Protein 3AQ2 (pdb70)

Foldseek 3Di:
DALVVDQAAECAVVFAPVSVVVVQVVLLVVCCVVAHQKHFHDAFPVHRVHGFDKIFRSPDHKWKQFFAVVVLCVCNVQQKDFAAAPQQKGKIKQQDLANDQLQVVLVVSQVVGHDDAPQYSVVGSNGGQKIFIDGDIPQWAWQDWDADPRDIMTMIMRGRPGDHVVDDTDDDRDRMDRHRTSYMYGSNHDD/DAAAEAAVAFAPVVVVVVLVVLLVVVLVVDDQWAFDAADPVDRVGGFDKTFGSPDRKWKFFFAVVCLCVCRRQQKDFAAAPQQKTKIKQQDLQNDDLQVVLVVSQVVGHDDAPQYSVVDSNGGQKIWIAGDIPQWAWQDWDDDPHDIMTMIMRGHPGDHVVPTDDDRDRMDRHGTSYMYGSNHDD

B-factor: mean 19.33, std 9.07, range [7.47, 74.92]

Sequence (376 aa):
MTVPTWQVRDLRRILRVSELSQHLRQARTDFRSTLSQLVYFNRSVVNPNEYDDEYLLSDQRLTYVYVDEVTAQLCGLNRLLPSNSPAFGTVATAMPPWLLDPQEMNAILQQSCGQGGFVNYHHGPSTNGFFLAILMSQLFIRIRTDVIRGQGYGWYARQGNYVEEGETREFQLSDLIHYPIVALGSCHLTRWQVRDLRRILRVSELSQHLRQARTDFRSTLSQLVYFNRSVVNPNEYDDEYLLSDQRLTYVYVDEVTAQLCGLNRLLPSNSPAFGTVATAMPPWLLDPQEMNAILQQSCGQGGFVNYHHGPSTNGFFLAILMSQLFIRIRTDVIRGQGYGWYARQGNYVEEGTREFQLSDLIHYPIVALGSCHLTR

InterPro domains:
  IPR006064 Cytokinin glycosidase [PF02027] (1-200)

Organism: Agrobacterium vitis (NCBI:txid373)

Structure (mmCIF, N/CA/C/O backbone):
data_3AQ2
#
_entry.id   3AQ2
#
_cell.length_a   79.366
_cell.length_b   89.926
_cell.length_c   59.583
_cell.angle_alpha   90.00
_cell.angle_beta   90.00
_cell.angle_gamma   90.00
#
_symmetry.space_group_name_H-M   'P 21 21 2'
#
loop_
_entity.id
_entity.type
_entity.pdbx_description
1 polymer '6b protein'
2 water water
#
loop_
_atom_site.group_PDB
_atom_site.id
_atom_site.type_symbol
_atom_site.label_atom_id
_atom_site.label_alt_id
_atom_site.label_comp_id
_atom_site.label_asym_id
_atom_site.label_entity_id
_atom_site.label_seq_id
_atom_site.pdbx_PDB_ins_code
_atom_site.Cartn_x
_atom_site.Cartn_y
_atom_site.Cartn_z
_atom_site.occupancy
_atom_site.B_iso_or_equiv
_atom_site.auth_seq_id
_atom_site.auth_comp_id
_atom_site.auth_asym_id
_atom_site.auth_atom_id
_atom_site.pdbx_PDB_model_num
ATOM 1 N N . MET A 1 4 ? 37.959 -19.151 -1.308 1.00 19.82 1 MET A N 1
ATOM 2 C CA . MET A 1 4 ? 37.455 -19.233 0.091 1.00 20.52 1 MET A CA 1
ATOM 3 C C . MET A 1 4 ? 36.179 -20.063 0.229 1.00 18.70 1 MET A C 1
ATOM 4 O O . MET A 1 4 ? 35.579 -20.458 -0.778 1.00 18.14 1 MET A O 1
ATOM 9 N N . THR A 1 5 ? 35.792 -20.353 1.472 1.00 18.29 2 THR A N 1
ATOM 10 C CA . THR A 1 5 ? 34.594 -21.160 1.730 1.00 17.16 2 THR A CA 1
ATOM 11 C C . THR A 1 5 ? 33.353 -20.271 1.741 1.00 16.18 2 THR A C 1
ATOM 12 O O . THR A 1 5 ? 33.436 -19.066 1.990 1.00 16.02 2 THR A O 1
ATOM 16 N N . VAL A 1 6 ? 32.201 -20.877 1.479 1.00 15.26 3 VAL A N 1
ATOM 17 C CA . VAL A 1 6 ? 30.947 -20.129 1.401 1.00 15.35 3 VAL A CA 1
ATOM 18 C C . VAL A 1 6 ? 30.607 -19.251 2.630 1.00 15.86 3 VAL A C 1
ATOM 19 O O . VAL A 1 6 ? 30.125 -18.133 2.442 1.00 15.49 3 VAL A O 1
ATOM 23 N N . PRO A 1 7 ? 30.860 -19.735 3.868 1.00 17.41 4 PRO A N 1
ATOM 24 C CA . PRO A 1 7 ? 30.616 -18.865 5.036 1.00 18.22 4 PRO A CA 1
ATOM 25 C C . PRO A 1 7 ? 31.341 -17.514 5.015 1.00 18.66 4 PRO A C 1
ATOM 26 O O . PRO A 1 7 ? 30.934 -16.601 5.743 1.00 20.13 4 PRO A O 1
ATOM 30 N N . THR A 1 8 ? 32.380 -17.363 4.192 1.00 17.61 5 THR A N 1
ATOM 31 C CA . THR A 1 8 ? 33.037 -16.053 4.044 1.00 17.61 5 THR A CA 1
ATOM 32 C C . THR A 1 8 ? 32.173 -15.039 3.289 1.00 16.80 5 THR A C 1
ATOM 33 O O . THR A 1 8 ? 32.419 -13.822 3.357 1.00 17.43 5 THR A O 1
ATOM 37 N N . TRP A 1 9 ? 31.192 -15.545 2.548 1.00 15.40 6 TRP A N 1
ATOM 38 C CA . TRP A 1 9 ? 30.337 -14.692 1.733 1.00 15.52 6 TRP A CA 1
ATOM 39 C C . TRP A 1 9 ? 29.202 -14.093 2.548 1.00 15.76 6 TRP A C 1
ATOM 40 O O . TRP A 1 9 ? 28.401 -14.826 3.138 1.00 16.47 6 TRP A O 1
ATOM 51 N N . GLN A 1 10 ? 29.139 -12.764 2.562 1.00 17.01 7 GLN A N 1
ATOM 52 C CA . GLN A 1 10 ? 28.038 -12.044 3.185 1.00 18.03 7 GLN A CA 1
ATOM 53 C C . GLN A 1 10 ? 26.988 -11.791 2.102 1.00 16.28 7 GLN A C 1
ATOM 54 O O . GLN A 1 10 ? 27.266 -11.093 1.123 1.00 16.15 7 GLN A O 1
ATOM 60 N N . VAL A 1 11 ? 25.804 -12.384 2.258 1.00 14.66 8 VAL A N 1
ATOM 61 C CA . VAL A 1 11 ? 24.712 -12.162 1.292 1.00 14.08 8 VAL A CA 1
ATOM 62 C C . VAL A 1 11 ? 24.502 -10.659 1.071 1.00 14.12 8 VAL A C 1
ATOM 63 O O . VAL A 1 11 ? 24.565 -9.867 2.027 1.00 14.61 8 VAL A O 1
ATOM 67 N N . ARG A 1 12 ? 24.285 -10.268 -0.184 1.00 13.41 9 ARG A N 1
ATOM 68 C CA . ARG A 1 12 ? 24.028 -8.859 -0.482 1.00 13.69 9 ARG A CA 1
ATOM 69 C C . ARG A 1 12 ? 22.538 -8.620 -0.280 1.00 13.14 9 ARG A C 1
ATOM 70 O O . ARG A 1 12 ? 21.708 -9.141 -1.035 1.00 12.29 9 ARG A O 1
ATOM 78 N N . ASP A 1 13 ? 22.200 -7.845 0.750 1.00 13.20 10 ASP A N 1
ATOM 79 C CA . ASP A 1 13 ? 20.801 -7.522 1.000 1.00 13.29 10 ASP A CA 1
ATOM 80 C C . ASP A 1 13 ? 20.440 -6.269 0.206 1.00 12.91 10 ASP A C 1
ATOM 81 O O . ASP A 1 13 ? 20.811 -5.149 0.587 1.00 14.09 10 ASP A O 1
ATOM 86 N N . LEU A 1 14 ? 19.746 -6.473 -0.915 1.00 11.86 11 LEU A N 1
ATOM 87 C CA . LEU A 1 14 ? 19.438 -5.387 -1.840 1.00 11.39 11 LEU A CA 1
ATOM 88 C C . LEU A 1 14 ? 17.981 -4.926 -1.716 1.00 12.06 11 LEU A C 1
ATOM 89 O O . LEU A 1 14 ? 17.468 -4.240 -2.606 1.00 11.92 11 LEU A O 1
ATOM 94 N N . ARG A 1 15 ? 17.325 -5.277 -0.604 1.00 12.81 12 ARG A N 1
ATOM 95 C CA . ARG A 1 15 ? 15.899 -4.947 -0.432 1.00 13.74 12 ARG A CA 1
ATOM 96 C C . ARG A 1 15 ? 15.580 -3.448 -0.423 1.00 14.66 12 ARG A C 1
ATOM 97 O O . ARG A 1 15 ? 14.435 -3.071 -0.668 1.00 15.60 12 ARG A O 1
ATOM 105 N N . ARG A 1 16 ? 16.575 -2.612 -0.132 1.00 15.55 13 ARG A N 1
ATOM 106 C CA . ARG A 1 16 ? 16.381 -1.153 -0.131 1.00 16.74 13 ARG A CA 1
ATOM 107 C C . ARG A 1 16 ? 16.924 -0.516 -1.401 1.00 16.14 13 ARG A C 1
ATOM 108 O O . ARG A 1 16 ? 16.996 0.711 -1.508 1.00 17.66 13 ARG A O 1
ATOM 116 N N . ILE A 1 17 ? 17.287 -1.361 -2.370 1.00 14.94 14 ILE A N 1
ATOM 117 C CA . ILE A 1 17 ? 17.668 -0.880 -3.696 1.00 14.69 14 ILE A CA 1
ATOM 118 C C . ILE A 1 17 ? 16.487 -1.155 -4.626 1.00 13.93 14 ILE A C 1
ATOM 119 O O . ILE A 1 17 ? 16.293 -2.289 -5.103 1.00 13.57 14 ILE A O 1
ATOM 124 N N . LEU A 1 18 ? 15.701 -0.109 -4.873 1.00 14.51 15 LEU A N 1
ATOM 125 C CA . LEU A 1 18 ? 14.377 -0.287 -5.466 1.00 14.09 15 LEU A CA 1
ATOM 126 C C . LEU A 1 18 ? 14.239 0.272 -6.875 1.00 14.40 15 LEU A C 1
ATOM 127 O O . LEU A 1 18 ? 13.221 0.057 -7.534 1.00 15.35 15 LEU A O 1
ATOM 132 N N . ARG A 1 19 ? 15.266 0.968 -7.344 1.00 14.49 16 ARG A N 1
ATOM 133 C CA . ARG A 1 19 ? 15.291 1.424 -8.723 1.00 14.57 16 ARG A CA 1
ATOM 134 C C . ARG A 1 19 ? 15.895 0.344 -9.604 1.00 14.08 16 ARG A C 1
ATOM 135 O O . ARG A 1 19 ? 16.966 -0.197 -9.301 1.00 14.39 16 ARG A O 1
ATOM 143 N N . VAL A 1 20 ? 15.203 0.047 -10.701 1.00 13.02 17 VAL A N 1
ATOM 144 C CA . VAL A 1 20 ? 15.591 -1.051 -11.595 1.00 12.88 17 VAL A CA 1
ATOM 145 C C . VAL A 1 20 ? 17.059 -0.975 -12.041 1.00 13.03 17 VAL A C 1
ATOM 146 O O . VAL A 1 20 ? 17.790 -1.958 -11.937 1.00 12.63 17 VAL A O 1
ATOM 150 N N . SER A 1 21 ? 17.478 0.180 -12.558 1.00 14.37 18 SER A N 1
ATOM 151 C CA . SER A 1 21 ? 18.833 0.319 -13.083 1.00 15.29 18 SER A CA 1
ATOM 152 C C . SER A 1 21 ? 19.884 0.095 -11.989 1.00 16.05 18 SER A C 1
ATOM 153 O O . SER A 1 21 ? 20.870 -0.622 -12.216 1.00 16.89 18 SER A O 1
ATOM 156 N N . GLU A 1 22 ? 19.646 0.660 -10.805 1.00 15.57 19 GLU A N 1
ATOM 157 C CA . GLU A 1 22 ? 20.556 0.485 -9.663 1.00 17.03 19 GLU A CA 1
ATOM 158 C C . GLU A 1 22 ? 20.591 -0.980 -9.231 1.00 15.10 19 GLU A C 1
ATOM 159 O O . GLU A 1 22 ? 21.657 -1.550 -8.964 1.00 15.20 19 GLU A O 1
ATOM 165 N N . LEU A 1 23 ? 19.423 -1.604 -9.161 1.00 13.47 20 LEU A N 1
ATOM 166 C CA . LEU A 1 23 ? 19.384 -2.993 -8.730 1.00 12.65 20 LEU A CA 1
ATOM 167 C C . LEU A 1 23 ? 20.186 -3.895 -9.660 1.00 12.94 20 LEU A C 1
ATOM 168 O O . LEU A 1 23 ? 20.935 -4.753 -9.202 1.00 12.99 20 LEU A O 1
ATOM 173 N N . SER A 1 24 ? 20.042 -3.683 -10.967 1.00 13.50 21 SER A N 1
ATOM 174 C CA . SER A 1 24 ? 20.752 -4.493 -11.948 1.00 14.48 21 SER A CA 1
ATOM 175 C C . SER A 1 24 ? 22.261 -4.383 -11.761 1.00 15.22 21 SER A C 1
ATOM 176 O O . SER A 1 24 ? 22.973 -5.391 -11.832 1.00 14.93 21 SER A O 1
ATOM 179 N N . GLN A 1 25 ? 22.736 -3.163 -11.510 1.00 16.21 22 GLN A N 1
ATOM 180 C CA . GLN A 1 25 ? 24.161 -2.901 -11.294 1.00 17.79 22 GLN A CA 1
ATOM 181 C C . GLN A 1 25 ? 24.663 -3.606 -10.028 1.00 16.63 22 GLN A C 1
ATOM 182 O O . GLN A 1 25 ? 25.729 -4.228 -10.044 1.00 16.53 22 GLN A O 1
ATOM 188 N N . HIS A 1 26 ? 23.889 -3.522 -8.944 1.00 15.51 23 HIS A N 1
ATOM 189 C CA . HIS A 1 26 ? 24.255 -4.216 -7.693 1.00 15.79 23 HIS A CA 1
ATOM 190 C C . HIS A 1 26 ? 24.289 -5.733 -7.863 1.00 14.60 23 HIS A C 1
ATOM 191 O O . HIS A 1 26 ? 25.153 -6.408 -7.294 1.00 14.64 23 HIS A O 1
ATOM 198 N N . LEU A 1 27 ? 23.339 -6.275 -8.622 1.00 13.22 24 LEU A N 1
ATOM 199 C CA . LEU A 1 27 ? 23.306 -7.721 -8.881 1.00 13.11 24 LEU A CA 1
ATOM 200 C C . LEU A 1 27 ? 24.530 -8.151 -9.687 1.00 14.13 24 LEU A C 1
ATOM 201 O O . LEU A 1 27 ? 25.134 -9.180 -9.393 1.00 13.95 24 LEU A O 1
ATOM 206 N N . ARG A 1 28 ? 24.891 -7.349 -10.688 1.00 15.07 25 ARG A N 1
ATOM 207 C CA . ARG A 1 28 ? 26.074 -7.626 -11.515 1.00 17.05 25 ARG A CA 1
ATOM 208 C C . ARG A 1 28 ? 27.326 -7.710 -10.647 1.00 16.78 25 ARG A C 1
ATOM 209 O O . ARG A 1 28 ? 28.111 -8.658 -10.774 1.00 17.24 25 ARG A O 1
ATOM 217 N N . GLN A 1 29 ? 27.484 -6.736 -9.756 1.00 17.11 26 GLN A N 1
ATOM 218 C CA . GLN A 1 29 ? 28.651 -6.659 -8.880 1.00 18.15 26 GLN A CA 1
ATOM 219 C C . GLN A 1 29 ? 28.653 -7.795 -7.862 1.00 17.20 26 GLN A C 1
ATOM 220 O O . GLN A 1 29 ? 29.716 -8.327 -7.534 1.00 17.72 26 G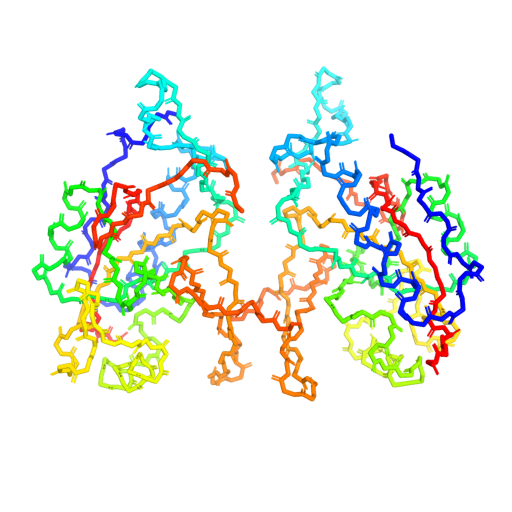LN A O 1
ATOM 226 N N . ALA A 1 30 ? 27.473 -8.147 -7.351 1.00 15.86 27 ALA A N 1
ATOM 227 C CA . ALA A 1 30 ? 27.375 -9.229 -6.365 1.00 15.60 27 ALA A CA 1
ATOM 228 C C . ALA A 1 30 ? 27.846 -10.540 -6.981 1.00 15.66 27 ALA A C 1
ATOM 229 O O . ALA A 1 30 ? 28.586 -11.309 -6.353 1.00 16.36 27 ALA A O 1
ATOM 231 N N . ARG A 1 31 ? 27.425 -10.784 -8.217 1.00 15.55 28 ARG A N 1
ATOM 232 C CA . ARG A 1 31 ? 27.801 -11.997 -8.932 1.00 16.36 28 ARG A CA 1
ATOM 233 C C . ARG A 1 31 ? 29.312 -12.053 -9.132 1.00 16.93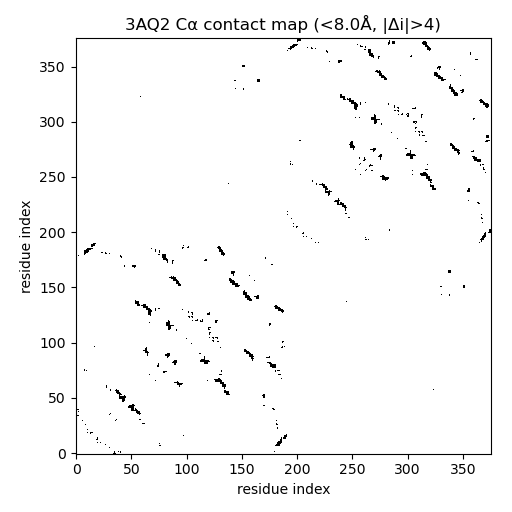 28 ARG A C 1
ATOM 234 O O . ARG A 1 31 ? 29.949 -13.084 -8.874 1.00 16.66 28 ARG A O 1
ATOM 242 N N . THR A 1 32 ? 29.883 -10.942 -9.585 1.00 17.49 29 THR A N 1
ATOM 243 C CA . THR A 1 32 ? 31.329 -10.862 -9.799 1.00 18.98 29 THR A CA 1
ATOM 244 C C . THR A 1 32 ? 32.102 -11.097 -8.494 1.00 18.99 29 THR A C 1
ATOM 245 O O . THR A 1 32 ? 33.101 -11.830 -8.496 1.00 19.08 29 THR A O 1
ATOM 249 N N . ASP A 1 33 ? 31.641 -10.481 -7.401 1.00 18.29 30 ASP A N 1
ATOM 250 C CA . ASP A 1 33 ? 32.316 -10.591 -6.089 1.00 19.48 30 ASP A CA 1
ATOM 251 C C . ASP A 1 33 ? 32.248 -12.010 -5.537 1.00 18.84 30 ASP A C 1
ATOM 252 O O . ASP A 1 33 ? 33.192 -12.489 -4.895 1.00 18.70 30 ASP A O 1
ATOM 257 N N . PHE A 1 34 ? 31.111 -12.662 -5.767 1.00 17.99 31 PHE A N 1
ATOM 258 C CA . PHE A 1 34 ? 30.902 -14.059 -5.385 1.00 17.71 31 PHE A CA 1
ATOM 259 C C . PHE A 1 34 ? 31.893 -14.977 -6.121 1.00 18.82 31 PHE A C 1
ATOM 260 O O . PHE A 1 34 ? 32.614 -15.758 -5.495 1.00 19.47 31 PHE A O 1
ATOM 268 N N . ARG A 1 35 ? 31.939 -14.853 -7.450 1.00 19.75 32 ARG A N 1
ATOM 269 C CA . ARG A 1 35 ? 32.849 -15.631 -8.290 1.00 21.01 32 ARG A CA 1
ATOM 270 C C . ARG A 1 35 ? 34.310 -15.371 -7.925 1.00 22.15 32 ARG A C 1
ATOM 271 O O . ARG A 1 35 ? 35.109 -16.313 -7.846 1.00 22.78 32 ARG A O 1
ATOM 279 N N . SER A 1 36 ? 34.646 -14.103 -7.690 1.00 22.73 33 SER A N 1
ATOM 280 C CA . SER A 1 36 ? 36.026 -13.703 -7.409 1.00 24.33 33 SER A CA 1
ATOM 281 C C . SER A 1 36 ? 36.561 -14.371 -6.143 1.00 23.72 33 SER A C 1
ATOM 282 O O . SER A 1 36 ? 37.713 -14.822 -6.107 1.00 24.89 33 SER A O 1
ATOM 285 N N . THR A 1 37 ? 35.713 -14.453 -5.121 1.00 22.38 34 THR A N 1
ATOM 286 C CA . THR A 1 37 ? 36.139 -14.927 -3.809 1.00 22.85 34 THR A CA 1
ATOM 287 C C . THR A 1 37 ? 35.993 -16.431 -3.629 1.00 21.88 34 THR A C 1
ATOM 288 O O . THR A 1 37 ? 36.689 -17.018 -2.799 1.00 21.78 34 THR A O 1
ATOM 292 N N . LEU A 1 38 ? 35.097 -17.048 -4.401 1.00 20.92 35 LEU A N 1
ATOM 293 C CA . LEU A 1 38 ? 34.749 -18.467 -4.186 1.00 20.54 35 LEU A CA 1
ATOM 294 C C . LEU A 1 38 ? 35.128 -19.436 -5.319 1.00 21.37 35 LEU A C 1
ATOM 295 O O . LEU A 1 38 ? 35.000 -20.653 -5.158 1.00 21.29 35 LEU A O 1
ATOM 300 N N . SER A 1 39 ? 35.583 -18.885 -6.446 1.00 22.38 36 SER A N 1
ATOM 301 C CA . SER A 1 39 ? 36.013 -19.642 -7.640 1.00 23.05 36 SER A CA 1
ATOM 302 C C . SER A 1 39 ? 34.868 -20.057 -8.559 1.00 22.85 36 SER A C 1
ATOM 303 O O . SER A 1 39 ? 33.698 -19.885 -8.232 1.00 21.46 36 SER A O 1
ATOM 306 N N . GLN A 1 40 ? 35.240 -20.638 -9.703 1.00 23.62 37 GLN A N 1
ATOM 307 C CA . GLN A 1 40 ? 34.296 -21.107 -10.716 1.00 23.86 37 GLN A CA 1
ATOM 308 C C . GLN A 1 40 ? 33.533 -22.358 -10.290 1.00 22.78 37 GLN A C 1
ATOM 309 O O . GLN A 1 40 ? 32.487 -22.675 -10.859 1.00 22.68 37 GLN A O 1
ATOM 315 N N . LEU A 1 41 ? 34.078 -23.066 -9.303 1.00 22.93 38 LEU A N 1
ATOM 316 C CA . LEU A 1 41 ? 33.506 -24.316 -8.827 1.00 22.12 38 LEU A CA 1
ATOM 317 C C . LEU A 1 41 ? 33.341 -24.233 -7.314 1.00 20.52 38 LEU A C 1
ATOM 318 O O . LEU A 1 41 ? 34.334 -24.200 -6.583 1.00 21.15 38 LEU A O 1
ATOM 323 N N . VAL A 1 42 ? 32.095 -24.221 -6.850 1.00 17.93 39 VAL A N 1
ATOM 324 C CA . VAL A 1 42 ? 31.816 -23.971 -5.438 1.00 16.40 39 VAL A CA 1
ATOM 325 C C . VAL A 1 42 ? 31.054 -25.124 -4.785 1.00 14.81 39 VAL A C 1
ATOM 326 O O . VAL A 1 42 ? 29.866 -25.289 -5.018 1.00 13.71 39 VAL A O 1
ATOM 330 N N . TYR A 1 43 ? 31.756 -25.902 -3.957 1.00 15.42 40 TYR A N 1
ATOM 331 C CA . TYR A 1 43 ? 31.097 -26.835 -3.041 1.00 14.89 40 TYR A CA 1
ATOM 332 C C . TYR A 1 43 ? 30.699 -26.057 -1.799 1.00 14.30 40 TYR A C 1
ATOM 333 O O . TYR A 1 43 ? 31.288 -25.013 -1.502 1.00 14.65 40 TYR A O 1
ATOM 342 N N . PHE A 1 44 ? 29.698 -26.545 -1.075 1.00 13.40 41 PHE A N 1
ATOM 343 C CA . PHE A 1 44 ? 29.133 -25.737 0.012 1.00 13.49 41 PHE A CA 1
ATOM 344 C C . PHE A 1 44 ? 28.534 -26.512 1.165 1.00 14.12 41 PHE A C 1
ATOM 345 O O . PHE A 1 44 ? 28.632 -26.074 2.311 1.00 15.77 41 PHE A O 1
ATOM 353 N N . ASN A 1 45 ? 27.926 -27.660 0.866 1.00 13.26 42 ASN A N 1
ATOM 354 C CA . ASN A 1 45 ? 27.271 -28.455 1.895 1.00 13.37 42 ASN A CA 1
ATOM 355 C C . ASN A 1 45 ? 28.095 -29.662 2.305 1.00 13.92 42 ASN A C 1
ATOM 356 O O . ASN A 1 45 ? 28.508 -30.450 1.455 1.00 13.52 42 ASN A O 1
ATOM 361 N N . ARG A 1 46 ? 28.307 -29.808 3.614 1.00 14.51 43 ARG A N 1
ATOM 362 C CA . ARG A 1 46 ? 29.054 -30.940 4.162 1.00 15.78 43 ARG A CA 1
ATOM 363 C C . ARG A 1 46 ? 28.290 -32.255 4.015 1.00 15.71 43 ARG A C 1
ATOM 364 O O . ARG A 1 46 ? 27.069 -32.309 4.177 1.00 14.86 43 ARG A O 1
ATOM 372 N N . SER A 1 47 ? 29.022 -33.305 3.668 1.00 15.58 44 SER A N 1
ATOM 373 C CA . SER A 1 47 ? 28.440 -34.627 3.510 1.00 15.54 44 SER A CA 1
ATOM 374 C C . SER A 1 47 ? 27.916 -35.142 4.846 1.00 16.31 44 SER A C 1
ATOM 375 O O . SER A 1 47 ? 28.517 -34.885 5.896 1.00 17.08 44 SER A O 1
ATOM 378 N N . VAL A 1 48 ? 26.804 -35.868 4.802 1.00 16.30 45 VAL A N 1
ATOM 379 C CA . VAL A 1 48 ? 26.289 -36.560 5.986 1.00 17.90 45 VAL A CA 1
ATOM 380 C C . VAL A 1 48 ? 26.990 -37.913 6.161 1.00 19.03 45 VAL A C 1
ATOM 3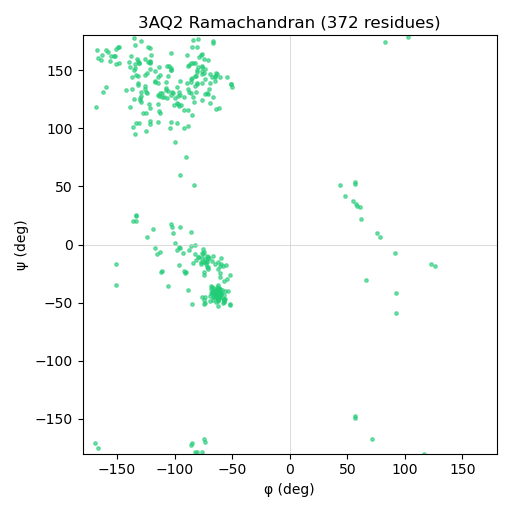81 O O . VAL A 1 48 ? 26.942 -38.510 7.232 1.00 19.38 45 VAL A O 1
ATOM 385 N N . VAL A 1 49 ? 27.656 -38.369 5.102 1.00 20.10 46 VAL A N 1
ATOM 386 C CA . VAL A 1 49 ? 28.414 -39.623 5.124 1.00 22.38 46 VAL A CA 1
ATOM 387 C C . VAL A 1 49 ? 29.828 -39.389 5.681 1.00 23.77 46 VAL A C 1
ATOM 388 O O . VAL A 1 49 ? 30.272 -40.100 6.586 1.00 24.76 46 VAL A O 1
ATOM 392 N N . ASN A 1 50 ? 30.538 -38.405 5.138 1.00 24.61 47 ASN A N 1
ATOM 393 C CA . ASN A 1 50 ? 31.759 -37.912 5.791 1.00 26.36 47 ASN A CA 1
ATOM 394 C C . ASN A 1 50 ? 31.682 -36.400 6.030 1.00 26.29 47 ASN A C 1
ATOM 395 O O . ASN A 1 50 ? 31.924 -35.612 5.111 1.00 25.58 47 ASN A O 1
ATOM 400 N N . PRO A 1 51 ? 31.309 -35.998 7.263 1.00 26.87 48 PRO A N 1
ATOM 401 C CA . PRO A 1 51 ? 30.961 -34.631 7.700 1.00 26.83 48 PRO A CA 1
ATOM 402 C C . PRO A 1 51 ? 32.057 -33.573 7.542 1.00 26.86 48 PRO A C 1
ATOM 403 O O . PRO A 1 51 ? 31.790 -32.368 7.688 1.00 27.15 48 PRO A O 1
ATOM 407 N N . ASN A 1 52 ? 33.268 -34.024 7.251 1.00 26.71 49 ASN A N 1
ATOM 408 C CA . ASN A 1 52 ? 34.392 -33.125 7.057 1.00 27.36 49 ASN A CA 1
ATOM 409 C C . ASN A 1 52 ? 34.624 -32.818 5.585 1.00 26.52 49 ASN A C 1
ATOM 410 O O . ASN A 1 52 ? 35.323 -31.849 5.265 1.00 27.18 49 ASN A O 1
ATOM 415 N N . GLU A 1 53 ? 34.049 -33.647 4.703 1.00 24.83 50 GLU A N 1
ATOM 416 C CA . GLU A 1 53 ? 34.151 -33.456 3.249 1.00 23.35 50 GLU A CA 1
ATOM 417 C C . GLU A 1 53 ? 32.846 -32.880 2.740 1.00 20.36 50 GLU A C 1
ATOM 418 O O . GLU A 1 53 ? 31.834 -32.925 3.434 1.00 19.18 50 GLU A O 1
ATOM 424 N N . TYR A 1 54 ? 32.861 -32.357 1.516 1.00 18.01 51 TYR A N 1
ATOM 425 C CA . TYR A 1 54 ? 31.634 -31.838 0.918 1.00 16.23 51 TYR A CA 1
ATOM 426 C C . TYR A 1 54 ? 30.808 -32.960 0.297 1.00 15.29 51 TYR A C 1
ATOM 427 O O . TYR A 1 54 ? 31.352 -34.003 -0.076 1.00 15.82 51 TYR A O 1
ATOM 436 N N . ASP A 1 55 ? 29.501 -32.736 0.170 1.00 14.10 52 ASP A N 1
ATOM 437 C CA . ASP A 1 55 ? 28.665 -33.649 -0.627 1.00 13.94 52 ASP A CA 1
ATOM 438 C C . ASP A 1 55 ? 28.906 -33.421 -2.127 1.00 13.76 52 ASP A C 1
ATOM 439 O O . ASP A 1 55 ? 29.872 -32.747 -2.506 1.00 14.35 52 ASP A O 1
ATOM 444 N N . ASP A 1 56 ? 28.054 -33.982 -2.979 1.00 13.35 53 ASP A N 1
ATOM 445 C CA . ASP A 1 56 ? 28.339 -33.959 -4.416 1.00 14.37 53 ASP A CA 1
ATOM 446 C C . ASP A 1 56 ? 27.837 -32.712 -5.161 1.00 13.49 53 ASP A C 1
ATOM 447 O O . ASP A 1 56 ? 28.111 -32.565 -6.353 1.00 13.96 53 ASP A O 1
ATOM 452 N N . GLU A 1 57 ? 27.126 -31.823 -4.474 1.00 12.61 54 GLU A N 1
ATOM 453 C CA . GLU A 1 57 ? 26.507 -30.671 -5.154 1.00 12.06 54 GLU A CA 1
ATOM 454 C C . GLU A 1 57 ? 27.486 -29.505 -5.265 1.00 12.05 54 GLU A C 1
ATOM 455 O O . GLU A 1 57 ? 28.109 -29.123 -4.271 1.00 12.77 54 GLU A O 1
ATOM 461 N N . TYR A 1 58 ? 27.621 -28.939 -6.464 1.00 12.09 55 TYR A N 1
ATOM 462 C CA . TYR A 1 58 ? 28.544 -27.821 -6.665 1.00 12.93 55 TYR A CA 1
ATOM 463 C C . TYR A 1 58 ? 27.917 -26.734 -7.524 1.00 13.20 55 TYR A C 1
ATOM 464 O O . TYR A 1 58 ? 27.132 -27.031 -8.425 1.00 12.31 55 TYR A O 1
ATOM 473 N N . LEU A 1 59 ? 28.236 -25.483 -7.211 1.00 13.79 56 LEU A N 1
ATOM 474 C CA . LEU A 1 59 ? 27.775 -24.356 -8.009 1.00 15.25 56 LEU A CA 1
ATOM 475 C C . LEU A 1 59 ? 28.728 -24.134 -9.150 1.00 16.72 56 LEU A C 1
ATOM 476 O O . LEU A 1 59 ? 29.947 -24.233 -8.987 1.00 16.63 56 LEU A O 1
ATOM 481 N N . LEU A 1 60 ? 28.141 -23.782 -10.292 1.00 18.48 57 LEU A N 1
ATOM 482 C CA . LEU A 1 60 ? 28.877 -23.358 -11.463 1.00 20.50 57 LEU A CA 1
ATOM 483 C C . LEU A 1 60 ? 28.724 -21.840 -11.494 1.00 19.82 57 LEU A C 1
ATOM 484 O O . LEU A 1 60 ? 27.648 -21.329 -11.789 1.00 19.91 57 LEU A O 1
ATOM 489 N N . SER A 1 61 ? 29.783 -21.123 -11.143 1.00 19.59 58 SER A N 1
ATOM 490 C CA . SER A 1 61 ? 29.673 -19.675 -10.965 1.00 20.10 58 SER A CA 1
ATOM 491 C C . SER A 1 61 ? 30.004 -18.868 -12.223 1.00 20.15 58 SER A C 1
ATOM 492 O O . SER A 1 61 ? 29.826 -17.647 -12.237 1.00 20.19 58 SER A O 1
ATOM 495 N N . ASP A 1 62 ? 30.485 -19.554 -13.262 1.00 20.04 59 ASP A N 1
ATOM 496 C CA . ASP A 1 62 ? 30.663 -18.956 -14.594 1.00 20.12 59 ASP A CA 1
ATOM 497 C C . ASP A 1 62 ? 29.352 -18.985 -15.381 1.00 19.88 59 ASP A C 1
ATOM 498 O O . ASP A 1 62 ? 29.297 -19.467 -16.528 1.00 21.28 59 ASP A O 1
ATOM 503 N N . GLN A 1 63 ? 28.292 -18.494 -14.761 1.00 18.39 60 GLN A N 1
ATOM 504 C CA . GLN A 1 63 ? 27.033 -18.315 -15.458 1.00 17.75 60 GLN A CA 1
ATOM 505 C C . GLN A 1 63 ? 26.343 -17.120 -14.840 1.00 16.42 60 GLN A C 1
ATOM 506 O O . GLN A 1 63 ? 26.799 -16.605 -13.821 1.00 16.72 60 GLN A O 1
ATOM 512 N N . ARG A 1 64 ? 25.270 -16.669 -15.476 1.00 15.82 61 ARG A N 1
ATOM 513 C CA . ARG A 1 64 ? 24.509 -15.536 -14.974 1.00 15.26 61 ARG A CA 1
ATOM 514 C C . ARG A 1 64 ? 23.685 -15.964 -13.768 1.00 13.47 61 ARG A C 1
ATOM 515 O O . ARG A 1 64 ? 23.408 -17.153 -13.577 1.00 13.06 61 ARG A O 1
ATOM 523 N N . LEU A 1 65 ? 23.288 -14.983 -12.968 1.00 12.32 62 LEU A N 1
ATOM 524 C CA . LEU A 1 65 ? 22.357 -15.222 -11.879 1.00 11.95 62 LEU A CA 1
ATOM 525 C C . LEU A 1 65 ? 21.008 -15.701 -12.399 1.00 11.43 62 LEU A C 1
ATOM 526 O O . LEU A 1 65 ? 20.557 -15.296 -13.487 1.00 12.22 62 LEU A O 1
ATOM 531 N N . THR A 1 66 ? 20.368 -16.558 -11.617 1.00 10.49 63 THR A N 1
ATOM 532 C CA . THR A 1 66 ? 18.939 -16.853 -11.799 1.00 9.87 63 THR A CA 1
ATOM 533 C C . THR A 1 66 ? 18.205 -16.546 -10.497 1.00 9.91 63 THR A C 1
ATOM 534 O O . THR A 1 66 ? 18.840 -16.307 -9.454 1.00 9.65 63 THR A O 1
ATOM 538 N N . TYR A 1 67 ? 16.880 -16.567 -10.556 1.00 9.51 64 TYR A N 1
ATOM 539 C CA . TYR A 1 67 ? 16.054 -16.007 -9.482 1.00 8.82 64 TYR A CA 1
ATOM 540 C C . TYR A 1 67 ? 15.053 -17.010 -8.951 1.00 8.95 64 TYR A C 1
ATOM 541 O O . TYR A 1 67 ? 14.387 -17.707 -9.726 1.00 8.64 64 TYR A O 1
ATOM 550 N N . VAL A 1 68 ? 14.972 -17.094 -7.626 1.00 8.94 65 VAL A N 1
ATOM 551 C CA . VAL A 1 68 ? 13.937 -17.891 -6.965 1.00 8.55 65 VAL A CA 1
ATOM 552 C C . VAL A 1 68 ? 13.041 -16.885 -6.247 1.00 8.89 65 VAL A C 1
ATOM 553 O O . VAL A 1 68 ? 13.471 -16.199 -5.327 1.00 9.20 65 VAL A O 1
ATOM 557 N N . TYR A 1 69 ? 11.798 -16.783 -6.713 1.00 8.67 66 TYR A N 1
ATOM 558 C CA . TYR A 1 69 ? 10.863 -15.798 -6.184 1.00 8.77 66 TYR A CA 1
ATOM 559 C C . TYR A 1 69 ? 10.223 -16.264 -4.876 1.00 9.06 66 TYR A C 1
ATOM 560 O O . TYR A 1 69 ? 9.877 -17.443 -4.721 1.00 8.95 66 TYR A O 1
ATOM 569 N N . VAL A 1 70 ? 10.102 -15.336 -3.925 1.00 9.12 67 VAL A N 1
ATOM 570 C CA . VAL A 1 70 ? 9.665 -15.666 -2.557 1.00 9.31 67 VAL A CA 1
ATOM 571 C C . VAL A 1 70 ? 8.899 -14.483 -1.941 1.00 10.11 67 VAL A C 1
ATOM 572 O O . VAL A 1 70 ? 8.873 -13.386 -2.509 1.00 10.10 67 VAL A O 1
ATOM 576 N N . ASP A 1 71 ? 8.275 -14.716 -0.791 1.00 11.11 68 ASP A N 1
ATOM 577 C CA . ASP A 1 71 ? 7.677 -13.639 0.002 1.00 12.68 68 ASP A CA 1
ATOM 578 C C . ASP A 1 71 ? 8.753 -12.997 0.902 1.00 13.85 68 ASP A C 1
ATOM 579 O O . ASP A 1 71 ? 9.863 -13.529 1.002 1.00 13.37 68 ASP A O 1
ATOM 584 N N . GLU A 1 72 ? 8.457 -11.865 1.551 1.00 15.29 69 GLU A N 1
ATOM 585 C CA . GLU A 1 72 ? 9.530 -11.181 2.295 1.00 17.26 69 GLU A CA 1
ATOM 586 C C . GLU A 1 72 ? 10.005 -11.962 3.515 1.00 17.12 69 GLU A C 1
ATOM 587 O O . GLU A 1 72 ? 11.195 -11.966 3.811 1.00 17.98 69 GLU A O 1
ATOM 593 N N . VAL A 1 73 ? 9.093 -12.651 4.191 1.00 16.78 70 VAL A N 1
ATOM 594 C CA . VAL A 1 73 ? 9.490 -13.445 5.365 1.00 17.06 70 VAL A CA 1
ATOM 595 C C . VAL A 1 73 ? 10.472 -14.548 4.952 1.00 16.25 70 VAL A C 1
ATOM 596 O O . VAL A 1 73 ? 11.530 -14.722 5.570 1.00 16.29 70 VAL A O 1
ATOM 600 N N . THR A 1 74 ? 10.140 -15.247 3.870 1.00 14.89 71 THR A N 1
ATOM 601 C CA . THR A 1 74 ? 11.002 -16.297 3.332 1.00 14.03 71 THR A CA 1
ATOM 602 C C . THR A 1 74 ? 12.329 -15.723 2.848 1.00 13.63 71 THR A C 1
ATOM 603 O O . THR A 1 74 ? 13.384 -16.317 3.067 1.00 12.92 71 THR A O 1
ATOM 607 N N . ALA A 1 75 ? 12.275 -14.554 2.209 1.00 13.62 72 ALA A N 1
ATOM 608 C CA . ALA A 1 75 ? 13.495 -13.883 1.743 1.00 14.01 72 ALA A CA 1
ATOM 609 C C . ALA A 1 75 ? 14.469 -13.658 2.912 1.00 14.96 72 ALA A C 1
ATOM 610 O O . ALA A 1 75 ? 15.657 -13.963 2.803 1.00 14.98 72 ALA A O 1
ATOM 612 N N . GLN A 1 76 ? 13.947 -13.158 4.029 1.00 16.27 73 GLN A N 1
ATOM 613 C CA . GLN A 1 76 ? 14.768 -12.851 5.198 1.00 18.00 73 GLN A CA 1
ATOM 614 C C . GLN A 1 76 ? 15.330 -14.141 5.793 1.00 17.86 73 GLN A C 1
ATOM 615 O O . GLN A 1 76 ? 16.528 -14.230 6.068 1.00 18.26 73 GLN A O 1
ATOM 621 N N . LEU A 1 77 ? 14.467 -15.138 5.979 1.00 18.03 74 LEU A N 1
ATOM 622 C CA . LEU A 1 77 ? 14.885 -16.432 6.527 1.00 18.65 74 LEU A CA 1
ATOM 623 C C . LEU A 1 77 ? 15.982 -17.055 5.675 1.00 18.43 74 LEU A C 1
ATOM 624 O O . LEU A 1 77 ? 16.998 -17.507 6.192 1.00 18.61 74 LEU A O 1
ATOM 629 N N . CYS A 1 78 ? 15.773 -17.071 4.362 1.00 17.78 75 CYS A N 1
ATOM 630 C CA . CYS A 1 78 ? 16.702 -17.752 3.467 1.00 18.05 75 CYS A CA 1
ATOM 631 C C . CYS A 1 78 ? 17.980 -16.957 3.253 1.00 18.68 75 CYS A C 1
ATOM 632 O O . CYS A 1 78 ? 19.068 -17.514 3.292 1.00 17.82 75 CYS A O 1
ATOM 635 N N . GLY A 1 79 ? 17.848 -15.651 3.015 1.00 20.23 76 GLY A N 1
ATOM 636 C CA . GLY A 1 79 ? 19.020 -14.778 2.884 1.00 22.43 76 GLY A CA 1
ATOM 637 C C . GLY A 1 79 ? 19.973 -14.770 4.066 1.00 24.45 76 GLY A C 1
ATOM 638 O O . GLY A 1 79 ? 21.191 -14.922 3.899 1.00 25.75 76 GLY A O 1
ATOM 639 N N . LEU A 1 80 ? 19.432 -14.608 5.270 1.00 24.73 77 LEU A N 1
ATOM 640 C CA . LEU A 1 80 ? 20.246 -14.512 6.481 1.00 26.04 77 LEU A CA 1
ATOM 641 C C . LEU A 1 80 ? 20.864 -15.836 6.904 1.00 24.85 77 LEU A C 1
ATOM 642 O O . LEU A 1 80 ? 21.815 -15.864 7.688 1.00 26.01 77 LEU A O 1
ATOM 647 N N . ASN A 1 81 ? 20.336 -16.937 6.375 1.00 22.43 78 ASN A N 1
ATOM 648 C CA . ASN A 1 81 ? 20.694 -18.251 6.883 1.00 21.10 78 ASN A CA 1
ATOM 649 C C . ASN A 1 81 ? 21.253 -19.210 5.845 1.00 19.17 78 ASN A C 1
ATOM 650 O O . ASN A 1 81 ? 21.491 -20.378 6.160 1.00 19.08 78 ASN A O 1
A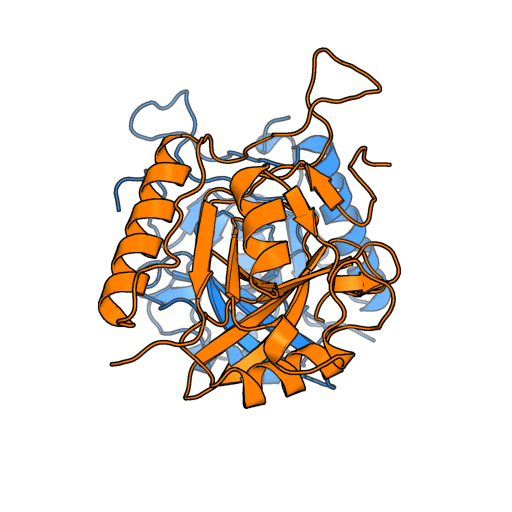TOM 655 N N . ARG A 1 82 ? 21.470 -18.708 4.629 1.00 17.61 79 ARG A N 1
ATOM 656 C CA . ARG A 1 82 ? 21.999 -19.509 3.523 1.00 16.38 79 ARG A CA 1
ATOM 657 C C . ARG A 1 82 ? 21.122 -20.730 3.254 1.00 14.79 79 ARG A C 1
ATOM 658 O O . ARG A 1 82 ? 21.599 -21.871 3.255 1.00 13.85 79 ARG A O 1
ATOM 666 N N . LEU A 1 83 ? 19.832 -20.477 3.048 1.00 13.40 80 LEU A N 1
ATOM 667 C CA . LEU A 1 83 ? 18.870 -21.531 2.741 1.00 12.77 80 LEU A CA 1
ATOM 668 C C . LEU A 1 83 ? 18.189 -21.276 1.411 1.00 12.22 80 LEU A C 1
ATOM 669 O O . LEU A 1 83 ? 18.025 -20.129 0.992 1.00 12.26 80 LEU A O 1
ATOM 674 N N . LEU A 1 84 ? 17.792 -22.360 0.759 1.00 12.13 81 LEU A N 1
ATOM 675 C CA . LEU A 1 84 ? 16.964 -22.264 -0.428 1.00 11.78 81 LEU A CA 1
ATOM 676 C C . LEU A 1 84 ? 15.695 -23.099 -0.197 1.00 11.55 81 LEU A C 1
ATOM 677 O O . LEU A 1 84 ? 15.791 -24.246 0.240 1.00 10.76 81 LEU A O 1
ATOM 682 N N . PRO A 1 85 ? 14.504 -22.515 -0.467 1.00 11.20 82 PRO A N 1
ATOM 683 C CA . PRO A 1 85 ? 13.249 -23.250 -0.271 1.00 11.49 82 PRO A CA 1
ATOM 684 C C . PRO A 1 85 ? 12.849 -24.065 -1.495 1.00 11.14 82 PRO A C 1
ATOM 685 O O . PRO A 1 85 ? 13.225 -23.729 -2.623 1.00 11.17 82 PRO A O 1
ATOM 689 N N . SER A 1 86 ? 12.085 -25.130 -1.273 1.00 11.20 83 SER A N 1
ATOM 690 C CA . SER A 1 86 ? 11.340 -25.722 -2.375 1.00 10.52 83 SER A CA 1
ATOM 691 C C . SER A 1 86 ? 10.174 -24.786 -2.707 1.00 10.73 83 SER A C 1
ATOM 692 O O . SER A 1 86 ? 9.675 -24.048 -1.837 1.00 10.60 83 SER A O 1
ATOM 695 N N . ASN A 1 87 ? 9.762 -24.799 -3.971 1.00 9.92 84 ASN A N 1
ATOM 696 C CA . ASN A 1 87 ? 8.565 -24.070 -4.398 1.00 10.28 84 ASN A CA 1
ATOM 697 C C . ASN A 1 87 ? 7.668 -24.941 -5.278 1.00 11.41 84 ASN A C 1
ATOM 698 O O . ASN A 1 87 ? 6.830 -24.442 -6.032 1.00 11.63 84 ASN A O 1
ATOM 703 N N . SER A 1 88 ? 7.866 -26.253 -5.173 1.00 11.64 85 SER A N 1
ATOM 704 C CA . SER A 1 88 ? 7.114 -27.231 -5.933 1.00 13.46 85 SER A CA 1
ATOM 705 C C . SER A 1 88 ? 7.179 -28.543 -5.143 1.00 13.68 85 SER A C 1
ATOM 706 O O . SER A 1 88 ? 8.080 -28.711 -4.315 1.00 13.71 85 SER A O 1
ATOM 709 N N . PRO A 1 89 ? 6.229 -29.473 -5.369 1.00 14.23 86 PRO A N 1
ATOM 710 C CA . PRO A 1 89 ? 6.297 -30.744 -4.630 1.00 14.68 86 PRO A CA 1
ATOM 711 C C . PRO A 1 89 ? 7.513 -31.610 -5.010 1.00 14.61 86 PRO A C 1
ATOM 712 O O . PRO A 1 89 ? 8.269 -31.254 -5.921 1.00 13.94 86 PRO A O 1
ATOM 716 N N . ALA A 1 90 ? 7.702 -32.728 -4.307 1.00 14.90 87 ALA A N 1
ATOM 717 C CA . ALA A 1 90 ? 8.875 -33.591 -4.526 1.00 15.08 87 ALA A CA 1
ATOM 718 C C . ALA A 1 90 ? 10.196 -32.808 -4.382 1.00 15.01 87 ALA A C 1
ATOM 719 O O . ALA A 1 90 ? 11.171 -33.038 -5.126 1.00 15.09 87 ALA A O 1
ATOM 721 N N . PHE A 1 91 ? 10.199 -31.873 -3.426 1.00 14.84 88 PHE A N 1
ATOM 722 C CA . PHE A 1 91 ? 11.383 -31.090 -3.040 1.00 14.38 88 PHE A CA 1
ATOM 723 C C . PHE A 1 91 ? 12.016 -30.307 -4.187 1.00 13.84 88 PHE A C 1
ATOM 724 O O . PHE A 1 91 ? 13.230 -30.118 -4.229 1.00 14.37 88 PHE A O 1
ATOM 732 N N . GLY A 1 92 ? 11.176 -29.825 -5.098 1.00 12.80 89 GLY A N 1
ATOM 733 C CA . GLY A 1 92 ? 11.659 -29.100 -6.266 1.00 11.61 89 GLY A CA 1
ATOM 734 C C . GLY A 1 92 ? 11.866 -27.635 -5.979 1.00 11.20 89 GLY A C 1
ATOM 735 O O . GLY A 1 92 ? 11.055 -27.010 -5.293 1.00 10.80 89 GLY A O 1
ATOM 736 N N . THR A 1 93 ? 12.947 -27.080 -6.520 1.00 9.96 90 THR A N 1
ATOM 737 C CA . THR A 1 93 ? 13.130 -25.632 -6.531 1.00 9.44 90 THR A CA 1
ATOM 738 C C . THR A 1 93 ? 13.269 -25.155 -7.972 1.00 9.61 90 THR A C 1
ATOM 739 O O . THR A 1 93 ? 14.212 -25.543 -8.679 1.00 10.03 90 THR A O 1
ATOM 743 N N . VAL A 1 94 ? 12.322 -24.318 -8.386 1.00 9.11 91 VAL A N 1
ATOM 744 C CA . VAL A 1 94 ? 12.296 -23.769 -9.730 1.00 9.21 91 VAL A CA 1
ATOM 745 C C . VAL A 1 94 ? 12.867 -22.350 -9.709 1.00 9.04 91 VAL A C 1
ATOM 746 O O . VAL A 1 94 ? 12.427 -21.488 -8.921 1.00 9.14 91 VAL A O 1
ATOM 750 N N . ALA A 1 95 ? 13.861 -22.125 -10.567 1.00 8.99 92 ALA A N 1
ATOM 751 C CA . ALA A 1 95 ? 14.481 -20.814 -10.729 1.00 9.02 92 ALA A CA 1
ATOM 752 C C . ALA A 1 95 ? 14.332 -20.359 -12.173 1.00 9.35 92 ALA A C 1
ATOM 753 O O . ALA A 1 95 ? 14.161 -21.176 -13.066 1.00 9.66 92 ALA A O 1
ATOM 755 N N . THR A 1 96 ? 14.384 -19.052 -12.399 1.00 8.79 93 THR A N 1
ATOM 756 C CA . THR A 1 96 ? 14.300 -18.538 -13.764 1.00 9.41 93 THR A CA 1
ATOM 757 C C . THR A 1 96 ? 15.337 -17.464 -14.040 1.00 9.67 93 THR A C 1
ATOM 758 O O . THR A 1 96 ? 15.748 -16.747 -13.127 1.00 10.34 93 THR A O 1
ATOM 762 N N . ALA A 1 97 ? 15.731 -17.358 -15.306 1.00 9.80 94 ALA A N 1
ATOM 763 C CA . ALA A 1 97 ? 16.569 -16.270 -15.773 1.00 10.50 94 ALA A CA 1
ATOM 764 C C . ALA A 1 97 ? 15.787 -14.944 -15.873 1.00 10.99 94 ALA A C 1
ATOM 765 O O . ALA A 1 97 ? 16.409 -13.881 -15.988 1.00 11.36 94 ALA A O 1
ATOM 767 N N . MET A 1 98 ? 14.451 -14.997 -15.840 1.00 10.89 95 MET A N 1
ATOM 768 C CA . MET A 1 98 ? 13.641 -13.758 -15.915 1.00 11.41 95 MET A CA 1
ATOM 769 C C . MET A 1 98 ? 13.952 -12.931 -14.682 1.00 10.58 95 MET A C 1
ATOM 770 O O . MET A 1 98 ? 13.693 -13.394 -13.571 1.00 10.23 95 MET A O 1
ATOM 775 N N . PRO A 1 99 ? 14.528 -11.726 -14.866 1.00 10.70 96 PRO A N 1
ATOM 776 C CA . PRO A 1 99 ? 14.916 -10.925 -13.710 1.00 10.59 96 PRO A CA 1
ATOM 777 C C . PRO A 1 99 ? 13.705 -10.255 -13.048 1.00 10.34 96 PRO A C 1
ATOM 778 O O . PRO A 1 99 ? 12.622 -10.189 -13.646 1.00 10.65 96 PRO A O 1
ATOM 782 N N . PRO A 1 100 ? 13.879 -9.770 -11.810 1.00 10.84 97 PRO A N 1
ATOM 783 C CA . PRO A 1 100 ? 12.739 -9.230 -11.054 1.00 10.62 97 PRO A CA 1
ATOM 784 C C . PRO A 1 100 ? 12.007 -8.036 -11.685 1.00 10.78 97 PRO A C 1
ATOM 785 O O . PRO A 1 100 ? 10.879 -7.743 -11.288 1.00 11.80 97 PRO A O 1
ATOM 789 N N . TRP A 1 101 ? 12.633 -7.360 -12.653 1.00 10.21 98 TRP A N 1
ATOM 790 C CA . TRP A 1 101 ? 12.016 -6.209 -13.326 1.00 10.65 98 TRP A CA 1
ATOM 791 C C . TRP A 1 101 ? 11.400 -6.548 -14.681 1.00 10.80 98 TRP A C 1
ATOM 792 O O . TRP A 1 101 ? 10.902 -5.650 -15.364 1.00 11.24 98 TRP A O 1
ATOM 803 N N . LEU A 1 102 ? 11.446 -7.815 -15.095 1.00 10.66 99 LEU A N 1
ATOM 804 C CA . LEU A 1 102 ? 10.978 -8.155 -16.450 1.00 11.74 99 LEU A CA 1
ATOM 805 C C . LEU A 1 102 ? 9.472 -7.999 -16.592 1.00 12.02 99 LEU A C 1
ATOM 806 O O . LEU A 1 102 ? 8.973 -7.449 -17.591 1.00 12.78 99 LEU A O 1
ATOM 811 N N . LEU A 1 103 ? 8.764 -8.492 -15.580 1.00 12.20 100 LEU A N 1
ATOM 812 C CA . LEU A 1 103 ? 7.301 -8.481 -15.534 1.00 13.46 100 LEU A CA 1
ATOM 813 C C . LEU A 1 103 ? 6.839 -7.962 -14.185 1.00 13.91 100 LEU A C 1
ATOM 814 O O . LEU A 1 103 ? 7.583 -8.017 -13.209 1.00 14.13 100 LEU A O 1
ATOM 819 N N . ASP A 1 104 ? 5.607 -7.463 -14.127 1.00 14.73 101 ASP A N 1
ATOM 820 C CA . ASP A 1 104 ? 5.003 -7.062 -12.853 1.00 15.51 101 ASP A CA 1
ATOM 821 C C . ASP A 1 104 ? 4.872 -8.329 -11.993 1.00 14.25 101 ASP A C 1
ATOM 822 O O . ASP A 1 104 ? 4.685 -9.427 -12.542 1.00 14.13 101 ASP A O 1
ATOM 827 N N . PRO A 1 105 ? 4.990 -8.199 -10.657 1.00 13.38 102 PRO A N 1
ATOM 828 C CA . PRO A 1 105 ? 4.824 -9.371 -9.784 1.00 12.80 102 PRO A CA 1
ATOM 829 C C . PRO A 1 105 ? 3.500 -10.122 -9.985 1.00 12.26 102 PRO A C 1
ATOM 830 O O . PRO A 1 105 ? 3.457 -11.341 -9.803 1.00 12.30 102 PRO A O 1
ATOM 834 N N . GLN A 1 106 ? 2.434 -9.423 -10.382 1.00 12.53 103 GLN A N 1
ATOM 835 C CA . GLN A 1 106 ? 1.170 -10.128 -10.648 1.00 12.57 103 GLN A CA 1
ATOM 836 C C . GLN A 1 106 ? 1.280 -11.054 -11.868 1.00 12.13 103 GLN A C 1
ATOM 837 O O . GLN A 1 106 ? 0.783 -12.189 -11.838 1.00 11.94 103 GLN A O 1
ATOM 843 N N . GLU A 1 107 ? 1.940 -10.562 -12.922 1.00 11.40 104 GLU A N 1
ATOM 844 C CA . GLU A 1 107 ? 2.163 -11.339 -14.142 1.00 11.62 104 GLU A CA 1
ATOM 845 C C . GLU A 1 107 ? 3.095 -12.499 -13.856 1.00 11.11 104 GLU A C 1
ATOM 846 O O . GLU A 1 107 ? 2.831 -13.638 -14.257 1.00 11.52 104 GLU A O 1
ATOM 852 N N . MET A 1 108 ? 4.181 -12.218 -13.135 1.00 10.83 105 MET A N 1
ATOM 853 C CA . MET A 1 108 ? 5.123 -13.280 -12.770 1.00 11.18 105 MET A CA 1
ATOM 854 C C . MET A 1 108 ? 4.423 -14.376 -11.966 1.00 10.69 105 MET A C 1
ATOM 855 O O . MET A 1 108 ? 4.681 -15.559 -12.174 1.00 10.54 105 MET A O 1
ATOM 860 N N . ASN A 1 109 ? 3.517 -13.987 -11.074 1.00 10.47 106 ASN A N 1
ATOM 861 C CA . ASN A 1 109 ? 2.815 -14.986 -10.285 1.00 10.32 106 ASN A CA 1
ATOM 862 C C . ASN A 1 109 ? 1.997 -15.929 -11.167 1.00 10.96 106 ASN A C 1
ATOM 863 O O . ASN A 1 109 ? 1.953 -17.129 -10.908 1.00 11.48 106 ASN A O 1
ATOM 868 N N . ALA A 1 110 ? 1.382 -15.394 -12.221 1.00 11.06 107 ALA A N 1
ATOM 869 C CA . ALA A 1 110 ? 0.633 -16.241 -13.161 1.00 11.55 107 ALA A CA 1
ATOM 870 C C . ALA A 1 110 ? 1.531 -17.289 -13.833 1.00 11.95 107 ALA A C 1
ATOM 871 O O . ALA A 1 110 ? 1.146 -18.462 -13.971 1.00 12.21 107 ALA A O 1
ATOM 873 N N . ILE A 1 111 ? 2.723 -16.866 -14.242 1.00 11.58 108 ILE A N 1
ATOM 874 C CA . ILE A 1 111 ? 3.661 -17.790 -14.875 1.00 11.84 108 ILE A CA 1
ATOM 875 C C . ILE A 1 111 ? 4.182 -18.826 -13.869 1.00 12.08 108 ILE A C 1
ATOM 876 O O . ILE A 1 111 ? 4.290 -20.026 -14.191 1.00 12.62 108 ILE A O 1
ATOM 881 N N . LEU A 1 112 ? 4.478 -18.362 -12.655 1.00 12.03 109 LEU A N 1
ATOM 882 C CA . LEU A 1 112 ? 4.946 -19.253 -11.590 1.00 11.91 109 LEU A CA 1
ATOM 883 C C . LEU A 1 112 ? 3.925 -20.329 -11.216 1.00 12.57 109 LEU A C 1
ATOM 884 O O . LEU A 1 112 ? 4.291 -21.492 -10.974 1.00 12.88 109 LEU A O 1
ATOM 889 N N . GLN A 1 113 ? 2.647 -19.950 -11.183 1.00 12.97 110 GLN A N 1
ATOM 890 C CA . GLN A 1 113 ? 1.584 -20.911 -10.899 1.00 14.31 110 GLN A CA 1
ATOM 891 C C . GLN A 1 113 ? 1.520 -22.008 -11.942 1.00 14.97 110 GLN A C 1
ATOM 892 O O . GLN A 1 113 ? 1.253 -23.161 -11.606 1.00 15.94 110 GLN A O 1
ATOM 898 N N . GLN A 1 114 ? 1.751 -21.647 -13.200 1.00 15.20 111 GLN A N 1
ATOM 899 C CA . GLN A 1 114 ? 1.724 -22.631 -14.275 1.00 16.84 111 GLN A CA 1
ATOM 900 C C . GLN A 1 114 ? 2.978 -23.517 -14.257 1.00 16.30 111 GLN A C 1
ATOM 901 O O . GLN A 1 114 ? 2.941 -24.652 -14.740 1.00 17.57 111 GLN A O 1
ATOM 907 N N . SER A 1 115 ? 4.060 -22.999 -13.670 1.00 15.62 112 SER A N 1
ATOM 908 C CA . SER A 1 115 ? 5.372 -23.650 -13.676 1.00 14.97 112 SER A CA 1
ATOM 909 C C . SER A 1 115 ? 5.629 -24.570 -12.484 1.00 14.80 112 SER A C 1
ATOM 910 O O . SER A 1 115 ? 6.456 -25.484 -12.567 1.00 15.02 112 SER A O 1
ATOM 913 N N . CYS A 1 116 ? 4.929 -24.313 -11.383 1.00 13.64 113 CYS A N 1
ATOM 914 C CA . CYS A 1 116 ? 5.222 -24.951 -10.101 1.00 13.29 113 CYS A CA 1
ATOM 915 C C . CYS A 1 116 ? 3.960 -25.485 -9.472 1.00 13.80 113 CYS A C 1
ATOM 916 O O . CYS A 1 116 ? 2.962 -24.790 -9.454 1.00 14.75 113 CYS A O 1
ATOM 919 N N . GLY A 1 117 ? 4.020 -26.688 -8.907 1.00 13.75 114 GLY A N 1
ATOM 920 C CA . GLY A 1 117 ? 2.873 -27.262 -8.202 1.00 14.30 114 GLY A CA 1
ATOM 921 C C . GLY A 1 117 ? 2.773 -26.814 -6.753 1.00 14.09 114 GLY A C 1
ATOM 922 O O . GLY A 1 117 ? 3.499 -25.904 -6.304 1.00 13.94 114 GLY A O 1
ATOM 923 N N . GLN A 1 118 ? 1.859 -27.449 -6.024 1.00 14.48 115 GLN A N 1
ATOM 924 C CA . GLN A 1 118 ? 1.650 -27.118 -4.619 1.00 15.05 115 GLN A CA 1
ATOM 925 C C . GLN A 1 118 ? 2.261 -28.201 -3.746 1.00 15.96 115 GLN A C 1
ATOM 926 O O . GLN A 1 118 ? 2.370 -29.366 -4.161 1.00 16.98 115 GLN A O 1
ATOM 932 N N . GLY A 1 119 ? 2.641 -27.821 -2.527 1.00 16.79 116 GLY A N 1
ATOM 933 C CA . GLY A 1 119 ? 3.197 -28.767 -1.562 1.00 17.38 116 GLY A CA 1
ATOM 934 C C . GLY A 1 119 ? 4.574 -28.391 -1.050 1.00 17.21 116 GLY A C 1
ATOM 935 O O . GLY A 1 119 ? 5.029 -28.928 -0.039 1.00 18.55 116 GLY A O 1
ATOM 936 N N . GLY A 1 120 ? 5.251 -27.482 -1.747 1.00 15.68 117 GLY A N 1
ATOM 937 C CA . GLY A 1 120 ? 6.581 -27.054 -1.324 1.00 14.67 117 GLY A CA 1
ATOM 938 C C . GLY A 1 120 ? 6.507 -25.984 -0.248 1.00 14.25 117 GLY A C 1
ATOM 939 O O . GLY A 1 120 ? 5.417 -25.601 0.186 1.00 14.95 117 GLY A O 1
ATOM 940 N N . PHE A 1 121 ? 7.675 -25.505 0.177 1.00 13.57 118 PHE A N 1
ATOM 941 C CA . PHE A 1 121 ? 7.782 -24.469 1.214 1.00 13.39 118 PHE A CA 1
ATOM 942 C C . PHE A 1 121 ? 7.117 -23.173 0.775 1.00 13.09 118 PHE A C 1
ATOM 943 O O . PHE A 1 121 ? 6.353 -22.563 1.532 1.00 13.81 118 PHE A O 1
ATOM 951 N N . VAL A 1 122 ? 7.445 -22.763 -0.445 1.00 11.98 119 VAL A N 1
ATOM 952 C CA . VAL A 1 122 ? 6.822 -21.633 -1.105 1.00 12.04 119 VAL A CA 1
ATOM 953 C C . VAL A 1 122 ? 5.750 -22.208 -2.030 1.00 12.03 119 VAL A C 1
ATOM 954 O O . VAL A 1 122 ? 5.990 -23.180 -2.750 1.00 12.72 119 VAL A O 1
ATOM 958 N N . ASN A 1 123 ? 4.571 -21.597 -2.015 1.00 11.56 120 ASN A N 1
ATOM 959 C CA . ASN A 1 123 ? 3.478 -22.062 -2.851 1.00 11.52 120 ASN A CA 1
ATOM 960 C C . ASN A 1 123 ? 2.853 -20.859 -3.541 1.00 11.11 120 ASN A C 1
ATOM 961 O O . ASN A 1 123 ? 2.111 -20.083 -2.916 1.00 11.73 120 ASN A O 1
ATOM 966 N N . TYR A 1 124 ? 3.151 -20.710 -4.832 1.00 10.44 121 TYR A N 1
ATOM 967 C CA . TYR A 1 124 ? 2.743 -19.508 -5.579 1.00 10.09 121 TYR A CA 1
ATOM 968 C C . TYR A 1 124 ? 1.245 -19.423 -5.819 1.00 10.99 121 TYR A C 1
ATOM 969 O O . TYR A 1 124 ? 0.740 -18.375 -6.225 1.00 11.41 121 TYR A O 1
ATOM 978 N N . HIS A 1 125 ? 0.533 -20.512 -5.548 1.00 11.76 122 HIS A N 1
ATOM 979 C CA . HIS A 1 125 ? -0.898 -20.573 -5.822 1.00 13.20 122 HIS A CA 1
ATOM 980 C C . HIS A 1 125 ? -1.735 -19.713 -4.873 1.00 14.04 122 HIS A C 1
ATOM 981 O O . HIS A 1 125 ? -2.903 -19.443 -5.147 1.00 14.39 122 HIS A O 1
ATOM 988 N N . HIS A 1 126 ? -1.115 -19.250 -3.788 1.00 14.14 123 HIS A N 1
ATOM 989 C CA . HIS A 1 126 ? -1.765 -18.282 -2.901 1.00 15.35 123 HIS A CA 1
ATOM 990 C C . HIS A 1 126 ? -1.801 -16.856 -3.432 1.00 15.11 123 HIS A C 1
ATOM 991 O O . HIS A 1 126 ? -2.502 -16.007 -2.863 1.00 16.30 123 HIS A O 1
ATOM 998 N N . GLY A 1 127 ? -1.055 -16.582 -4.497 1.00 14.17 124 GLY A N 1
ATOM 999 C CA . GLY A 1 127 ? -1.141 -15.286 -5.159 1.00 13.43 124 GLY A CA 1
ATOM 1000 C C . GLY A 1 127 ? 0.167 -14.514 -5.090 1.00 12.67 124 GLY A C 1
ATOM 1001 O O . GLY A 1 127 ? 1.140 -14.988 -4.501 1.00 11.92 124 GLY A O 1
ATOM 1002 N N . PRO A 1 128 ? 0.189 -13.303 -5.672 1.00 12.86 125 PRO A N 1
ATOM 1003 C CA . PRO A 1 128 ? 1.423 -12.541 -5.894 1.00 12.42 125 PRO A CA 1
ATOM 1004 C C . PRO A 1 128 ? 2.233 -12.158 -4.662 1.00 12.60 125 PRO A C 1
ATOM 1005 O O . PRO A 1 128 ? 3.403 -11.833 -4.812 1.00 12.39 125 PRO A O 1
ATOM 1009 N N . SER A 1 129 ? 1.640 -12.185 -3.464 1.00 14.12 126 SER A N 1
ATOM 1010 C CA . SER A 1 129 ? 2.439 -11.908 -2.261 1.00 15.42 126 SER A CA 1
ATOM 1011 C C . SER A 1 129 ? 3.573 -12.942 -2.122 1.00 14.83 126 SER A C 1
ATOM 1012 O O . SER A 1 129 ? 4.628 -12.664 -1.531 1.00 16.36 126 SER A O 1
ATOM 1015 N N . THR A 1 130 ? 3.371 -14.121 -2.710 1.00 13.29 127 THR A N 1
ATOM 1016 C CA . THR A 1 130 ? 4.355 -15.200 -2.608 1.00 12.20 127 THR A CA 1
ATOM 1017 C C . THR A 1 130 ? 5.600 -15.005 -3.489 1.00 11.18 127 THR A C 1
ATOM 1018 O O . THR A 1 130 ? 6.563 -15.770 -3.390 1.00 12.05 127 THR A O 1
ATOM 1022 N N . ASN A 1 131 ? 5.572 -13.993 -4.359 1.00 10.19 128 ASN A N 1
ATOM 1023 C CA . ASN A 1 131 ? 6.715 -13.694 -5.229 1.00 10.13 128 ASN A CA 1
ATOM 1024 C C . ASN A 1 131 ? 7.097 -12.207 -5.272 1.00 9.79 128 ASN A C 1
ATOM 1025 O O . ASN A 1 131 ? 7.708 -11.759 -6.242 1.00 10.32 128 ASN A O 1
ATOM 1030 N N . GLY A 1 132 ? 6.749 -11.468 -4.214 1.00 10.51 129 GLY A N 1
ATOM 1031 C CA . GLY A 1 132 ? 7.061 -10.038 -4.131 1.00 10.91 129 GLY A CA 1
ATOM 1032 C C . GLY A 1 132 ? 8.533 -9.742 -3.911 1.00 11.03 129 GLY A C 1
ATOM 1033 O O . GLY A 1 132 ? 8.950 -8.595 -4.059 1.00 11.40 129 GLY A O 1
ATOM 1034 N N . PHE A 1 133 ? 9.298 -10.767 -3.514 1.00 9.99 130 PHE A N 1
ATOM 1035 C CA . PHE A 1 133 ? 10.736 -10.658 -3.245 1.00 9.93 130 PHE A CA 1
ATOM 1036 C C . PHE A 1 133 ? 11.493 -11.751 -3.991 1.00 9.48 130 PHE A C 1
ATOM 1037 O O . PHE A 1 133 ? 10.877 -12.591 -4.644 1.00 8.99 130 PHE A O 1
ATOM 1045 N N . PHE A 1 134 ? 12.819 -11.731 -3.932 1.00 8.71 131 PHE A N 1
ATOM 1046 C CA . PHE A 1 134 ? 13.579 -12.754 -4.656 1.00 8.06 131 PHE A CA 1
ATOM 1047 C C . PHE A 1 134 ? 14.872 -13.104 -3.955 1.00 8.83 131 PHE A C 1
ATOM 1048 O O . PHE A 1 134 ? 15.433 -12.304 -3.199 1.00 8.45 131 PHE A O 1
ATOM 1056 N N . LEU A 1 135 ? 15.335 -14.311 -4.254 1.00 8.14 132 LEU A N 1
ATOM 1057 C CA . LEU A 1 135 ? 16.680 -14.770 -3.941 1.00 9.16 132 LEU A CA 1
ATOM 1058 C C . LEU A 1 135 ? 17.410 -14.896 -5.277 1.00 9.14 132 LEU A C 1
ATOM 1059 O O . LEU A 1 135 ? 16.913 -15.536 -6.202 1.00 9.88 132 LEU A O 1
ATOM 1064 N N . ALA A 1 136 ? 18.570 -14.263 -5.391 1.00 8.76 133 ALA A N 1
ATOM 1065 C CA . ALA A 1 136 ? 19.409 -14.402 -6.578 1.00 8.93 133 ALA A CA 1
ATOM 1066 C C . ALA A 1 136 ? 20.472 -15.458 -6.302 1.00 9.36 133 ALA A C 1
ATOM 1067 O O . ALA A 1 136 ? 21.188 -15.391 -5.292 1.00 9.35 133 ALA A O 1
ATOM 1069 N N . ILE A 1 137 ? 20.568 -16.440 -7.200 1.00 9.06 134 ILE A N 1
ATOM 1070 C CA . ILE A 1 137 ? 21.470 -17.565 -6.999 1.00 9.09 134 ILE A CA 1
ATOM 1071 C C . ILE A 1 137 ? 22.294 -17.876 -8.232 1.00 9.11 134 ILE A C 1
ATOM 1072 O O . ILE A 1 137 ? 21.941 -17.474 -9.350 1.00 9.45 134 ILE A O 1
ATOM 1077 N N . LEU A 1 138 ? 23.404 -18.569 -8.005 1.00 9.52 135 LEU A N 1
ATOM 1078 C CA . LEU A 1 138 ? 24.084 -19.303 -9.059 1.00 10.25 135 LEU A CA 1
ATOM 1079 C C . LEU A 1 138 ? 23.687 -20.763 -8.877 1.00 10.19 135 LEU A C 1
ATOM 1080 O O . LEU A 1 138 ? 23.712 -21.299 -7.758 1.00 10.98 135 LEU A O 1
ATOM 1085 N N . MET A 1 139 ? 23.257 -21.390 -9.969 1.00 9.79 136 MET A N 1
ATOM 1086 C CA . MET A 1 139 ? 22.702 -22.741 -9.896 1.00 9.62 136 MET A CA 1
ATOM 1087 C C . MET A 1 139 ? 23.786 -23.819 -9.865 1.00 9.93 136 MET A C 1
ATOM 1088 O O . MET A 1 139 ? 24.846 -23.686 -10.496 1.00 10.78 136 MET A O 1
ATOM 1093 N N . SER A 1 140 ? 23.498 -24.876 -9.109 1.00 10.16 137 SER A N 1
ATOM 1094 C CA . SER A 1 140 ? 24.344 -26.058 -9.058 1.00 10.58 137 SER A CA 1
ATOM 1095 C C . SER A 1 140 ? 24.107 -26.956 -10.277 1.00 11.06 137 SER A C 1
ATOM 1096 O O . SER A 1 140 ? 23.225 -26.689 -11.098 1.00 11.65 137 SER A O 1
ATOM 1099 N N . GLN A 1 141 ? 24.868 -28.040 -10.375 1.00 11.35 138 GLN A N 1
ATOM 1100 C CA . GLN A 1 141 ? 24.720 -28.945 -11.511 1.00 11.60 138 GLN A CA 1
ATOM 1101 C C . GLN A 1 141 ? 23.401 -29.726 -11.432 1.00 11.75 138 GLN A C 1
ATOM 1102 O O . GLN A 1 141 ? 23.001 -30.369 -12.404 1.00 13.16 138 GLN A O 1
ATOM 1108 N N . LEU A 1 142 ? 22.726 -29.653 -10.285 1.00 11.35 139 LEU A N 1
ATOM 1109 C CA . LEU A 1 142 ? 21.452 -30.362 -10.110 1.00 12.43 139 LEU A CA 1
ATOM 1110 C C . LEU A 1 142 ? 20.256 -29.614 -10.693 1.00 12.18 139 LEU A C 1
ATOM 1111 O O . LEU A 1 142 ? 19.142 -30.154 -10.735 1.00 13.56 139 LEU A O 1
ATOM 1116 N N . PHE A 1 143 ? 20.464 -28.373 -11.123 1.00 11.70 140 PHE A N 1
ATOM 1117 C CA . PHE A 1 143 ? 19.405 -27.650 -11.825 1.00 11.31 140 PHE A CA 1
ATOM 1118 C C . PHE A 1 143 ? 19.436 -28.048 -13.300 1.00 12.55 140 PHE A C 1
ATOM 1119 O O . PHE A 1 143 ? 20.489 -27.966 -13.955 1.00 14.10 140 PHE A O 1
ATOM 1127 N N . ILE A 1 144 ? 18.291 -28.470 -13.824 1.00 11.61 141 ILE A N 1
ATOM 1128 C CA . ILE A 1 144 ? 18.167 -28.791 -15.236 1.00 12.46 141 ILE A CA 1
ATOM 1129 C C . ILE A 1 144 ? 17.251 -27.762 -15.880 1.00 11.24 141 ILE A C 1
ATOM 1130 O O . ILE A 1 144 ? 16.322 -27.275 -15.225 1.00 11.68 141 ILE A O 1
ATOM 1135 N N . ARG A 1 145 ? 17.519 -27.404 -17.135 1.00 11.60 142 ARG A N 1
ATOM 1136 C CA . ARG A 1 145 ? 16.628 -26.488 -17.854 1.00 11.58 142 ARG A CA 1
ATOM 1137 C C . ARG A 1 145 ? 15.348 -27.216 -18.236 1.00 11.95 142 ARG A C 1
ATOM 1138 O O . ARG A 1 145 ? 15.411 -28.297 -18.816 1.00 12.90 142 ARG A O 1
ATOM 1146 N N . ILE A 1 146 ? 14.202 -26.611 -17.921 1.00 11.77 143 ILE A N 1
ATOM 1147 C CA . ILE A 1 146 ? 12.889 -27.224 -18.156 1.00 12.42 143 ILE A CA 1
ATOM 1148 C C . ILE A 1 146 ? 12.057 -26.552 -19.252 1.00 12.80 143 ILE A C 1
ATOM 1149 O O . ILE A 1 146 ? 11.172 -27.181 -19.839 1.00 14.07 143 ILE A O 1
ATOM 1154 N N . ARG A 1 147 ? 12.348 -25.288 -19.538 1.00 12.71 144 ARG A N 1
ATOM 1155 C CA . ARG A 1 147 ? 11.541 -24.517 -20.476 1.00 13.24 144 ARG A CA 1
ATOM 1156 C C . ARG A 1 147 ? 12.278 -23.249 -20.863 1.00 13.32 144 ARG A C 1
ATOM 1157 O O . ARG A 1 147 ? 13.185 -22.822 -20.159 1.00 12.60 144 ARG A O 1
ATOM 1165 N N . THR A 1 148 ? 11.868 -22.658 -21.982 1.00 13.88 145 THR A N 1
ATOM 1166 C CA . THR A 1 148 ? 12.317 -21.324 -22.383 1.00 14.01 145 THR A CA 1
ATOM 1167 C C . THR A 1 148 ? 11.091 -20.473 -22.733 1.00 14.22 145 THR A C 1
ATOM 1168 O O . THR A 1 148 ? 10.264 -20.896 -23.542 1.00 14.49 145 THR A O 1
ATOM 1172 N N . ASP A 1 149 ? 10.974 -19.306 -22.099 1.00 13.40 146 ASP A N 1
ATOM 1173 C CA . ASP A 1 149 ? 9.936 -18.328 -22.431 1.00 14.25 146 ASP A CA 1
ATOM 1174 C C . ASP A 1 149 ? 10.554 -17.164 -23.194 1.00 14.89 146 ASP A C 1
ATOM 1175 O O . ASP A 1 149 ? 11.686 -16.759 -22.909 1.00 15.42 146 ASP A O 1
ATOM 1180 N N . VAL A 1 150 ? 9.799 -16.605 -24.141 1.00 14.94 147 VAL A N 1
ATOM 1181 C CA . VAL A 1 150 ? 10.281 -15.491 -24.945 1.00 16.07 147 VAL A CA 1
ATOM 1182 C C . VAL A 1 150 ? 9.438 -14.259 -24.620 1.00 16.25 147 VAL A C 1
ATOM 1183 O O . VAL A 1 150 ? 8.222 -14.286 -24.782 1.00 17.32 147 VAL A O 1
ATOM 1187 N N . ILE A 1 151 ? 10.092 -13.198 -24.153 1.00 16.35 148 ILE A N 1
ATOM 1188 C CA . ILE A 1 151 ? 9.429 -11.930 -23.841 1.00 16.96 148 ILE A CA 1
ATOM 1189 C C . ILE A 1 151 ? 10.197 -10.810 -24.532 1.00 17.85 148 ILE A C 1
ATOM 1190 O O . ILE A 1 151 ? 11.420 -10.745 -24.427 1.00 17.48 148 ILE A O 1
ATOM 1195 N N . ARG A 1 152 ? 9.475 -9.931 -25.238 1.00 18.79 149 ARG A N 1
ATOM 1196 C CA . ARG A 1 152 ? 10.077 -8.827 -25.992 1.00 20.67 149 ARG A CA 1
ATOM 1197 C C . ARG A 1 152 ? 11.246 -9.338 -26.840 1.00 20.09 149 ARG A C 1
ATOM 1198 O O . ARG A 1 152 ? 12.306 -8.705 -26.920 1.00 21.08 149 ARG A O 1
ATOM 1206 N N . GLY A 1 153 ? 11.036 -10.503 -27.454 1.00 19.38 150 GLY A N 1
ATOM 1207 C CA . GLY A 1 153 ? 11.973 -11.079 -28.417 1.00 19.88 150 GLY A CA 1
ATOM 1208 C C . GLY A 1 153 ? 13.197 -11.762 -27.835 1.00 19.31 150 GLY A C 1
ATOM 1209 O O . GLY A 1 153 ? 14.081 -12.183 -28.589 1.00 20.35 150 GLY A O 1
ATOM 1210 N N . GLN A 1 154 ? 13.235 -11.885 -26.509 1.00 17.55 151 GLN A N 1
ATOM 1211 C CA . GLN A 1 154 ? 14.384 -12.454 -25.802 1.00 16.55 151 GLN A CA 1
ATOM 1212 C C . GLN A 1 154 ? 14.003 -13.723 -25.061 1.00 15.24 151 GLN A C 1
ATOM 1213 O O . GLN A 1 154 ? 12.931 -13.799 -24.457 1.00 14.07 151 GLN A O 1
ATOM 1219 N N . GLY A 1 155 ? 14.897 -14.709 -25.083 1.00 14.22 152 GLY A N 1
ATOM 1220 C CA . GLY A 1 155 ? 14.638 -15.986 -24.420 1.00 13.76 152 GLY A CA 1
ATOM 1221 C C . GLY A 1 155 ? 15.101 -15.987 -22.983 1.00 12.98 152 GLY A C 1
ATOM 1222 O O . GLY A 1 155 ? 16.183 -15.459 -22.670 1.00 13.34 152 GLY A O 1
ATOM 1223 N N . TYR A 1 156 ? 14.284 -16.581 -22.115 1.00 11.63 153 TYR A N 1
ATOM 1224 C CA . TYR A 1 156 ? 14.600 -16.727 -20.686 1.00 11.57 153 TYR A CA 1
ATOM 1225 C C . TYR A 1 156 ? 14.414 -18.167 -20.242 1.00 11.09 153 TYR A C 1
ATOM 1226 O O . TYR A 1 156 ? 13.322 -18.729 -20.380 1.00 11.02 153 TYR A O 1
ATOM 1235 N N . GLY A 1 157 ? 15.473 -18.765 -19.704 1.00 10.60 154 GLY A N 1
ATOM 1236 C CA . GLY A 1 157 ? 15.394 -20.147 -19.249 1.00 10.66 154 GLY A CA 1
ATOM 1237 C C . GLY A 1 157 ? 14.647 -20.282 -17.929 1.00 10.40 154 GLY A C 1
ATOM 1238 O O . GLY A 1 157 ? 14.635 -19.354 -17.107 1.00 10.84 154 GLY A O 1
ATOM 1239 N N . TRP A 1 158 ? 13.996 -21.431 -17.766 1.00 9.93 155 TRP A N 1
ATOM 1240 C CA . TRP A 1 158 ? 13.436 -21.906 -16.503 1.00 9.62 155 TRP A CA 1
ATOM 1241 C C . TRP A 1 158 ? 14.153 -23.196 -16.129 1.00 9.90 155 TRP A C 1
ATOM 1242 O O . TRP A 1 158 ? 14.449 -24.027 -17.005 1.00 9.42 155 TRP A O 1
ATOM 1253 N N . TYR A 1 159 ? 14.437 -23.340 -14.837 1.00 9.16 156 TYR A N 1
ATOM 1254 C CA . TYR A 1 159 ? 15.291 -24.426 -14.340 1.00 9.45 156 TYR A CA 1
ATOM 1255 C C . TYR A 1 159 ? 14.663 -25.044 -13.121 1.00 9.12 156 TYR A C 1
ATOM 1256 O O . TYR A 1 159 ? 13.979 -24.364 -12.363 1.00 9.02 156 TYR A O 1
ATOM 1265 N N . ALA A 1 160 ? 14.912 -26.332 -12.914 1.00 8.95 157 ALA A N 1
ATOM 1266 C CA . ALA A 1 160 ? 14.419 -26.981 -11.709 1.00 9.17 157 ALA A CA 1
ATOM 1267 C C . ALA A 1 160 ? 15.477 -27.876 -11.101 1.00 10.17 157 ALA A C 1
ATOM 1268 O O . ALA A 1 160 ? 16.141 -28.629 -11.829 1.00 10.55 157 ALA A O 1
ATOM 1270 N N . ARG A 1 161 ? 15.633 -27.758 -9.780 1.00 9.43 158 ARG A N 1
ATOM 1271 C CA . ARG A 1 161 ? 16.400 -28.703 -8.969 1.00 10.15 158 ARG A CA 1
ATOM 1272 C C . ARG A 1 161 ? 15.410 -29.695 -8.378 1.00 10.96 158 ARG A C 1
ATOM 1273 O O . ARG A 1 161 ? 14.488 -29.306 -7.639 1.00 11.34 158 ARG A O 1
ATOM 1281 N N . GLN A 1 162 ? 15.589 -30.975 -8.706 1.00 12.00 159 GLN A N 1
ATOM 1282 C CA . GLN A 1 162 ? 14.675 -32.029 -8.246 1.00 13.47 159 GLN A CA 1
ATOM 1283 C C . GLN A 1 162 ? 13.209 -31.751 -8.654 1.00 13.81 159 GLN A C 1
ATOM 1284 O O . GLN A 1 162 ? 12.973 -31.159 -9.702 1.00 13.52 159 GLN A O 1
ATOM 1290 N N . GLY A 1 163 ? 12.231 -32.199 -7.864 1.00 14.68 160 GLY A N 1
ATOM 1291 C CA . GLY A 1 163 ? 10.823 -31.946 -8.190 1.00 15.66 160 GLY A CA 1
ATOM 1292 C C . GLY A 1 163 ? 10.219 -32.787 -9.316 1.00 17.01 160 GLY A C 1
ATOM 1293 O O . GLY A 1 163 ? 9.113 -32.487 -9.773 1.00 17.75 160 GLY A O 1
ATOM 1294 N N . ASN A 1 164 ? 10.924 -33.818 -9.781 1.00 18.30 161 ASN A N 1
ATOM 1295 C CA . ASN A 1 164 ? 10.361 -34.723 -10.815 1.00 21.05 161 ASN A CA 1
ATOM 1296 C C . ASN A 1 164 ? 10.033 -34.050 -12.171 1.00 20.75 161 ASN A C 1
ATOM 1297 O O . ASN A 1 164 ? 9.214 -34.552 -12.956 1.00 22.67 161 ASN A O 1
ATOM 1302 N N . TYR A 1 165 ? 10.666 -32.915 -12.434 1.00 19.28 162 TYR A N 1
ATOM 1303 C CA . TYR A 1 165 ? 10.618 -32.262 -13.734 1.00 17.90 162 TYR A CA 1
ATOM 1304 C C . TYR A 1 165 ? 11.409 -33.050 -14.763 1.00 18.79 162 TYR A C 1
ATOM 1305 O O . TYR A 1 165 ? 12.289 -33.843 -14.408 1.00 18.95 162 TYR A O 1
ATOM 1314 N N . VAL A 1 166 ? 11.084 -32.818 -16.032 1.00 19.47 163 VAL A N 1
ATOM 1315 C CA . VAL A 1 166 ? 11.803 -33.408 -17.156 1.00 20.91 163 VAL A CA 1
ATOM 1316 C C . VAL A 1 166 ? 12.635 -32.321 -17.845 1.00 20.21 163 VAL A C 1
ATOM 1317 O O . VAL A 1 166 ? 12.177 -31.184 -17.985 1.00 20.03 163 VAL A O 1
ATOM 1321 N N . GLU A 1 167 ? 13.853 -32.667 -18.260 1.00 20.53 164 GLU A N 1
ATOM 1322 C CA . GLU A 1 167 ? 14.732 -31.707 -18.931 1.00 21.04 164 GLU A CA 1
ATOM 1323 C C . GLU A 1 167 ? 14.196 -31.303 -20.307 1.00 21.41 164 GLU A C 1
ATOM 1324 O O . GLU A 1 167 ? 13.611 -32.124 -21.018 1.00 21.58 164 GLU A O 1
ATOM 1330 N N . GLU A 1 168 ? 14.400 -30.033 -20.662 1.00 21.13 165 GLU A N 1
ATOM 1331 C CA . GLU A 1 168 ? 14.063 -29.503 -21.983 1.00 22.99 165 GLU A CA 1
ATOM 1332 C C . GLU A 1 168 ? 14.639 -30.418 -23.049 1.00 24.57 165 GLU A C 1
ATOM 1333 O O . GLU A 1 168 ? 15.785 -30.869 -22.938 1.00 24.71 165 GLU A O 1
ATOM 1339 N N . GLY A 1 169 ? 13.828 -30.713 -24.061 1.00 26.11 166 GLY A N 1
ATOM 1340 C CA . GLY A 1 169 ? 14.238 -31.600 -25.145 1.00 28.21 166 GLY A CA 1
ATOM 1341 C C . GLY A 1 169 ? 14.469 -33.026 -24.694 1.00 29.20 166 GLY A C 1
ATOM 1342 O O . GLY A 1 169 ? 14.772 -33.895 -25.514 1.00 31.70 166 GLY A O 1
ATOM 1343 N N . GLU A 1 183 ? 20.068 -42.601 -9.483 1.00 29.75 180 GLU A N 1
ATOM 1344 C CA . GLU A 1 183 ? 20.762 -41.464 -8.878 1.00 28.41 180 GLU A CA 1
ATOM 1345 C C . GLU A 1 183 ? 21.614 -41.934 -7.710 1.00 28.33 180 GLU A C 1
ATOM 1346 O O . GLU A 1 183 ? 21.087 -42.461 -6.728 1.00 29.13 180 GLU A O 1
ATOM 1352 N N . THR A 1 184 ? 22.927 -41.726 -7.810 1.00 27.26 181 THR A N 1
ATOM 1353 C CA . THR A 1 184 ? 23.858 -42.198 -6.784 1.00 26.67 181 THR A CA 1
ATOM 1354 C C . THR A 1 184 ? 24.625 -41.074 -6.068 1.00 24.55 181 THR A C 1
ATOM 1355 O O . THR A 1 184 ? 25.408 -41.337 -5.153 1.00 24.93 181 THR A O 1
ATOM 1359 N N . ARG A 1 185 ? 24.415 -39.833 -6.484 1.00 21.97 182 ARG A N 1
ATOM 1360 C CA . ARG A 1 185 ? 25.101 -38.704 -5.846 1.00 19.82 182 ARG A CA 1
ATOM 1361 C C . ARG A 1 185 ? 24.483 -38.368 -4.503 1.00 18.57 182 ARG A C 1
ATOM 1362 O O . ARG A 1 185 ? 23.291 -38.625 -4.274 1.00 18.94 182 ARG A O 1
ATOM 1370 N N . GLU A 1 186 ? 25.293 -37.781 -3.622 1.00 17.03 183 GLU A N 1
ATOM 1371 C CA . GLU A 1 186 ? 24.809 -37.326 -2.329 1.00 15.87 183 GLU A CA 1
ATOM 1372 C C . GLU A 1 186 ? 24.496 -35.848 -2.384 1.00 14.90 183 GLU A C 1
ATOM 1373 O O . GLU A 1 186 ? 25.368 -35.035 -2.668 1.00 13.92 183 GLU A O 1
ATOM 1379 N N . PHE A 1 187 ? 23.245 -35.521 -2.100 1.00 14.32 184 PHE A N 1
ATOM 1380 C CA . PHE A 1 187 ? 22.819 -34.134 -2.024 1.00 13.91 184 PHE A CA 1
ATOM 1381 C C . PHE A 1 187 ? 21.558 -34.014 -1.175 1.00 14.52 184 PHE A C 1
ATOM 1382 O O . PHE A 1 187 ? 20.895 -35.013 -0.875 1.00 14.82 184 PHE A O 1
ATOM 1390 N N . GLN A 1 188 ? 21.233 -32.787 -0.786 1.00 14.18 185 GLN A N 1
ATOM 1391 C CA . GLN A 1 188 ? 20.106 -32.547 0.115 1.00 15.02 185 GLN A CA 1
ATOM 1392 C C . GLN A 1 188 ? 18.767 -32.659 -0.583 1.00 15.48 185 GLN A C 1
ATOM 1393 O O . GLN A 1 188 ? 18.602 -32.178 -1.699 1.00 14.53 185 GLN A O 1
ATOM 1399 N N . LEU A 1 189 ? 17.814 -33.275 0.109 1.00 16.25 186 LEU A N 1
ATOM 1400 C CA . LEU A 1 189 ? 16.430 -33.322 -0.329 1.00 17.25 186 LEU A CA 1
ATOM 1401 C C . LEU A 1 189 ? 15.554 -32.914 0.843 1.00 17.46 186 LEU A C 1
ATOM 1402 O O . LEU A 1 189 ? 15.342 -33.692 1.780 1.00 18.05 186 LEU A O 1
ATOM 1407 N N . SER A 1 190 ? 15.050 -31.688 0.777 1.00 16.96 187 SER A N 1
ATOM 1408 C CA . SER A 1 190 ? 14.275 -31.091 1.861 1.00 17.76 187 SER A CA 1
ATOM 1409 C C . SER A 1 190 ? 13.513 -29.891 1.315 1.00 16.77 187 SER A C 1
ATOM 1410 O O . SER A 1 190 ? 13.835 -29.362 0.243 1.00 16.62 187 SER A O 1
ATOM 1413 N N . ASP A 1 191 ? 12.508 -29.437 2.055 1.00 16.83 188 ASP A N 1
ATOM 1414 C CA . ASP A 1 191 ? 11.804 -28.219 1.636 1.00 16.26 188 ASP A CA 1
ATOM 1415 C C . ASP A 1 191 ? 12.562 -26.942 2.005 1.00 15.58 188 ASP A C 1
ATOM 1416 O O . ASP A 1 191 ? 12.217 -25.849 1.547 1.00 14.63 188 ASP A O 1
ATOM 1421 N N . LEU A 1 192 ? 13.602 -27.095 2.825 1.00 15.67 189 LEU A N 1
ATOM 1422 C CA . LEU A 1 192 ? 14.594 -26.036 3.037 1.00 15.30 189 LEU A CA 1
ATOM 1423 C C . LEU A 1 192 ? 15.971 -26.681 3.073 1.00 15.10 189 LEU A C 1
ATOM 1424 O O . LEU A 1 192 ? 16.255 -27.516 3.948 1.00 16.09 189 LEU A O 1
ATOM 1429 N N . ILE A 1 193 ? 16.820 -26.300 2.129 1.00 14.10 190 ILE A N 1
ATOM 1430 C CA . ILE A 1 193 ? 18.175 -26.839 2.047 1.00 13.70 190 ILE A CA 1
ATOM 1431 C C . ILE A 1 193 ? 19.224 -25.767 2.323 1.00 13.16 190 ILE A C 1
ATOM 1432 O O . ILE A 1 193 ? 18.986 -24.580 2.104 1.00 13.16 190 ILE A O 1
ATOM 1437 N N . HIS A 1 194 ? 20.377 -26.181 2.828 1.00 12.96 191 HIS A N 1
ATOM 1438 C CA . HIS A 1 194 ? 21.526 -25.294 2.913 1.00 13.53 191 HIS A CA 1
ATOM 1439 C C . HIS A 1 194 ? 22.043 -25.004 1.497 1.00 13.04 191 HIS A C 1
ATOM 1440 O O . HIS A 1 194 ? 22.389 -25.930 0.755 1.00 13.23 191 HIS A O 1
ATOM 1447 N N . TYR A 1 195 ? 22.088 -23.725 1.122 1.00 12.62 192 TYR A N 1
ATOM 1448 C CA . TYR A 1 195 ? 22.440 -23.351 -0.251 1.00 12.40 192 TYR A CA 1
ATOM 1449 C C . TYR A 1 195 ? 22.917 -21.897 -0.302 1.00 12.66 192 TYR A C 1
ATOM 1450 O O . TYR A 1 195 ? 22.299 -21.035 0.323 1.00 12.59 192 TYR A O 1
ATOM 1459 N N . PRO A 1 196 ? 24.016 -21.619 -1.035 1.00 12.31 193 PRO A N 1
ATOM 1460 C CA . PRO A 1 196 ? 24.530 -20.246 -1.028 1.00 12.35 193 PRO A CA 1
ATOM 1461 C C . PRO A 1 196 ? 23.608 -19.291 -1.768 1.00 11.60 193 PRO A C 1
ATOM 1462 O O . PRO A 1 196 ? 23.143 -19.599 -2.865 1.00 11.59 193 PRO A O 1
ATOM 1466 N N . ILE A 1 197 ? 23.353 -18.146 -1.149 1.00 11.38 194 ILE A N 1
ATOM 1467 C CA . ILE A 1 197 ? 22.540 -17.101 -1.754 1.00 10.36 194 ILE A CA 1
ATOM 1468 C C . ILE A 1 197 ? 23.459 -15.941 -2.106 1.00 10.95 194 ILE A C 1
ATOM 1469 O O . ILE A 1 197 ? 24.213 -15.473 -1.255 1.00 11.58 194 ILE A O 1
ATOM 1474 N N . VAL A 1 198 ? 23.421 -15.494 -3.362 1.00 10.42 195 VAL A N 1
ATOM 1475 C CA . VAL A 1 198 ? 24.252 -14.368 -3.778 1.00 10.34 195 VAL A CA 1
ATOM 1476 C C . VAL A 1 198 ? 23.683 -13.059 -3.221 1.00 10.25 195 VAL A C 1
ATOM 1477 O O . VAL A 1 198 ? 24.401 -12.269 -2.593 1.00 11.05 195 VAL A O 1
ATOM 1481 N N . ALA A 1 199 ? 22.392 -12.853 -3.446 1.00 9.89 196 ALA A N 1
ATOM 1482 C CA . ALA A 1 199 ? 21.724 -11.625 -3.029 1.00 10.26 196 ALA A CA 1
ATOM 1483 C C . ALA A 1 199 ? 20.243 -11.880 -2.781 1.00 10.16 196 ALA A C 1
ATOM 1484 O O . ALA A 1 199 ? 19.690 -12.885 -3.239 1.00 9.89 196 ALA A O 1
ATOM 1486 N N . LEU A 1 200 ? 19.603 -10.963 -2.060 1.00 10.63 197 LEU A N 1
ATOM 1487 C CA . LEU A 1 200 ? 18.139 -10.963 -1.954 1.00 10.34 197 LEU A CA 1
ATOM 1488 C C . LEU A 1 200 ? 17.634 -9.551 -2.240 1.00 10.22 197 LEU A C 1
ATOM 1489 O O . LEU A 1 200 ? 18.377 -8.574 -2.103 1.00 11.11 197 LEU A O 1
ATOM 1494 N N . GLY A 1 201 ? 16.379 -9.444 -2.665 1.00 9.22 198 GLY A N 1
ATOM 1495 C CA . GLY A 1 201 ? 15.848 -8.123 -2.970 1.00 9.27 198 GLY A CA 1
ATOM 1496 C C . GLY A 1 201 ? 14.349 -8.151 -3.116 1.00 9.17 198 GLY A C 1
ATOM 1497 O O . GLY A 1 201 ? 13.704 -9.178 -2.868 1.00 9.10 198 GLY A O 1
ATOM 1498 N N . SER A 1 202 ? 13.814 -6.993 -3.491 1.00 9.98 199 SER A N 1
ATOM 1499 C CA . SER A 1 202 ? 12.382 -6.804 -3.710 1.00 10.69 199 SER A CA 1
ATOM 1500 C C . SER A 1 202 ? 12.045 -6.783 -5.204 1.00 10.81 199 SER A C 1
ATOM 1501 O O . SER A 1 202 ? 12.877 -6.386 -6.029 1.00 11.49 199 SER A O 1
ATOM 1504 N N . CYS A 1 203 ? 10.814 -7.198 -5.536 1.00 10.55 200 CYS A N 1
ATOM 1505 C CA . CYS A 1 203 ? 10.277 -7.110 -6.891 1.00 10.82 200 CYS A CA 1
ATOM 1506 C C . CYS A 1 203 ? 9.419 -5.860 -7.089 1.00 11.87 200 CYS A C 1
ATOM 1507 O O . CYS A 1 203 ? 8.916 -5.616 -8.182 1.00 12.33 200 CYS A O 1
ATOM 1510 N N . HIS A 1 204 ? 9.258 -5.081 -6.022 1.00 12.28 201 HIS A N 1
ATOM 1511 C CA . HIS A 1 204 ? 8.422 -3.875 -6.048 1.00 13.12 201 HIS A CA 1
ATOM 1512 C C . HIS A 1 204 ? 9.298 -2.704 -6.444 1.00 12.97 201 HIS A C 1
ATOM 1513 O O . HIS A 1 204 ? 9.673 -1.860 -5.614 1.00 14.12 201 HIS A O 1
ATOM 1520 N N . LEU A 1 205 ? 9.603 -2.662 -7.740 1.00 12.36 202 LEU A N 1
ATOM 1521 C CA . LEU A 1 205 ? 10.667 -1.804 -8.251 1.00 12.17 202 LEU A CA 1
ATOM 1522 C C . LEU A 1 205 ? 10.128 -0.608 -9.010 1.00 13.19 202 LEU A C 1
ATOM 1523 O O . LEU A 1 205 ? 9.036 -0.658 -9.574 1.00 14.05 202 LEU A O 1
ATOM 1528 N N . THR A 1 206 ? 10.921 0.453 -9.017 1.00 13.51 203 THR A N 1
ATOM 1529 C CA . THR A 1 206 ? 10.606 1.666 -9.749 1.00 14.79 203 THR A CA 1
ATOM 1530 C C . THR A 1 206 ? 11.523 1.743 -10.965 1.00 14.55 203 THR A C 1
ATOM 1531 O O . THR A 1 206 ? 12.728 1.519 -10.870 1.00 14.10 203 THR A O 1
ATOM 1535 N N . ARG A 1 207 ? 10.955 2.066 -12.116 1.00 14.20 204 ARG A N 1
ATOM 1536 C CA . ARG A 1 207 ? 11.763 2.174 -13.318 1.00 15.30 204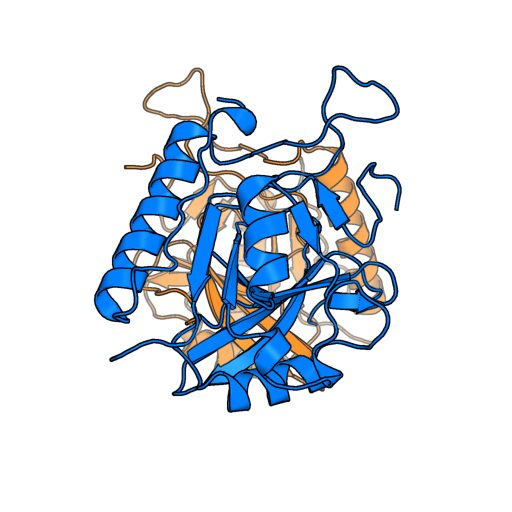 ARG A CA 1
ATOM 1537 C C . ARG A 1 207 ? 12.648 3.417 -13.319 1.00 16.87 204 ARG A C 1
ATOM 1538 O O . ARG A 1 207 ? 13.788 3.372 -13.784 1.00 18.04 204 ARG A O 1
ATOM 1547 N N . TRP B 1 9 ? 41.715 -40.363 -24.022 1.00 25.81 6 TRP B N 1
ATOM 1548 C CA . TRP B 1 9 ? 40.417 -40.627 -24.722 1.00 24.55 6 TRP B CA 1
ATOM 1549 C C . TRP B 1 9 ? 40.575 -40.734 -26.236 1.00 24.02 6 TRP B C 1
ATOM 1550 O O . TRP B 1 9 ? 41.182 -39.868 -26.865 1.00 24.47 6 TRP B O 1
ATOM 1561 N N . GLN B 1 10 ? 40.003 -41.786 -26.814 1.00 23.35 7 GLN B N 1
ATOM 1562 C CA . GLN B 1 10 ? 39.937 -41.936 -28.264 1.00 22.62 7 GLN B CA 1
ATOM 1563 C C . GLN B 1 10 ? 38.505 -41.711 -28.705 1.00 20.67 7 GLN B C 1
ATOM 1564 O O . GLN B 1 10 ? 37.574 -42.280 -28.122 1.00 20.79 7 GLN B O 1
ATOM 1570 N N . VAL B 1 11 ? 38.332 -40.901 -29.744 1.00 18.87 8 VAL B N 1
ATOM 1571 C CA . VAL B 1 11 ? 37.002 -40.675 -30.321 1.00 16.82 8 VAL B CA 1
ATOM 1572 C C . VAL B 1 11 ? 36.300 -41.982 -30.721 1.00 16.49 8 VAL B C 1
ATOM 1573 O O . VAL B 1 11 ? 36.943 -42.946 -31.163 1.00 17.14 8 VAL B O 1
ATOM 1577 N N . ARG B 1 12 ? 34.978 -42.005 -30.545 1.00 14.96 9 ARG B N 1
ATOM 1578 C CA . ARG B 1 12 ? 34.153 -43.093 -31.054 1.00 15.21 9 ARG B CA 1
ATOM 1579 C C . ARG B 1 12 ? 33.721 -42.766 -32.476 1.00 13.88 9 ARG B C 1
ATOM 1580 O O . ARG B 1 12 ? 32.997 -41.789 -32.707 1.00 13.46 9 ARG B O 1
ATOM 1588 N N . ASP B 1 13 ? 34.179 -43.583 -33.428 1.00 14.31 10 ASP B N 1
ATOM 1589 C CA . ASP B 1 13 ? 33.839 -43.371 -34.828 1.00 13.59 10 ASP B CA 1
ATOM 1590 C C . ASP B 1 13 ? 32.585 -44.169 -35.163 1.00 13.83 10 ASP B C 1
ATOM 1591 O O . ASP B 1 13 ? 32.642 -45.385 -35.392 1.00 14.58 10 ASP B O 1
ATOM 1596 N N . LEU B 1 14 ? 31.455 -43.466 -35.181 1.00 13.12 11 LEU B N 1
ATOM 1597 C CA . LEU B 1 14 ? 30.155 -44.095 -35.346 1.00 13.48 11 LEU B CA 1
ATOM 1598 C C . LEU B 1 14 ? 29.608 -43.944 -36.765 1.00 13.17 11 LEU B C 1
ATOM 1599 O O . LEU B 1 14 ? 28.436 -44.210 -37.004 1.00 13.93 11 LEU B O 1
ATOM 1604 N N . ARG B 1 15 ? 30.463 -43.562 -37.712 1.00 13.12 12 ARG B N 1
ATOM 1605 C CA . ARG B 1 15 ? 30.001 -43.304 -39.086 1.00 12.60 12 ARG B CA 1
ATOM 1606 C C . ARG B 1 15 ? 29.286 -44.471 -39.770 1.00 13.92 12 ARG B C 1
ATOM 1607 O O . ARG B 1 15 ? 28.410 -44.251 -40.605 1.00 14.67 12 ARG B O 1
ATOM 1615 N N . ARG B 1 16 ? 29.658 -45.706 -39.430 1.00 14.14 13 ARG B N 1
ATOM 1616 C CA . ARG B 1 16 ? 29.081 -46.875 -40.114 1.00 15.82 13 ARG B CA 1
ATOM 1617 C C . ARG B 1 16 ? 27.670 -47.213 -39.658 1.00 15.94 13 ARG B C 1
ATOM 1618 O O . ARG B 1 16 ? 26.955 -47.962 -40.341 1.00 17.49 13 ARG B O 1
ATOM 1626 N N . ILE B 1 17 ? 27.279 -46.663 -38.509 1.00 15.67 14 ILE B N 1
ATOM 1627 C CA . ILE B 1 17 ? 25.946 -46.904 -37.945 1.00 16.41 14 ILE B CA 1
ATOM 1628 C C . ILE B 1 17 ? 24.889 -46.202 -38.788 1.00 16.25 14 ILE B C 1
ATOM 1629 O O . ILE B 1 17 ? 25.026 -45.009 -39.092 1.00 15.59 14 ILE B O 1
ATOM 1634 N N . LEU B 1 18 ? 23.855 -46.957 -39.162 1.00 17.15 15 LEU B N 1
ATOM 1635 C CA . LEU B 1 18 ? 22.828 -46.475 -40.075 1.00 17.35 15 LEU B CA 1
ATOM 1636 C C . LEU B 1 18 ? 21.519 -46.154 -39.358 1.00 17.71 15 LEU B C 1
ATOM 1637 O O . LEU B 1 18 ? 20.835 -45.194 -39.714 1.00 16.65 15 LEU B O 1
ATOM 1642 N N . ARG B 1 19 ? 21.194 -46.943 -38.338 1.00 18.42 16 ARG B N 1
ATOM 1643 C CA . ARG B 1 19 ? 19.888 -46.860 -37.675 1.00 19.44 16 ARG B CA 1
ATOM 1644 C C . ARG B 1 19 ? 19.863 -45.840 -36.536 1.00 18.46 16 ARG B C 1
ATOM 1645 O O . ARG B 1 19 ? 20.766 -45.808 -35.699 1.00 18.10 16 ARG B O 1
ATOM 1653 N N . VAL B 1 20 ? 18.815 -45.018 -36.502 1.00 18.23 17 VAL B N 1
ATOM 1654 C CA . VAL B 1 20 ? 18.670 -43.997 -35.462 1.00 18.31 17 VAL B CA 1
ATOM 1655 C C . VAL B 1 20 ? 18.815 -44.581 -34.056 1.00 19.01 17 VAL B C 1
ATOM 1656 O O . VAL B 1 20 ? 19.607 -44.074 -33.254 1.00 18.90 17 VAL B O 1
ATOM 1660 N N . SER B 1 21 ? 18.062 -45.642 -33.764 1.00 20.73 18 SER B N 1
ATOM 1661 C CA . SER B 1 21 ? 18.062 -46.221 -32.416 1.00 21.53 18 SER B CA 1
ATOM 1662 C C . SER B 1 21 ? 19.447 -46.729 -32.027 1.00 21.24 18 SER B C 1
ATOM 1663 O O . SER B 1 21 ? 19.882 -46.527 -30.894 1.00 21.14 18 SER B O 1
ATOM 1666 N N . GLU B 1 22 ? 20.150 -47.344 -32.979 1.00 21.05 19 GLU B N 1
ATOM 1667 C CA . GLU B 1 22 ? 21.503 -47.844 -32.739 1.00 21.34 19 GLU B CA 1
ATOM 1668 C C . GLU B 1 22 ? 22.478 -46.698 -32.471 1.00 19.45 19 GLU B C 1
ATOM 1669 O O . GLU B 1 22 ? 23.299 -46.773 -31.560 1.00 18.25 19 GLU B O 1
ATOM 1675 N N . LEU B 1 23 ? 22.380 -45.631 -33.262 1.00 18.09 20 LEU B N 1
ATOM 1676 C CA . LEU B 1 23 ? 23.270 -44.486 -33.060 1.00 17.46 20 LEU B CA 1
ATOM 1677 C C . LEU B 1 23 ? 23.043 -43.854 -31.692 1.00 17.66 20 LEU B C 1
ATOM 1678 O O . LEU B 1 23 ? 24.001 -43.549 -30.981 1.00 17.56 20 LEU B O 1
ATOM 1683 N N . SER B 1 24 ? 21.773 -43.679 -31.323 1.00 18.12 21 SER B N 1
ATOM 1684 C CA . SER B 1 24 ? 21.416 -43.074 -30.044 1.00 19.39 21 SER B CA 1
ATOM 1685 C C . SER B 1 24 ? 22.025 -43.857 -28.880 1.00 19.91 21 SER B C 1
ATOM 1686 O O . SER B 1 24 ? 22.565 -43.264 -27.941 1.00 19.84 21 SER B O 1
ATOM 1689 N N . GLN B 1 25 ? 21.944 -45.185 -28.963 1.00 20.99 22 GLN B N 1
ATOM 1690 C CA . GLN B 1 25 ? 22.502 -46.069 -27.938 1.00 22.26 22 GLN B CA 1
ATOM 1691 C C . GLN B 1 25 ? 24.011 -45.910 -27.820 1.00 21.16 22 GLN B C 1
ATOM 1692 O O . GLN B 1 25 ? 24.540 -45.783 -26.712 1.00 21.01 22 GLN B O 1
ATOM 1698 N N . HIS B 1 26 ? 24.699 -45.906 -28.963 1.00 20.32 23 HIS B N 1
ATOM 1699 C CA . HIS B 1 26 ? 26.153 -45.731 -28.978 1.00 19.55 23 HIS B CA 1
ATOM 1700 C C . HIS B 1 26 ? 26.589 -44.372 -28.436 1.00 18.53 23 HIS B C 1
ATOM 1701 O O . HIS B 1 26 ? 27.617 -44.277 -27.772 1.00 18.00 23 HIS B O 1
ATOM 1708 N N . LEU B 1 27 ? 25.808 -43.331 -28.729 1.00 17.58 24 LEU B N 1
ATOM 1709 C CA . LEU B 1 27 ? 26.109 -41.982 -28.240 1.00 17.14 24 LEU B CA 1
ATOM 1710 C C . LEU B 1 27 ? 25.941 -41.894 -26.724 1.00 18.08 24 LEU B C 1
ATOM 1711 O O . LEU B 1 27 ? 26.752 -41.266 -26.039 1.00 17.53 24 LEU B O 1
ATOM 1716 N N . ARG B 1 28 ? 24.892 -42.532 -26.213 1.00 19.81 25 ARG B N 1
ATOM 1717 C CA . ARG B 1 28 ? 24.660 -42.574 -24.776 1.00 22.26 25 ARG B CA 1
ATOM 1718 C C . ARG B 1 28 ? 25.814 -43.288 -24.074 1.00 22.40 25 ARG B C 1
ATOM 1719 O O . ARG B 1 28 ? 26.305 -42.821 -23.040 1.00 23.13 25 ARG B O 1
ATOM 1727 N N . GLN B 1 29 ? 26.263 -44.399 -24.654 1.00 22.53 26 GLN B N 1
ATOM 1728 C CA . GLN B 1 29 ? 27.394 -45.139 -24.101 1.00 23.11 26 GLN B CA 1
ATOM 1729 C C . GLN B 1 29 ? 28.689 -44.331 -24.209 1.00 22.13 26 GLN B C 1
ATOM 1730 O O . GLN B 1 29 ? 29.497 -44.321 -23.277 1.00 22.34 26 GLN B O 1
ATOM 1736 N N . ALA B 1 30 ? 28.883 -43.645 -25.335 1.00 20.84 27 ALA B N 1
ATOM 1737 C CA . ALA B 1 30 ? 30.100 -42.857 -25.521 1.00 20.32 27 ALA B CA 1
ATOM 1738 C C . ALA B 1 30 ? 30.191 -41.744 -24.476 1.00 20.34 27 ALA B C 1
ATOM 1739 O O . ALA B 1 30 ? 31.261 -41.507 -23.911 1.00 20.99 27 ALA B O 1
ATOM 1741 N N . ARG B 1 31 ? 29.066 -41.084 -24.206 1.00 20.47 28 ARG B N 1
ATOM 1742 C CA . ARG B 1 31 ? 29.009 -40.039 -23.185 1.00 21.02 28 ARG B CA 1
ATOM 1743 C C . ARG B 1 31 ? 29.312 -40.605 -21.795 1.00 22.23 28 ARG B C 1
ATOM 1744 O O . ARG B 1 31 ? 30.095 -40.026 -21.043 1.00 22.33 28 ARG B O 1
ATOM 1752 N N . THR B 1 32 ? 28.691 -41.738 -21.472 1.00 23.43 29 THR B N 1
ATOM 1753 C CA . THR B 1 32 ? 28.954 -42.439 -20.212 1.00 25.18 29 THR B CA 1
ATOM 1754 C C . THR B 1 32 ? 30.441 -42.791 -20.059 1.00 25.90 29 THR B C 1
ATOM 1755 O O . THR B 1 32 ? 31.049 -42.503 -19.017 1.00 26.33 29 THR B O 1
ATOM 1759 N N . ASP B 1 33 ? 31.023 -43.397 -21.096 1.00 26.14 30 ASP B N 1
ATOM 1760 C CA . ASP B 1 33 ? 32.441 -43.768 -21.086 1.00 27.28 30 ASP B CA 1
ATOM 1761 C C . ASP B 1 33 ? 33.347 -42.548 -20.938 1.00 27.33 30 ASP B C 1
ATOM 1762 O O . ASP B 1 33 ? 34.328 -42.577 -20.190 1.00 27.97 30 ASP B O 1
ATOM 1767 N N . PHE B 1 34 ? 32.996 -41.476 -21.642 1.00 27.10 31 PHE B N 1
ATOM 1768 C CA . PHE B 1 34 ? 33.748 -40.225 -21.591 1.00 27.76 31 PHE B CA 1
ATOM 1769 C C . PHE B 1 34 ? 33.729 -39.652 -20.177 1.00 29.51 31 PHE B C 1
ATOM 1770 O O . PHE B 1 34 ? 34.779 -39.324 -19.627 1.00 29.92 31 PHE B O 1
ATOM 1778 N N . ARG B 1 35 ? 32.533 -39.591 -19.591 1.00 31.20 32 ARG B N 1
ATOM 1779 C CA . ARG B 1 35 ? 32.288 -38.999 -18.272 1.00 33.37 32 ARG B CA 1
ATOM 1780 C C . ARG B 1 35 ? 33.041 -39.739 -17.160 1.00 35.22 32 ARG B C 1
ATOM 1781 O O . ARG B 1 35 ? 33.549 -39.114 -16.221 1.00 35.74 32 ARG B O 1
ATOM 1789 N N . SER B 1 36 ? 33.124 -41.064 -17.283 1.00 36.70 33 SER B N 1
ATOM 1790 C CA . SER B 1 36 ? 33.833 -41.901 -16.310 1.00 38.95 33 SER B CA 1
ATOM 1791 C C . SER B 1 36 ? 35.340 -41.614 -16.294 1.00 39.71 33 SER B C 1
ATOM 1792 O O . SER B 1 36 ? 36.038 -41.977 -15.345 1.00 41.31 33 SER B O 1
ATOM 1795 N N . THR B 1 37 ? 35.822 -40.957 -17.347 1.00 39.51 34 THR B N 1
ATOM 1796 C CA . THR B 1 37 ? 37.228 -40.562 -17.463 1.00 40.15 34 THR B CA 1
ATOM 1797 C C . THR B 1 37 ? 37.437 -39.116 -16.980 1.00 39.80 34 THR B C 1
ATOM 1798 O O . THR B 1 37 ? 38.484 -38.515 -17.234 1.00 39.98 34 THR B O 1
ATOM 1802 N N . LEU B 1 38 ? 36.450 -38.564 -16.272 1.00 39.63 35 LEU B N 1
ATOM 1803 C CA . LEU B 1 38 ? 36.440 -37.127 -15.982 1.00 38.68 35 LEU B CA 1
ATOM 1804 C C . LEU B 1 38 ? 36.130 -36.749 -14.537 1.00 38.90 35 LEU B C 1
ATOM 1805 O O . LEU B 1 38 ? 35.338 -37.405 -13.861 1.00 39.66 35 LEU B O 1
ATOM 1810 N N . SER B 1 39 ? 36.760 -35.667 -14.087 1.00 38.21 36 SER B N 1
ATOM 1811 C CA . SER B 1 39 ? 36.339 -34.942 -12.895 1.00 38.17 36 SER B CA 1
ATOM 1812 C C . SER B 1 39 ? 35.103 -34.119 -13.288 1.00 36.57 36 SER B C 1
ATOM 1813 O O . SER B 1 39 ? 34.653 -34.194 -14.434 1.00 35.29 36 SER B O 1
ATOM 1816 N N . GLN B 1 40 ? 34.553 -33.337 -12.360 1.00 36.21 37 GLN B N 1
ATOM 1817 C CA . GLN B 1 40 ? 33.385 -32.500 -12.681 1.00 34.74 37 GLN B CA 1
ATOM 1818 C C . GLN B 1 40 ? 33.704 -31.448 -13.759 1.00 32.63 37 GLN B C 1
ATOM 1819 O O . GLN B 1 40 ? 32.920 -31.238 -14.697 1.00 31.35 37 GLN B O 1
ATOM 1825 N N . LEU B 1 41 ? 34.867 -30.814 -13.622 1.00 31.57 38 LEU B N 1
ATOM 1826 C CA . LEU B 1 41 ? 35.380 -29.880 -14.617 1.00 29.91 38 LEU B CA 1
ATOM 1827 C C . LEU B 1 41 ? 36.639 -30.475 -15.224 1.00 28.81 38 LEU B C 1
ATOM 1828 O O . LEU B 1 41 ? 37.550 -30.897 -14.503 1.00 29.91 38 LEU B O 1
ATOM 1833 N N . VAL B 1 42 ? 36.678 -30.512 -16.549 1.00 26.63 39 VAL B N 1
ATOM 1834 C CA . VAL B 1 42 ? 37.746 -31.186 -17.271 1.00 25.64 39 VAL B CA 1
ATOM 1835 C C . VAL B 1 42 ? 38.565 -30.167 -18.050 1.00 23.74 39 VAL B C 1
ATOM 1836 O O . VAL B 1 42 ? 38.114 -29.644 -19.069 1.00 22.11 39 VAL B O 1
ATOM 1840 N N . TYR B 1 43 ? 39.763 -29.872 -17.549 1.00 23.42 40 TYR B N 1
ATOM 1841 C CA . TYR B 1 43 ? 40.726 -29.089 -18.320 1.00 22.47 40 TYR B CA 1
ATOM 1842 C C . TYR B 1 43 ? 41.395 -30.015 -19.324 1.00 21.67 40 TYR B C 1
ATOM 1843 O O . TYR B 1 43 ? 41.462 -31.230 -19.105 1.00 22.46 40 TYR B O 1
ATOM 1852 N N . PHE B 1 44 ? 41.855 -29.463 -20.441 1.00 19.86 41 PHE B N 1
ATOM 1853 C CA . PHE B 1 44 ? 42.276 -30.316 -21.546 1.00 19.05 41 PHE B CA 1
ATOM 1854 C C . PHE B 1 44 ? 43.366 -29.752 -22.447 1.00 18.88 41 PHE B C 1
ATOM 1855 O O . PHE B 1 44 ? 43.966 -30.506 -23.210 1.00 19.21 41 PHE B O 1
ATOM 1863 N N . ASN B 1 45 ? 43.594 -28.440 -22.380 1.00 18.08 42 ASN B N 1
ATOM 1864 C CA . ASN B 1 45 ? 44.603 -27.786 -23.212 1.00 18.02 42 ASN B CA 1
ATOM 1865 C C . ASN B 1 45 ? 45.621 -27.075 -22.341 1.00 18.92 42 ASN B C 1
ATOM 1866 O O . ASN B 1 45 ? 45.267 -26.202 -21.557 1.00 19.15 42 ASN B O 1
ATOM 1871 N N . ARG B 1 46 ? 46.880 -27.475 -22.484 1.00 19.61 43 ARG B N 1
ATOM 1872 C CA . ARG B 1 46 ? 47.975 -26.951 -21.685 1.00 21.38 43 ARG B CA 1
ATOM 1873 C C . ARG B 1 46 ? 48.152 -25.440 -21.861 1.00 20.72 43 ARG B C 1
ATOM 1874 O O . ARG B 1 46 ? 47.957 -24.903 -22.955 1.00 19.99 43 ARG B O 1
ATOM 1882 N N . SER B 1 47 ? 48.512 -24.766 -20.773 1.00 21.10 44 SER B N 1
ATOM 1883 C CA . SER B 1 47 ? 48.781 -23.341 -20.799 1.00 21.58 44 SER B CA 1
ATOM 1884 C C . SER B 1 47 ? 50.122 -23.113 -21.481 1.00 22.65 44 SER B C 1
ATOM 1885 O O . SER B 1 47 ? 51.054 -23.901 -21.307 1.00 23.40 44 SER B O 1
ATOM 1888 N N . VAL B 1 48 ? 50.208 -22.041 -22.261 1.00 23.03 45 VAL B N 1
ATOM 1889 C CA . VAL B 1 48 ? 51.478 -21.638 -22.867 1.00 24.84 45 VAL B CA 1
ATOM 1890 C C . VAL B 1 48 ? 52.207 -20.721 -21.893 1.00 26.62 45 VAL B C 1
ATOM 1891 O O . VAL B 1 48 ? 53.431 -20.816 -21.739 1.00 27.44 45 VAL B O 1
ATOM 1895 N N . VAL B 1 49 ? 51.449 -19.850 -21.224 1.00 27.44 46 VAL B N 1
ATOM 1896 C CA . VAL B 1 49 ? 52.011 -18.875 -20.278 1.00 29.90 46 VAL B CA 1
ATOM 1897 C C . VAL B 1 49 ? 52.593 -19.551 -19.029 1.00 31.39 46 VAL B C 1
ATOM 1898 O O . VAL B 1 49 ? 53.617 -19.112 -18.501 1.00 33.06 46 VAL B O 1
ATOM 1902 N N . ASN B 1 50 ? 51.938 -20.615 -18.565 1.00 31.61 47 ASN B N 1
ATOM 1903 C CA . ASN B 1 50 ? 52.482 -21.463 -17.504 1.00 33.37 47 ASN B CA 1
ATOM 1904 C C . ASN B 1 50 ? 52.330 -22.945 -17.845 1.00 33.04 47 ASN B C 1
ATOM 1905 O O . ASN B 1 50 ? 51.286 -23.540 -17.565 1.00 32.04 47 ASN B O 1
ATOM 1910 N N . PRO B 1 51 ? 53.381 -23.552 -18.429 1.00 33.73 48 PRO B N 1
ATOM 1911 C CA . PRO B 1 51 ? 53.273 -24.911 -18.978 1.00 33.56 48 PRO B CA 1
ATOM 1912 C C . PRO B 1 51 ? 53.038 -25.993 -17.915 1.00 34.20 48 PRO B C 1
ATOM 1913 O O . PRO B 1 51 ? 52.748 -27.138 -18.264 1.00 34.08 48 PRO B O 1
ATOM 1917 N N . ASN B 1 52 ? 53.155 -25.621 -16.642 1.00 35.33 49 ASN B N 1
ATOM 1918 C CA . ASN B 1 52 ? 52.836 -26.508 -15.520 1.00 35.98 49 ASN B CA 1
ATOM 1919 C C . ASN B 1 52 ? 51.327 -26.660 -15.303 1.00 34.61 49 ASN B C 1
ATOM 1920 O O . ASN B 1 52 ? 50.879 -27.465 -14.480 1.00 35.03 49 ASN B O 1
ATOM 1925 N N . GLU B 1 53 ? 50.545 -25.877 -16.039 1.00 32.50 50 GLU B N 1
ATOM 1926 C CA . GLU B 1 53 ? 49.106 -25.826 -15.825 1.00 31.08 50 GLU B CA 1
ATOM 1927 C C . GLU B 1 53 ? 48.354 -25.903 -17.142 1.00 28.26 50 GLU B C 1
ATOM 1928 O O . GLU B 1 53 ? 48.952 -25.855 -18.215 1.00 27.73 50 GLU B O 1
ATOM 1934 N N . TYR B 1 54 ? 47.036 -26.045 -17.041 1.00 26.10 51 TYR B N 1
ATOM 1935 C CA . TYR B 1 54 ? 46.164 -25.967 -18.203 1.00 23.72 51 TYR B CA 1
ATOM 1936 C C . TYR B 1 54 ? 45.742 -24.522 -18.421 1.00 22.15 51 TYR B C 1
ATOM 1937 O O . TYR B 1 54 ? 45.860 -23.684 -17.512 1.00 21.70 51 TYR B O 1
ATOM 1946 N N . ASP B 1 55 ? 45.246 -24.224 -19.623 1.00 20.22 52 ASP B N 1
ATOM 1947 C CA . ASP B 1 55 ? 44.669 -22.905 -19.878 1.00 19.38 52 ASP B CA 1
ATOM 1948 C C . ASP B 1 55 ? 43.304 -22.788 -19.180 1.00 18.90 52 ASP B C 1
ATOM 1949 O O . ASP B 1 55 ? 42.955 -23.640 -18.357 1.00 19.10 52 ASP B O 1
ATOM 1954 N N . ASP B 1 56 ? 42.558 -21.731 -19.476 1.00 18.16 53 ASP B N 1
ATOM 1955 C CA . ASP B 1 56 ? 41.360 -21.425 -18.695 1.00 18.28 53 ASP B CA 1
ATOM 1956 C C . ASP B 1 56 ? 40.084 -22.131 -19.143 1.00 17.33 53 ASP B C 1
ATOM 1957 O O . ASP B 1 56 ? 39.035 -21.961 -18.515 1.00 17.77 53 ASP B O 1
ATOM 1962 N N . GLU B 1 57 ? 40.173 -22.932 -20.203 1.00 15.94 54 GLU B N 1
ATOM 1963 C CA . GLU B 1 57 ? 38.984 -23.580 -20.770 1.00 14.92 54 GLU B CA 1
ATOM 1964 C C . GLU B 1 57 ? 38.750 -24.958 -20.154 1.00 15.10 54 GLU B C 1
ATOM 1965 O O . GLU B 1 57 ? 39.663 -25.798 -20.139 1.00 15.78 54 GLU B O 1
ATOM 1971 N N . TYR B 1 58 ? 37.535 -25.183 -19.647 1.00 15.43 55 TYR B N 1
ATOM 1972 C CA . TYR B 1 58 ? 37.191 -26.469 -19.040 1.00 15.59 55 TYR B CA 1
ATOM 1973 C C . TYR B 1 58 ? 35.868 -27.010 -19.567 1.00 15.60 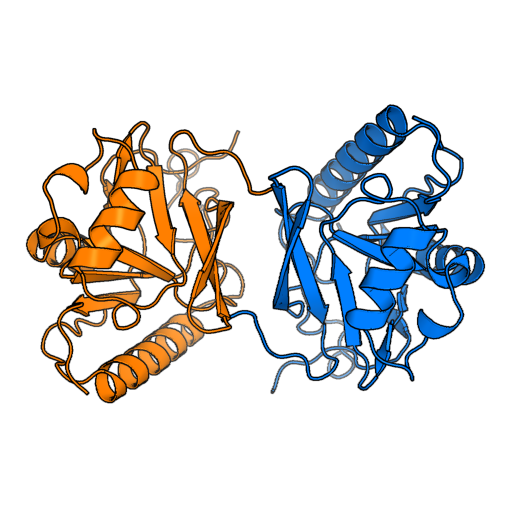55 TYR B C 1
ATOM 1974 O O . TYR B 1 58 ? 34.952 -26.244 -19.864 1.00 14.50 55 TYR B O 1
ATOM 1983 N N . LEU B 1 59 ? 35.792 -28.333 -19.696 1.00 16.51 56 LEU B N 1
ATOM 1984 C CA . LEU B 1 59 ? 34.557 -29.013 -20.087 1.00 17.41 56 LEU B CA 1
ATOM 1985 C C . LEU B 1 59 ? 33.675 -29.169 -18.868 1.00 19.06 56 LEU B C 1
ATOM 1986 O O . LEU B 1 59 ? 34.162 -29.378 -17.756 1.00 19.86 56 LEU B O 1
ATOM 1991 N N . LEU B 1 60 ? 32.373 -29.073 -19.089 1.00 20.04 57 LEU B N 1
ATOM 1992 C CA . LEU B 1 60 ? 31.405 -29.326 -18.041 1.00 22.27 57 LEU B CA 1
ATOM 1993 C C . LEU B 1 60 ? 30.924 -30.769 -18.226 1.00 22.20 57 LEU B C 1
ATOM 1994 O O . LEU B 1 60 ? 30.153 -31.056 -19.136 1.00 21.91 57 LEU B O 1
ATOM 1999 N N . SER B 1 61 ? 31.407 -31.667 -17.369 1.00 23.00 58 SER B N 1
ATOM 2000 C CA . SER B 1 61 ? 31.191 -33.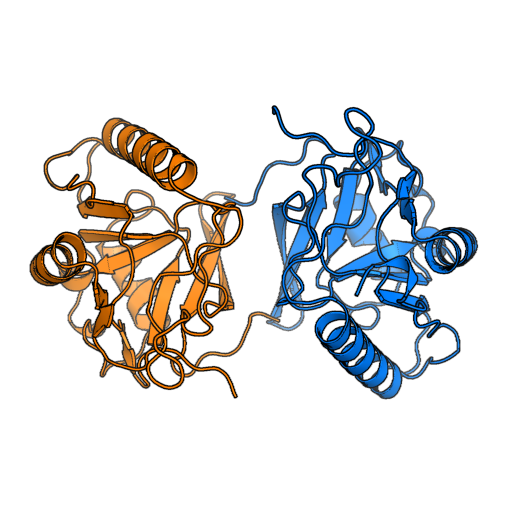105 -17.551 1.00 23.99 58 SER B CA 1
ATOM 2001 C C . SER B 1 61 ? 29.743 -33.537 -17.284 1.00 24.01 58 SER B C 1
ATOM 2002 O O . SER B 1 61 ? 29.306 -34.586 -17.772 1.00 24.23 58 SER B O 1
ATOM 2005 N N . ASP B 1 62 ? 29.013 -32.712 -16.531 1.00 23.89 59 ASP B N 1
ATOM 2006 C CA . ASP B 1 62 ? 27.608 -32.959 -16.201 1.00 24.62 59 ASP B CA 1
ATOM 2007 C C . ASP B 1 62 ? 26.689 -32.221 -17.171 1.00 24.63 59 ASP B C 1
ATOM 2008 O O . ASP B 1 62 ? 25.887 -31.359 -16.775 1.00 25.76 59 ASP B O 1
ATOM 2013 N N . GLN B 1 63 ? 26.836 -32.555 -18.447 1.00 23.57 60 GLN B N 1
ATOM 2014 C CA . GLN B 1 63 ? 26.037 -31.982 -19.519 1.00 23.33 60 GLN B CA 1
ATOM 2015 C C . GLN B 1 63 ? 25.711 -33.115 -20.484 1.00 21.40 60 GLN B C 1
ATOM 2016 O O . GLN B 1 63 ? 26.415 -34.124 -20.516 1.00 21.27 60 GLN B O 1
ATOM 2022 N N . ARG B 1 64 ? 24.638 -32.960 -21.251 1.00 19.62 61 ARG B N 1
ATOM 2023 C CA . ARG B 1 64 ? 24.365 -33.874 -22.354 1.00 18.25 61 ARG B CA 1
ATOM 2024 C C . ARG B 1 64 ? 25.280 -33.515 -23.510 1.00 16.57 61 ARG B C 1
ATOM 2025 O O . ARG B 1 64 ? 25.842 -32.428 -23.546 1.00 15.15 61 ARG B O 1
ATOM 2033 N N . LEU B 1 65 ? 25.419 -34.435 -24.457 1.00 15.63 62 LEU B N 1
ATOM 2034 C CA . LEU B 1 65 ? 26.178 -34.146 -25.677 1.00 14.70 62 LEU B CA 1
ATOM 2035 C C . LEU B 1 65 ? 25.484 -33.051 -26.485 1.00 14.09 62 LEU B C 1
ATOM 2036 O O . LEU B 1 65 ? 24.252 -32.983 -26.513 1.00 13.82 62 LEU B O 1
ATOM 2041 N N . THR B 1 66 ? 26.279 -32.202 -27.133 1.00 13.09 63 THR B N 1
ATOM 2042 C CA . THR B 1 66 ? 25.775 -31.322 -28.192 1.00 13.32 63 THR B CA 1
ATOM 2043 C C . THR B 1 66 ? 26.548 -31.617 -29.470 1.00 12.24 63 THR B C 1
ATOM 2044 O O . THR B 1 66 ? 27.571 -32.310 -29.445 1.00 11.62 63 THR B O 1
ATOM 2048 N N . TYR B 1 67 ? 26.064 -31.069 -30.574 1.00 11.42 64 TYR B N 1
ATOM 2049 C CA . TYR B 1 67 ? 26.503 -31.502 -31.895 1.00 10.97 64 TYR B CA 1
ATOM 2050 C C . TYR B 1 67 ? 27.007 -30.330 -32.723 1.00 10.59 64 TYR B C 1
ATOM 2051 O O . TYR B 1 67 ? 26.386 -29.268 -32.744 1.00 11.00 64 TYR B O 1
ATOM 2060 N N . VAL B 1 68 ? 28.130 -30.554 -33.400 1.00 9.79 65 VAL B N 1
ATOM 2061 C CA . VAL B 1 68 ? 28.691 -29.627 -34.376 1.00 9.70 65 VAL B CA 1
ATOM 2062 C C . VAL B 1 68 ? 28.599 -30.331 -35.728 1.00 9.60 65 VAL B C 1
ATOM 2063 O O . VAL B 1 68 ? 29.203 -31.391 -35.927 1.00 10.05 65 VAL B O 1
ATOM 2067 N N . TYR B 1 69 ? 27.795 -29.765 -36.618 1.00 9.94 66 TYR B N 1
ATOM 2068 C CA . TYR B 1 69 ? 27.498 -30.367 -37.918 1.00 9.94 66 TYR B CA 1
ATOM 2069 C C . TYR B 1 69 ? 28.597 -30.058 -38.916 1.00 10.84 66 TYR B C 1
ATOM 2070 O O . TYR B 1 69 ? 29.100 -28.936 -38.964 1.00 11.18 66 TYR B O 1
ATOM 2079 N N . VAL B 1 70 ? 28.985 -31.073 -39.684 1.00 10.62 67 VAL B N 1
ATOM 2080 C CA . VAL B 1 70 ? 30.158 -30.963 -40.567 1.00 10.81 67 VAL B CA 1
ATOM 2081 C C . VAL B 1 70 ? 29.995 -31.870 -41.793 1.00 10.79 67 VAL B C 1
ATOM 2082 O O . VAL B 1 70 ? 29.085 -32.703 -41.839 1.00 11.11 67 VAL B O 1
ATOM 2086 N N . ASP B 1 71 ? 30.860 -31.691 -42.789 1.00 10.95 68 ASP B N 1
ATOM 2087 C CA . ASP B 1 71 ? 30.965 -32.640 -43.907 1.00 11.73 68 ASP B CA 1
ATOM 2088 C C . ASP B 1 71 ? 31.816 -33.831 -43.441 1.00 11.35 68 ASP B C 1
ATOM 2089 O O . ASP B 1 71 ? 32.434 -33.766 -42.360 1.00 11.43 68 ASP B O 1
ATOM 2094 N N . GLU B 1 72 ? 31.867 -34.913 -44.225 1.00 12.45 69 GLU B N 1
ATOM 2095 C CA . GLU B 1 72 ? 32.621 -36.099 -43.771 1.00 13.00 69 GLU B CA 1
ATOM 2096 C C . GLU B 1 72 ? 34.117 -35.846 -43.620 1.00 12.50 69 GLU B C 1
ATOM 2097 O O . GLU B 1 72 ? 34.739 -36.352 -42.677 1.00 13.36 69 GLU B O 1
ATOM 2103 N N . VAL B 1 73 ? 34.696 -35.093 -44.549 1.00 12.79 70 VAL B N 1
ATOM 2104 C CA . VAL B 1 73 ? 36.137 -34.832 -44.482 1.00 12.80 70 VAL B CA 1
ATOM 2105 C C . VAL B 1 73 ? 36.478 -34.086 -43.191 1.00 11.94 70 VAL B C 1
ATOM 2106 O O . VAL B 1 73 ? 37.423 -34.452 -42.483 1.00 12.71 70 VAL B O 1
ATOM 2110 N N . THR B 1 74 ? 35.692 -33.059 -42.876 1.00 11.31 71 THR B N 1
ATOM 2111 C CA . THR B 1 74 ? 35.907 -32.307 -41.645 1.00 11.47 71 THR B CA 1
ATOM 2112 C C . THR B 1 74 ? 35.650 -33.188 -40.426 1.00 10.86 71 THR B C 1
ATOM 2113 O O . THR B 1 74 ? 36.389 -33.127 -39.450 1.00 11.12 71 THR B O 1
ATOM 2117 N N . ALA B 1 75 ? 34.624 -34.035 -40.495 1.00 11.18 72 ALA B N 1
ATOM 2118 C CA . ALA B 1 75 ? 34.349 -34.998 -39.414 1.00 11.37 72 ALA B CA 1
ATOM 2119 C C . ALA B 1 75 ? 35.554 -35.888 -39.149 1.00 12.08 72 ALA B C 1
ATOM 2120 O O . ALA B 1 75 ? 35.940 -36.097 -37.998 1.00 12.25 72 ALA B O 1
ATOM 2122 N N . GLN B 1 76 ? 36.141 -36.415 -40.216 1.00 12.71 73 GLN B N 1
ATOM 2123 C CA . GLN B 1 76 ? 37.271 -37.315 -40.096 1.00 13.60 73 GLN B CA 1
ATOM 2124 C C . GLN B 1 76 ? 38.519 -36.579 -39.600 1.00 13.49 73 GLN B C 1
ATOM 2125 O O . GLN B 1 76 ? 39.156 -37.026 -38.653 1.00 14.18 73 GLN B O 1
ATOM 2131 N N . LEU B 1 77 ? 38.835 -35.439 -40.215 1.00 13.36 74 LEU B N 1
ATOM 2132 C CA . LEU B 1 77 ? 39.999 -34.643 -39.805 1.00 13.62 74 LEU B CA 1
ATOM 2133 C C . LEU B 1 77 ? 39.905 -34.232 -38.330 1.00 13.47 74 LEU B C 1
ATOM 2134 O O . LEU B 1 77 ? 40.850 -34.422 -37.557 1.00 13.60 74 LEU B O 1
ATOM 2139 N N . CYS B 1 78 ? 38.765 -33.665 -37.950 1.00 13.20 75 CYS B N 1
ATOM 2140 C CA . CYS B 1 78 ? 38.579 -33.165 -36.591 1.00 13.31 75 CYS B CA 1
ATOM 2141 C C . CYS B 1 78 ? 38.387 -34.286 -35.575 1.00 12.86 75 CYS B C 1
ATOM 2142 O O . CYS B 1 78 ? 39.030 -34.295 -34.530 1.00 12.90 75 CYS B O 1
ATOM 2145 N N . GLY B 1 79 ? 37.517 -35.243 -35.893 1.00 12.99 76 GLY B N 1
ATOM 2146 C CA . GLY B 1 79 ? 37.217 -36.332 -34.979 1.00 14.21 76 GLY B CA 1
ATOM 2147 C C . GLY B 1 79 ? 38.440 -37.165 -34.651 1.00 14.85 76 GLY B C 1
ATOM 2148 O O . GLY B 1 79 ? 38.699 -37.477 -33.488 1.00 16.66 76 GLY B O 1
ATOM 2149 N N . LEU B 1 80 ? 39.223 -37.510 -35.673 1.00 14.66 77 LEU B N 1
ATOM 2150 C CA . LEU B 1 80 ? 40.366 -38.403 -35.474 1.00 15.24 77 LEU B CA 1
ATOM 2151 C C . LEU B 1 80 ? 41.619 -37.705 -34.939 1.00 15.42 77 LEU B C 1
ATOM 2152 O O . LEU B 1 80 ? 42.563 -38.368 -34.491 1.00 17.06 77 LEU B O 1
ATOM 2157 N N . ASN B 1 81 ? 41.623 -36.371 -34.972 1.00 14.33 78 ASN B N 1
ATOM 2158 C CA . ASN B 1 81 ? 42.803 -35.600 -34.549 1.00 14.05 78 ASN B CA 1
ATOM 2159 C C . ASN B 1 81 ? 42.536 -34.684 -33.357 1.00 13.72 78 ASN B C 1
ATOM 2160 O O . ASN B 1 81 ? 43.354 -33.818 -33.033 1.00 13.55 78 ASN B O 1
ATOM 2165 N N . ARG B 1 82 ? 41.397 -34.895 -32.693 1.00 12.67 79 ARG B N 1
ATOM 2166 C CA . ARG B 1 82 ? 41.061 -34.153 -31.472 1.00 12.99 79 ARG B CA 1
ATOM 2167 C C . ARG B 1 82 ? 41.074 -32.643 -31.741 1.00 12.28 79 ARG B C 1
ATOM 2168 O O . ARG B 1 82 ? 41.749 -31.868 -31.050 1.00 12.61 79 ARG B O 1
ATOM 2176 N N . LEU B 1 83 ? 40.338 -32.252 -32.782 1.00 11.43 80 LEU B N 1
ATOM 2177 C CA . LEU B 1 83 ? 40.190 -30.846 -33.174 1.00 11.41 80 LEU B CA 1
ATOM 2178 C C . LEU B 1 83 ? 38.729 -30.451 -33.228 1.00 11.58 80 LEU B C 1
ATOM 2179 O O . LEU B 1 83 ? 37.866 -31.275 -33.561 1.00 11.32 80 LEU B O 1
ATOM 2184 N N . LEU B 1 84 ? 38.475 -29.185 -32.905 1.00 11.49 81 LEU B N 1
ATOM 2185 C CA . LEU B 1 84 ? 37.162 -28.566 -33.118 1.00 11.82 81 LEU B CA 1
ATOM 2186 C C . LEU B 1 84 ? 37.276 -27.469 -34.171 1.00 11.51 81 LEU B C 1
ATOM 2187 O O . LEU B 1 84 ? 38.126 -26.584 -34.047 1.00 11.59 81 LEU B O 1
ATOM 2192 N N . PRO B 1 85 ? 36.411 -27.516 -35.201 1.00 11.41 82 PRO B N 1
ATOM 2193 C CA . PRO B 1 85 ? 36.456 -26.494 -36.243 1.00 11.54 82 PRO B CA 1
ATOM 2194 C C . PRO B 1 85 ? 35.586 -25.288 -35.909 1.00 11.78 82 PRO B C 1
ATOM 2195 O O . PRO B 1 85 ? 34.593 -25.408 -35.188 1.00 11.86 82 PRO B O 1
ATOM 2199 N N . SER B 1 86 ? 35.947 -24.134 -36.455 1.00 11.74 83 SER B N 1
ATOM 2200 C CA . SER B 1 86 ? 35.017 -23.012 -36.505 1.00 11.79 83 SER B CA 1
ATOM 2201 C C . SER B 1 86 ? 33.997 -23.265 -37.613 1.00 11.64 83 SER B C 1
ATOM 2202 O O . SER B 1 86 ? 34.297 -23.940 -38.598 1.00 12.15 83 SER B O 1
ATOM 2205 N N . ASN B 1 87 ? 32.808 -22.695 -37.460 1.00 11.04 84 ASN B N 1
ATOM 2206 C CA . ASN B 1 87 ? 31.797 -22.753 -38.513 1.00 11.42 84 ASN B CA 1
ATOM 2207 C C . ASN B 1 87 ? 31.117 -21.395 -38.703 1.00 12.36 84 ASN B C 1
ATOM 2208 O O . ASN B 1 87 ? 30.026 -21.297 -39.265 1.00 12.22 84 ASN B O 1
ATOM 2213 N N . SER B 1 88 ? 31.798 -20.354 -38.232 1.00 12.94 85 SER B N 1
ATOM 2214 C CA . SER B 1 88 ? 31.344 -18.976 -38.377 1.00 14.90 85 SER B CA 1
ATOM 2215 C C . SER B 1 88 ? 32.579 -18.074 -38.308 1.00 15.40 85 SER B C 1
ATOM 2216 O O . SER B 1 88 ? 33.635 -18.515 -37.858 1.00 15.17 85 SER B O 1
ATOM 2219 N N . PRO B 1 89 ? 32.468 -16.820 -38.780 1.00 16.02 86 PRO B N 1
ATOM 2220 C CA . PRO B 1 89 ? 33.641 -15.931 -38.700 1.00 16.44 86 PRO B CA 1
ATOM 2221 C C . PRO B 1 89 ? 34.003 -15.580 -37.254 1.00 16.35 86 PRO B C 1
ATOM 2222 O O . PRO B 1 89 ? 33.278 -15.963 -36.317 1.00 15.26 86 PRO B O 1
ATOM 2226 N N . ALA B 1 90 ? 35.134 -14.897 -37.081 1.00 17.01 87 ALA B N 1
ATOM 2227 C CA . ALA B 1 90 ? 35.649 -14.544 -35.758 1.00 17.18 87 ALA B CA 1
ATOM 2228 C C . ALA B 1 90 ? 35.874 -15.798 -34.896 1.00 16.39 87 ALA B C 1
ATOM 2229 O O . ALA B 1 90 ? 35.694 -15.767 -33.673 1.00 16.28 87 ALA B O 1
ATOM 2231 N N . PHE B 1 91 ? 36.258 -16.897 -35.560 1.00 16.00 88 PHE B N 1
ATOM 2232 C CA . PHE B 1 91 ? 36.677 -18.142 -34.892 1.00 15.18 88 PHE B CA 1
ATOM 2233 C C . PHE B 1 91 ? 35.573 -18.762 -34.028 1.00 14.85 88 PHE B C 1
ATOM 2234 O O . PHE B 1 91 ? 35.841 -19.398 -33.003 1.00 14.40 88 PHE B O 1
ATOM 2242 N N . GLY B 1 92 ? 34.330 -18.572 -34.458 1.00 14.08 89 GLY B N 1
ATOM 2243 C CA . GLY B 1 92 ? 33.176 -19.075 -33.718 1.00 13.54 89 GLY B CA 1
ATOM 2244 C C . GLY B 1 92 ? 32.832 -20.517 -34.044 1.00 12.56 89 GLY B C 1
ATOM 2245 O O . GLY B 1 92 ? 32.943 -20.940 -35.198 1.00 12.10 89 GLY B O 1
ATOM 2246 N N . THR B 1 93 ? 32.400 -21.264 -33.027 1.00 11.54 90 THR B N 1
ATOM 2247 C CA . THR B 1 93 ? 31.893 -22.628 -33.219 1.00 11.01 90 THR B CA 1
ATOM 2248 C C . THR B 1 93 ? 30.504 -22.702 -32.627 1.00 10.81 90 THR B C 1
ATOM 2249 O O . THR B 1 93 ? 30.340 -22.576 -31.404 1.00 11.18 90 THR B O 1
ATOM 2253 N N . VAL B 1 94 ? 29.523 -22.896 -33.510 1.00 10.87 91 VAL B N 1
ATOM 2254 C CA . VAL B 1 94 ? 28.120 -23.046 -33.125 1.00 11.26 91 VAL B CA 1
ATOM 2255 C C . VAL B 1 94 ? 27.784 -24.529 -33.022 1.00 10.99 91 VAL B C 1
ATOM 2256 O O . VAL B 1 94 ? 28.059 -25.305 -33.952 1.00 10.52 91 VAL B O 1
ATOM 2260 N N . ALA B 1 95 ? 27.195 -24.897 -31.883 1.00 11.06 92 ALA B N 1
ATOM 2261 C CA . ALA B 1 95 ? 26.750 -26.263 -31.586 1.00 11.08 92 ALA B CA 1
ATOM 2262 C C . ALA B 1 95 ? 25.279 -26.244 -31.185 1.00 11.69 92 ALA B C 1
ATOM 2263 O O . ALA B 1 95 ? 24.748 -25.205 -30.795 1.00 12.06 92 ALA B O 1
ATOM 2265 N N . THR B 1 96 ? 24.622 -27.395 -31.284 1.00 11.54 93 THR B N 1
ATOM 2266 C CA . THR B 1 96 ? 23.218 -27.485 -30.892 1.00 12.06 93 THR B CA 1
ATOM 2267 C C . THR B 1 96 ? 22.887 -28.760 -30.136 1.00 12.20 93 THR B C 1
ATOM 2268 O O . THR B 1 96 ? 23.532 -29.789 -30.323 1.00 12.39 93 THR B O 1
ATOM 2272 N N . ALA B 1 97 ? 21.856 -28.682 -29.297 1.00 12.57 94 ALA B N 1
ATOM 2273 C CA . ALA B 1 97 ? 21.312 -29.862 -28.650 1.00 13.44 94 ALA B CA 1
ATOM 2274 C C . ALA B 1 97 ? 20.479 -30.707 -29.621 1.00 13.98 94 ALA B C 1
ATOM 2275 O O . ALA B 1 97 ? 20.175 -31.868 -29.326 1.00 14.80 94 ALA B O 1
ATOM 2277 N N . MET B 1 98 ? 20.107 -30.134 -30.766 1.00 14.12 95 MET B N 1
ATOM 2278 C CA . MET B 1 98 ? 19.345 -30.877 -31.777 1.00 15.54 95 MET B CA 1
ATOM 2279 C C . MET B 1 98 ? 20.169 -32.063 -32.252 1.00 14.28 95 MET B C 1
ATOM 2280 O O . MET B 1 98 ? 21.258 -31.869 -32.814 1.00 13.72 95 MET B O 1
ATOM 2285 N N . PRO B 1 99 ? 19.670 -33.291 -32.034 1.00 14.34 96 PRO B N 1
ATOM 2286 C CA . PRO B 1 99 ? 20.480 -34.447 -32.398 1.00 13.99 96 PRO B CA 1
ATOM 2287 C C . PRO B 1 99 ? 20.442 -34.736 -33.905 1.00 13.89 96 PRO B C 1
ATOM 2288 O O . PRO B 1 99 ? 19.558 -34.241 -34.619 1.00 13.49 96 PRO B O 1
ATOM 2292 N N . PRO B 1 100 ? 21.420 -35.510 -34.392 1.00 13.91 97 PRO B N 1
ATOM 2293 C CA . PRO B 1 100 ? 21.586 -35.683 -35.842 1.00 13.76 97 PRO B CA 1
ATOM 2294 C C . PRO B 1 100 ? 20.421 -36.338 -36.590 1.00 14.62 97 PRO B C 1
ATOM 2295 O O . PRO B 1 100 ? 20.374 -36.267 -37.820 1.00 14.86 97 PRO B O 1
ATOM 2299 N N . TRP B 1 101 ? 19.501 -36.973 -35.859 1.00 14.86 98 TRP B N 1
ATOM 2300 C CA . TRP B 1 101 ? 18.334 -37.622 -36.464 1.00 16.12 98 TRP B CA 1
ATOM 2301 C C . TRP B 1 101 ? 17.073 -36.768 -36.409 1.00 16.73 98 TRP B C 1
ATOM 2302 O O . TRP B 1 101 ? 16.038 -37.176 -36.946 1.00 17.33 98 TRP B O 1
ATOM 2313 N N . LEU B 1 102 ? 17.139 -35.614 -35.750 1.00 16.42 99 LEU B N 1
ATOM 2314 C CA . LEU B 1 102 ? 15.925 -34.808 -35.546 1.00 17.32 99 LEU B CA 1
ATOM 2315 C C . LEU B 1 102 ? 15.343 -34.298 -36.862 1.00 17.80 99 LEU B C 1
ATOM 2316 O O . LEU B 1 102 ? 14.146 -34.442 -37.117 1.00 19.11 99 LEU B O 1
ATOM 2321 N N . LEU B 1 103 ? 16.199 -33.707 -37.686 1.00 17.32 100 LEU B N 1
ATOM 2322 C CA . LEU B 1 103 ? 15.771 -33.126 -38.949 1.00 18.26 100 LEU B CA 1
ATOM 2323 C C . LEU B 1 103 ? 16.523 -33.723 -40.120 1.00 18.06 100 LEU B C 1
ATOM 2324 O O . LEU B 1 103 ? 17.632 -34.244 -39.967 1.00 17.43 100 LEU B O 1
ATOM 2329 N N . ASP B 1 104 ? 15.908 -33.636 -41.293 1.00 19.36 101 ASP B N 1
ATOM 2330 C CA . ASP B 1 104 ? 16.600 -33.974 -42.520 1.00 19.72 101 ASP B CA 1
ATOM 2331 C C . ASP B 1 104 ? 17.719 -32.951 -42.688 1.00 18.57 101 ASP B C 1
ATOM 2332 O O . ASP B 1 104 ? 17.534 -31.772 -42.385 1.00 18.01 101 ASP B O 1
ATOM 2337 N N . PRO B 1 105 ? 18.895 -33.393 -43.155 1.00 18.08 102 PRO B N 1
ATOM 2338 C CA . PRO B 1 105 ? 19.986 -32.445 -43.416 1.00 17.20 102 PRO B CA 1
ATOM 2339 C C . PRO B 1 105 ? 19.614 -31.242 -44.307 1.00 17.54 102 PRO B C 1
ATOM 2340 O O . PRO B 1 105 ? 20.238 -30.192 -44.195 1.00 16.56 102 PRO B O 1
ATOM 2344 N N . GLN B 1 106 ? 18.609 -31.382 -45.176 1.00 18.55 103 GLN B N 1
ATOM 2345 C CA . GLN B 1 106 ? 18.141 -30.231 -45.959 1.00 20.17 103 GLN B CA 1
ATOM 2346 C C . GLN B 1 106 ? 17.569 -29.133 -45.055 1.00 20.20 103 GLN B C 1
ATOM 2347 O O . GLN B 1 106 ? 17.846 -27.944 -45.252 1.00 20.59 103 GLN B O 1
ATOM 2353 N N . GLU B 1 107 ? 16.797 -29.537 -44.050 1.00 19.65 104 GLU B N 1
ATOM 2354 C CA . GLU B 1 107 ? 16.187 -28.595 -43.117 1.00 20.34 104 GLU B CA 1
ATOM 2355 C C . GLU B 1 107 ? 17.249 -28.042 -42.170 1.00 18.33 104 GLU B C 1
ATOM 2356 O O . GLU B 1 107 ? 17.324 -26.832 -41.927 1.00 18.03 104 GLU B O 1
ATOM 2362 N N . MET B 1 108 ? 18.088 -28.931 -41.650 1.00 16.49 105 MET B N 1
ATOM 2363 C CA . MET B 1 108 ? 19.164 -28.499 -40.771 1.00 15.17 105 MET B CA 1
ATOM 2364 C C . MET B 1 108 ? 20.054 -27.467 -41.450 1.00 14.70 105 MET B C 1
ATOM 2365 O O . MET B 1 108 ? 20.478 -26.509 -40.806 1.00 13.86 105 MET B O 1
ATOM 2370 N N . ASN B 1 109 ? 20.350 -27.650 -42.738 1.00 14.82 106 ASN B N 1
ATOM 2371 C CA . ASN B 1 109 ? 21.210 -26.676 -43.418 1.00 14.87 106 ASN B CA 1
ATOM 2372 C C . ASN B 1 109 ? 20.605 -25.267 -43.427 1.00 15.39 106 ASN B C 1
ATOM 2373 O O . ASN B 1 109 ? 21.323 -24.281 -43.256 1.00 14.99 106 ASN B O 1
ATOM 2378 N N . ALA B 1 110 ? 19.287 -25.184 -43.608 1.00 15.91 107 ALA B N 1
ATOM 2379 C CA . ALA B 1 110 ? 18.588 -23.899 -43.579 1.00 16.46 107 ALA B CA 1
ATOM 2380 C C . ALA B 1 110 ? 18.750 -23.189 -42.233 1.00 16.19 107 ALA B C 1
ATOM 2381 O O . ALA B 1 110 ? 18.991 -21.972 -42.198 1.00 16.91 107 ALA B O 1
ATOM 2383 N N . ILE B 1 111 ? 18.616 -23.938 -41.133 1.00 15.34 108 ILE B N 1
ATOM 2384 C CA . ILE B 1 111 ? 18.783 -23.385 -39.790 1.00 15.46 108 ILE B CA 1
ATOM 2385 C C . ILE B 1 111 ? 20.234 -22.949 -39.582 1.00 14.65 108 ILE B C 1
ATOM 2386 O O . ILE B 1 111 ? 20.511 -21.864 -39.050 1.00 14.81 108 ILE B O 1
ATOM 2391 N N . LEU B 1 112 ? 21.160 -23.808 -39.999 1.00 13.87 109 LEU B N 1
ATOM 2392 C CA . LEU B 1 112 ? 22.583 -23.510 -39.856 1.00 13.27 109 LEU B CA 1
ATOM 2393 C C . LEU B 1 112 ? 23.000 -22.243 -40.615 1.00 14.45 109 LEU B C 1
ATOM 2394 O O . LEU B 1 112 ? 23.782 -21.435 -40.098 1.00 15.03 109 LEU B O 1
ATOM 2399 N N . GLN B 1 113 ? 22.473 -22.057 -41.826 1.00 15.69 110 GLN B N 1
ATOM 2400 C CA . GLN B 1 113 ? 22.775 -20.857 -42.613 1.00 17.04 110 GLN B CA 1
ATOM 2401 C C . GLN B 1 113 ? 22.290 -19.586 -41.920 1.00 18.19 110 GLN B C 1
ATOM 2402 O O . GLN B 1 113 ? 22.925 -18.541 -42.021 1.00 19.36 110 GLN B O 1
ATOM 2408 N N . GLN B 1 114 ? 21.160 -19.685 -41.227 1.00 19.09 111 GLN B N 1
ATOM 2409 C CA . GLN B 1 114 ? 20.615 -18.552 -40.477 1.00 20.46 111 GLN B CA 1
ATOM 2410 C C . GLN B 1 114 ? 21.397 -18.274 -39.196 1.00 19.94 111 GLN B C 1
ATOM 2411 O O . GLN B 1 114 ? 21.410 -17.137 -38.702 1.00 21.36 111 GLN B O 1
ATOM 2417 N N . SER B 1 115 ? 22.044 -19.310 -38.665 1.00 18.52 112 SER B N 1
ATOM 2418 C CA . SER B 1 115 ? 22.717 -19.232 -37.367 1.00 17.94 112 SER B CA 1
ATOM 2419 C C . SER B 1 115 ? 24.192 -18.842 -37.478 1.00 17.33 112 SER B C 1
ATOM 2420 O O . SER B 1 115 ? 24.774 -18.351 -36.509 1.00 17.51 112 SER B O 1
ATOM 2423 N N . CYS B 1 116 ? 24.786 -19.084 -38.649 1.00 16.41 113 CYS B N 1
ATOM 2424 C CA . CYS B 1 116 ? 26.235 -18.974 -38.849 1.00 15.81 113 CYS B CA 1
ATOM 2425 C C . CYS B 1 116 ? 26.605 -18.180 -40.083 1.00 16.42 113 CYS B C 1
ATOM 2426 O O . CYS B 1 116 ? 25.995 -18.350 -41.137 1.00 17.51 113 CYS B O 1
ATOM 2429 N N . GLY B 1 117 ? 27.628 -17.337 -39.960 1.00 16.72 114 GLY B N 1
ATOM 2430 C CA . GLY B 1 117 ? 28.133 -16.580 -41.102 1.00 17.61 114 GLY B CA 1
ATOM 2431 C C . GLY B 1 117 ? 29.149 -17.357 -41.922 1.00 17.28 114 GLY B C 1
ATOM 2432 O O . GLY B 1 117 ? 29.376 -18.543 -41.685 1.00 16.63 114 GLY B O 1
ATOM 2433 N N . GLN B 1 118 ? 29.764 -16.677 -42.888 1.00 17.85 115 GLN B N 1
ATOM 2434 C CA . GLN B 1 118 ? 30.781 -17.292 -43.738 1.00 18.58 115 GLN B CA 1
ATOM 2435 C C . GLN B 1 118 ? 32.172 -16.852 -43.297 1.00 18.60 115 GLN B C 1
ATOM 2436 O O . GLN B 1 118 ? 32.332 -15.749 -42.763 1.00 19.86 115 GLN B O 1
ATOM 2442 N N . GLY B 1 119 ? 33.169 -17.709 -43.511 1.00 17.68 116 GLY B N 1
ATOM 2443 C CA . GLY B 1 119 ? 34.554 -17.372 -43.172 1.00 18.43 116 GLY B CA 1
ATOM 2444 C C . GLY B 1 119 ? 35.257 -18.375 -42.279 1.00 17.78 116 GLY B C 1
ATOM 2445 O O . GLY B 1 119 ? 36.494 -18.383 -42.204 1.00 18.23 116 GLY B O 1
ATOM 2446 N N . GLY B 1 120 ? 34.482 -19.213 -41.596 1.00 16.07 117 GLY B N 1
ATOM 2447 C CA . GLY B 1 120 ? 35.048 -20.247 -40.728 1.00 15.32 117 GLY B CA 1
ATOM 2448 C C . GLY B 1 120 ? 35.516 -21.481 -41.493 1.00 14.73 117 GLY B C 1
ATOM 2449 O O . GLY B 1 120 ? 35.408 -21.545 -42.725 1.00 15.38 117 GLY B O 1
ATOM 2450 N N . PHE B 1 121 ? 36.018 -22.480 -40.762 1.00 13.22 118 PHE B N 1
ATOM 2451 C CA . PHE B 1 121 ? 36.557 -23.683 -41.394 1.00 13.32 118 PHE B CA 1
ATOM 2452 C C . PHE B 1 121 ? 35.446 -24.407 -42.153 1.00 13.46 118 PHE B C 1
ATOM 2453 O O . PHE B 1 121 ? 35.651 -24.898 -43.275 1.00 14.41 118 PHE B O 1
ATOM 2461 N N . VAL B 1 122 ? 34.270 -24.454 -41.533 1.00 13.10 119 VAL B N 1
ATOM 2462 C CA . VAL B 1 122 ? 33.077 -25.010 -42.165 1.00 13.62 119 VAL B CA 1
ATOM 2463 C C . VAL B 1 122 ? 32.175 -23.849 -42.544 1.00 14.01 119 VAL B C 1
ATOM 2464 O O . VAL B 1 122 ? 31.928 -22.953 -41.728 1.00 14.54 119 VAL B O 1
ATOM 2468 N N . ASN B 1 123 ? 31.691 -23.858 -43.784 1.00 13.94 120 ASN B N 1
ATOM 2469 C CA . ASN B 1 123 ? 30.798 -22.804 -44.259 1.00 14.54 120 ASN B CA 1
ATOM 2470 C C . ASN B 1 123 ? 29.495 -23.435 -44.704 1.00 14.09 120 ASN B C 1
ATOM 2471 O O . ASN B 1 123 ? 29.419 -24.028 -45.777 1.00 15.27 120 ASN B O 1
ATOM 2476 N N . TYR B 1 124 ? 28.463 -23.300 -43.878 1.00 13.38 121 TYR B N 1
ATOM 2477 C CA . TYR B 1 124 ? 27.186 -23.966 -44.150 1.00 13.32 121 TYR B CA 1
ATOM 2478 C C . TYR B 1 124 ? 26.473 -23.406 -45.377 1.00 14.29 121 TYR B C 1
ATOM 2479 O O . TYR B 1 124 ? 25.525 -24.014 -45.894 1.00 14.72 121 TYR B O 1
ATOM 2488 N N . HIS B 1 125 ? 26.933 -22.249 -45.839 1.00 15.15 122 HIS B N 1
ATOM 2489 C CA . HIS B 1 125 ? 26.322 -21.591 -46.996 1.00 16.94 122 HIS B CA 1
ATOM 2490 C C . HIS B 1 125 ? 26.685 -22.289 -48.302 1.00 18.08 122 HIS B C 1
ATOM 2491 O O . HIS B 1 125 ? 26.138 -21.963 -49.363 1.00 19.07 122 HIS B O 1
ATOM 2498 N N . HIS B 1 126 ? 27.582 -23.266 -48.205 1.00 18.23 123 HIS B N 1
ATOM 2499 C CA . HIS B 1 126 ? 27.887 -24.157 -49.321 1.00 19.67 123 HIS B CA 1
ATOM 2500 C C . HIS B 1 126 ? 26.886 -25.313 -49.464 1.00 19.67 123 HIS B C 1
ATOM 2501 O O . HIS B 1 126 ? 27.025 -26.144 -50.374 1.00 20.89 123 HIS B O 1
ATOM 2508 N N . GLY B 1 127 ? 25.889 -25.367 -48.578 1.00 18.33 124 GLY B N 1
ATOM 2509 C CA . GLY B 1 127 ? 24.766 -26.299 -48.740 1.00 17.95 124 GLY B CA 1
ATOM 2510 C C . GLY B 1 127 ? 24.825 -27.531 -47.858 1.00 16.74 124 GLY B C 1
ATOM 2511 O O . GLY B 1 127 ? 25.778 -27.699 -47.094 1.00 15.36 124 GLY B O 1
ATOM 2512 N N . PRO B 1 128 ? 23.794 -28.398 -47.952 1.00 16.75 125 PRO B N 1
ATOM 2513 C CA . PRO B 1 128 ? 23.605 -29.521 -47.029 1.00 16.10 125 PRO B CA 1
ATOM 2514 C C . PRO B 1 128 ? 24.748 -30.543 -46.925 1.00 14.91 125 PRO B C 1
ATOM 2515 O O . PRO B 1 128 ? 24.808 -31.269 -45.934 1.00 14.68 125 PRO B O 1
ATOM 2519 N N . SER B 1 129 ? 25.664 -30.604 -47.894 1.00 15.74 126 SER B N 1
ATOM 2520 C CA . SER B 1 129 ? 26.806 -31.509 -47.728 1.00 15.75 126 SER B CA 1
ATOM 2521 C C . SER B 1 129 ? 27.624 -31.141 -46.483 1.00 14.68 126 SER B C 1
ATOM 2522 O O . SER B 1 129 ? 28.279 -31.995 -45.873 1.00 14.60 126 SER B O 1
ATOM 2525 N N . THR B 1 130 ? 27.583 -29.866 -46.110 1.00 14.03 127 THR B N 1
ATOM 2526 C CA . THR B 1 130 ? 28.351 -29.380 -44.960 1.00 13.11 127 THR B CA 1
ATOM 2527 C C . THR B 1 130 ? 27.761 -29.778 -43.606 1.00 12.43 127 THR B C 1
ATOM 2528 O O . THR B 1 130 ? 28.341 -29.483 -42.563 1.00 12.89 127 THR B O 1
ATOM 2532 N N . ASN B 1 131 ? 26.600 -30.428 -43.605 1.00 11.83 128 ASN B N 1
ATOM 2533 C CA . ASN B 1 131 ? 26.032 -30.919 -42.359 1.00 11.48 128 ASN B CA 1
ATOM 2534 C C . ASN B 1 131 ? 25.535 -32.355 -42.452 1.00 11.75 128 ASN B C 1
ATOM 2535 O O . ASN B 1 131 ? 24.679 -32.777 -41.683 1.00 12.41 128 ASN B O 1
ATOM 2540 N N . GLY B 1 132 ? 26.107 -33.116 -43.384 1.00 11.68 129 GLY B N 1
ATOM 2541 C CA . GLY B 1 132 ? 25.763 -34.530 -43.526 1.00 12.11 129 GLY B CA 1
ATOM 2542 C C . GLY B 1 132 ? 26.337 -35.423 -42.433 1.00 11.42 129 GLY B C 1
ATOM 2543 O O . GLY B 1 132 ? 25.952 -36.599 -42.319 1.00 11.79 129 GLY B O 1
ATOM 2544 N N . PHE B 1 133 ? 27.267 -34.871 -41.645 1.00 10.39 130 PHE B N 1
ATOM 2545 C CA . PHE B 1 133 ? 27.922 -35.601 -40.556 1.00 10.07 130 PHE B CA 1
ATOM 2546 C C . PHE B 1 133 ? 27.973 -34.730 -39.312 1.00 9.89 130 PHE B C 1
ATOM 2547 O O . PHE B 1 133 ? 27.536 -33.573 -39.333 1.00 10.47 130 PHE B O 1
ATOM 2555 N N . PHE B 1 134 ? 28.501 -35.281 -38.225 1.00 9.89 131 PHE B N 1
ATOM 2556 C CA . PHE B 1 134 ? 28.526 -34.533 -36.974 1.00 9.10 131 PHE B CA 1
ATOM 2557 C C . PHE B 1 134 ? 29.690 -34.931 -36.094 1.00 9.88 131 PHE B C 1
ATOM 2558 O O . PHE B 1 134 ? 30.221 -36.046 -36.200 1.00 9.88 131 PHE B O 1
ATOM 2566 N N . LEU B 1 135 ? 30.059 -33.980 -35.240 1.00 9.18 132 LEU B N 1
ATOM 2567 C CA . LEU B 1 135 ? 30.975 -34.186 -34.120 1.00 9.44 132 LEU B CA 1
ATOM 2568 C C . LEU B 1 135 ? 30.110 -34.044 -32.872 1.00 10.33 132 LEU B C 1
ATOM 2569 O O . LEU B 1 135 ? 29.340 -33.084 -32.768 1.00 11.02 132 LEU B O 1
ATOM 2574 N N . ALA B 1 136 ? 30.201 -35.006 -31.960 1.00 10.28 133 ALA B N 1
ATOM 2575 C CA . ALA B 1 136 ? 29.484 -34.916 -30.679 1.00 10.27 133 ALA B CA 1
ATOM 2576 C C . ALA B 1 136 ? 30.488 -34.499 -29.623 1.00 10.88 133 ALA B C 1
ATOM 2577 O O . ALA B 1 136 ? 31.571 -35.081 -29.540 1.00 10.76 133 ALA B O 1
ATOM 2579 N N . ILE B 1 137 ? 30.128 -33.490 -28.822 1.00 10.66 134 ILE B N 1
ATOM 2580 C CA . ILE B 1 137 ? 31.046 -32.957 -27.816 1.00 10.81 134 ILE B CA 1
ATOM 2581 C C . ILE B 1 137 ? 30.339 -32.690 -26.499 1.00 11.55 134 ILE B C 1
ATOM 2582 O O . ILE B 1 137 ? 29.101 -32.615 -26.440 1.00 11.56 134 ILE B O 1
ATOM 2587 N N . LEU B 1 138 ? 31.141 -32.567 -25.441 1.00 11.49 135 LEU B N 1
ATOM 2588 C CA . LEU B 1 138 ? 30.719 -31.842 -24.256 1.00 12.33 135 LEU B CA 1
ATOM 2589 C C . LEU B 1 138 ? 31.271 -30.429 -24.371 1.00 12.13 135 LEU B C 1
ATOM 2590 O O . LEU B 1 138 ? 32.442 -30.242 -24.688 1.00 11.88 135 LEU B O 1
ATOM 2595 N N . MET B 1 139 ? 30.409 -29.441 -24.148 1.00 12.26 136 MET B N 1
ATOM 2596 C CA . MET B 1 139 ? 30.794 -28.046 -24.272 1.00 11.99 136 MET B CA 1
ATOM 2597 C C . MET B 1 139 ? 31.621 -27.537 -23.103 1.00 12.59 136 MET B C 1
ATOM 2598 O O . MET B 1 139 ? 31.441 -27.955 -21.952 1.00 13.74 136 MET B O 1
ATOM 2603 N N . SER B 1 140 ? 32.535 -26.622 -23.412 1.00 12.25 137 SER B N 1
ATOM 2604 C CA . SER B 1 140 ? 33.262 -25.913 -22.368 1.00 13.00 137 SER B CA 1
ATOM 2605 C C . SER B 1 140 ? 32.460 -24.717 -21.870 1.00 13.35 137 SER B C 1
ATOM 2606 O O . SER B 1 140 ? 31.405 -24.401 -22.421 1.00 13.87 137 SER B O 1
ATOM 2609 N N . GLN B 1 141 ? 32.983 -24.030 -20.853 1.00 13.34 138 GLN B N 1
ATOM 2610 C CA . GLN B 1 141 ? 32.309 -22.846 -20.295 1.00 13.89 138 GLN B CA 1
ATOM 2611 C C . GLN B 1 141 ? 32.372 -21.642 -21.250 1.00 13.90 138 GLN B C 1
ATOM 2612 O O . GLN B 1 141 ? 31.700 -20.626 -21.029 1.00 14.53 138 GLN B O 1
ATOM 2618 N N . LEU B 1 142 ? 33.175 -21.761 -22.306 1.00 13.82 139 LEU B N 1
ATOM 2619 C CA . LEU B 1 142 ? 33.263 -20.717 -23.320 1.00 14.29 139 LEU B CA 1
ATOM 2620 C C . LEU B 1 142 ? 32.093 -20.742 -24.325 1.00 14.52 139 LEU B C 1
ATOM 2621 O O . LEU B 1 142 ? 31.934 -19.816 -25.127 1.00 15.57 139 LEU B O 1
ATOM 2626 N N . PHE B 1 143 ? 31.295 -21.804 -24.305 1.00 13.62 140 PHE B N 1
ATOM 2627 C CA . PHE B 1 143 ? 30.070 -21.821 -25.094 1.00 13.54 140 PHE B CA 1
ATOM 2628 C C . PHE B 1 143 ? 28.975 -21.074 -24.349 1.00 14.82 140 PHE B C 1
ATOM 2629 O O . PHE B 1 143 ? 28.747 -21.305 -23.153 1.00 16.29 140 PHE B O 1
ATOM 2637 N N . ILE B 1 144 ? 28.307 -20.172 -25.050 1.00 15.12 141 ILE B N 1
ATOM 2638 C CA . ILE B 1 144 ? 27.150 -19.470 -24.496 1.00 15.63 141 ILE B CA 1
ATOM 2639 C C . ILE B 1 144 ? 25.910 -19.886 -25.277 1.00 15.00 141 ILE B C 1
ATOM 2640 O O . ILE B 1 144 ? 25.980 -20.128 -26.486 1.00 14.75 141 ILE B O 1
ATOM 2645 N N . ARG B 1 145 ? 24.781 -19.988 -24.589 1.00 14.76 142 ARG B N 1
ATOM 2646 C CA . ARG B 1 145 ? 23.528 -20.250 -25.268 1.00 14.44 142 ARG B CA 1
ATOM 2647 C C . ARG B 1 145 ? 23.099 -19.004 -26.024 1.00 15.04 142 ARG B C 1
ATOM 2648 O O . ARG B 1 145 ? 23.064 -17.911 -25.448 1.00 16.34 142 ARG B O 1
ATOM 2656 N N . ILE B 1 146 ? 22.753 -19.177 -27.301 1.00 14.64 143 ILE B N 1
ATOM 2657 C CA . ILE B 1 146 ? 22.400 -18.055 -28.170 1.00 15.12 143 ILE B CA 1
ATOM 2658 C C . ILE B 1 146 ? 20.924 -18.020 -28.584 1.00 16.05 143 ILE B C 1
ATOM 2659 O O . ILE B 1 146 ? 20.390 -16.964 -28.909 1.00 17.13 143 ILE B O 1
ATOM 2664 N N . ARG B 1 147 ? 20.273 -19.178 -28.556 1.00 15.61 144 ARG B N 1
ATOM 2665 C CA . ARG B 1 147 ? 18.900 -19.298 -29.032 1.00 16.76 144 ARG B CA 1
ATOM 2666 C C . ARG B 1 147 ? 18.312 -20.599 -28.523 1.00 15.98 144 ARG B C 1
ATOM 2667 O O . ARG B 1 147 ? 19.045 -21.533 -28.184 1.00 14.91 144 ARG B O 1
ATOM 2675 N N . THR B 1 148 ? 16.985 -20.654 -28.491 1.00 16.31 145 THR B N 1
ATOM 2676 C CA . THR B 1 148 ? 16.267 -21.904 -28.270 1.00 16.78 145 THR B CA 1
ATOM 2677 C C . THR B 1 148 ? 15.293 -22.122 -29.419 1.00 17.39 145 THR B C 1
ATOM 2678 O O . THR B 1 148 ? 14.514 -21.217 -29.751 1.00 17.46 145 THR B O 1
ATOM 2682 N N . ASP B 1 149 ? 15.323 -23.327 -29.990 1.00 17.39 146 ASP B N 1
ATOM 2683 C CA . ASP B 1 149 ? 14.409 -23.726 -31.060 1.00 19.15 146 ASP B CA 1
ATOM 2684 C C . ASP B 1 149 ? 13.464 -24.813 -30.566 1.00 20.51 146 ASP B C 1
ATOM 2685 O O . ASP B 1 149 ? 13.909 -25.826 -30.012 1.00 20.00 146 ASP B O 1
ATOM 2690 N N . VAL B 1 150 ? 12.170 -24.619 -30.801 1.00 23.32 147 VAL B N 1
ATOM 2691 C CA . VAL B 1 150 ? 11.177 -25.607 -30.405 1.00 25.48 147 VAL B CA 1
ATOM 2692 C C . VAL B 1 150 ? 10.748 -26.473 -31.606 1.00 26.81 147 VAL B C 1
ATOM 2693 O O . VAL B 1 150 ? 10.271 -25.949 -32.616 1.00 27.48 147 VAL B O 1
ATOM 2697 N N . ILE B 1 151 ? 10.959 -27.787 -31.504 1.00 27.49 148 ILE B N 1
ATOM 2698 C CA . ILE B 1 151 ? 10.513 -28.733 -32.546 1.00 28.80 148 ILE B CA 1
ATOM 2699 C C . ILE B 1 151 ? 9.713 -29.884 -31.936 1.00 30.05 148 ILE B C 1
ATOM 2700 O O . ILE B 1 151 ? 10.165 -30.536 -30.994 1.00 29.63 148 ILE B O 1
ATOM 2705 N N . ARG B 1 152 ? 8.516 -30.113 -32.482 1.00 31.90 149 ARG B N 1
ATOM 2706 C CA . ARG B 1 152 ? 7.623 -31.187 -32.041 1.00 34.02 149 ARG B CA 1
ATOM 2707 C C . ARG B 1 152 ? 7.524 -31.323 -30.515 1.00 34.13 149 ARG B C 1
ATOM 2708 O O . ARG B 1 152 ? 7.713 -32.408 -29.959 1.00 34.87 149 ARG B O 1
ATOM 2716 N N . GLY B 1 153 ? 7.242 -30.204 -29.852 1.00 34.16 150 GLY B N 1
ATOM 2717 C CA . GLY B 1 153 ? 6.954 -30.194 -28.419 1.00 34.40 150 GLY B CA 1
ATOM 2718 C C . GLY B 1 153 ? 8.140 -29.983 -27.498 1.00 32.90 150 GLY B C 1
ATOM 2719 O O . GLY B 1 153 ? 7.967 -29.816 -26.288 1.00 34.01 150 GLY B O 1
ATOM 2720 N N . GLN B 1 154 ? 9.346 -29.978 -28.058 1.00 30.87 151 GLN B N 1
ATOM 2721 C CA . GLN B 1 154 ? 10.547 -29.940 -27.243 1.00 28.95 151 GLN B CA 1
ATOM 2722 C C . GLN B 1 154 ? 11.470 -28.787 -27.617 1.00 26.68 151 GLN B C 1
ATOM 2723 O O . GLN B 1 154 ? 11.550 -28.400 -28.779 1.00 26.06 151 GLN B O 1
ATOM 2729 N N . GLY B 1 155 ? 12.153 -28.236 -26.614 1.00 24.40 152 GLY B N 1
ATOM 2730 C CA . GLY B 1 155 ? 13.076 -27.126 -26.832 1.00 21.68 152 GLY B CA 1
ATOM 2731 C C . GLY B 1 155 ? 14.492 -27.631 -26.994 1.00 19.65 152 GLY B C 1
ATOM 2732 O O . GLY B 1 155 ? 14.908 -28.563 -26.307 1.00 19.27 152 GLY B O 1
ATOM 2733 N N . TYR B 1 156 ? 15.229 -27.014 -27.917 1.00 18.07 153 TYR B N 1
ATOM 2734 C CA . TYR B 1 156 ? 16.618 -27.379 -28.185 1.00 16.66 153 TYR B CA 1
ATOM 2735 C C . TYR B 1 156 ? 17.496 -26.137 -28.181 1.00 15.46 153 TYR B C 1
ATOM 2736 O O . TYR B 1 156 ? 17.246 -25.185 -28.934 1.00 15.81 153 TYR B O 1
ATOM 2745 N N . GLY B 1 157 ? 18.526 -26.151 -27.343 1.00 14.17 154 GLY B N 1
ATOM 2746 C CA . GLY B 1 157 ? 19.457 -25.029 -27.288 1.00 13.33 154 GLY B CA 1
ATOM 2747 C C . GLY B 1 157 ? 20.412 -24.952 -28.467 1.00 12.94 154 GLY B C 1
ATOM 2748 O O . GLY B 1 157 ? 20.820 -25.973 -29.049 1.00 12.93 154 GLY B O 1
ATOM 2749 N N . TRP B 1 158 ? 20.754 -23.717 -28.821 1.00 12.07 155 TRP B N 1
ATOM 2750 C CA . TRP B 1 158 ? 21.845 -23.399 -29.731 1.00 11.95 155 TRP B CA 1
ATOM 2751 C C . TRP B 1 158 ? 22.896 -22.647 -28.934 1.00 12.02 155 TRP B C 1
ATOM 2752 O O . TRP B 1 158 ? 22.545 -21.795 -28.113 1.00 12.53 155 TRP B O 1
ATOM 2763 N N . TYR B 1 159 ? 24.165 -22.970 -29.181 1.00 11.35 156 TYR B N 1
ATOM 2764 C CA . TYR B 1 159 ? 25.302 -22.443 -28.402 1.00 11.71 156 TYR B CA 1
ATOM 2765 C C . TYR B 1 159 ? 26.409 -21.992 -29.327 1.00 11.44 156 TYR B C 1
ATOM 2766 O O . TYR B 1 159 ? 26.519 -22.472 -30.449 1.00 11.03 156 TYR B O 1
ATOM 2775 N N . ALA B 1 160 ? 27.231 -21.064 -28.851 1.00 11.39 157 ALA B N 1
ATOM 2776 C CA . ALA B 1 160 ? 28.365 -20.587 -29.634 1.00 11.55 157 ALA B CA 1
ATOM 2777 C C . ALA B 1 160 ? 29.557 -20.346 -28.745 1.00 12.03 157 ALA B C 1
ATOM 2778 O O . ALA B 1 160 ? 29.445 -19.713 -27.685 1.00 12.63 157 ALA B O 1
ATOM 2780 N N . ARG B 1 161 ? 30.700 -20.850 -29.204 1.00 11.54 158 ARG B N 1
ATOM 2781 C CA . ARG B 1 161 ? 31.994 -20.542 -28.616 1.00 12.61 158 ARG B CA 1
ATOM 2782 C C . ARG B 1 161 ? 32.616 -19.451 -29.464 1.00 13.25 158 ARG B C 1
ATOM 2783 O O . ARG B 1 161 ? 32.816 -19.639 -30.668 1.00 13.52 158 ARG B O 1
ATOM 2791 N N . GLN B 1 162 ? 32.933 -18.318 -28.833 1.00 14.48 159 GLN B N 1
ATOM 2792 C CA . GLN B 1 162 ? 33.515 -17.178 -29.538 1.00 15.46 159 GLN B CA 1
ATOM 2793 C C . GLN B 1 162 ? 32.619 -16.729 -30.702 1.00 16.10 159 GLN B C 1
ATOM 2794 O O . GLN B 1 162 ? 31.406 -16.853 -30.610 1.00 15.70 159 GLN B O 1
ATOM 2800 N N . GLY B 1 163 ? 33.206 -16.224 -31.784 1.00 17.08 160 GLY B N 1
ATOM 2801 C CA . GLY B 1 163 ? 32.423 -15.706 -32.906 1.00 18.44 160 GLY B CA 1
ATOM 2802 C C . GLY B 1 163 ? 31.752 -14.406 -32.514 1.00 20.51 160 GLY B C 1
ATOM 2803 O O . GLY B 1 163 ? 32.068 -13.822 -31.480 1.00 20.60 160 GLY B O 1
ATOM 2804 N N . ASN B 1 164 ? 30.809 -13.944 -33.314 1.00 21.69 161 ASN B N 1
ATOM 2805 C CA . ASN B 1 164 ? 30.267 -12.608 -33.033 1.00 24.13 161 ASN B CA 1
ATOM 2806 C C . ASN B 1 164 ? 29.107 -12.533 -32.016 1.00 23.89 161 ASN B C 1
ATOM 2807 O O . ASN B 1 164 ? 28.533 -11.467 -31.795 1.00 25.54 161 ASN B O 1
ATOM 2812 N N . TYR B 1 165 ? 28.862 -13.645 -31.325 1.00 22.31 162 TYR B N 1
ATOM 2813 C CA . TYR B 1 165 ? 27.587 -13.922 -30.658 1.00 21.02 162 TYR B CA 1
ATOM 2814 C C . TYR B 1 165 ? 27.346 -13.265 -29.303 1.00 21.82 162 TYR B C 1
ATOM 2815 O O . TYR B 1 165 ? 28.281 -12.991 -28.545 1.00 21.65 162 TYR B O 1
ATOM 2824 N N . VAL B 1 166 ? 26.066 -13.014 -29.023 1.00 22.25 163 VAL B N 1
ATOM 2825 C CA . VAL B 1 166 ? 25.621 -12.544 -27.711 1.00 23.30 163 VAL B CA 1
ATOM 2826 C C . VAL B 1 166 ? 24.694 -13.581 -27.079 1.00 22.59 163 VAL B C 1
ATOM 2827 O O . VAL B 1 166 ? 23.997 -14.319 -27.788 1.00 22.02 163 VAL B O 1
ATOM 2831 N N . GLU B 1 167 ? 24.708 -13.647 -25.752 1.00 22.85 164 GLU B N 1
ATOM 2832 C CA . GLU B 1 167 ? 23.941 -14.653 -25.021 1.00 22.70 164 GLU B CA 1
ATOM 2833 C C . GLU B 1 167 ? 22.437 -14.409 -25.108 1.00 22.45 164 GLU B C 1
ATOM 2834 O O . GLU B 1 167 ? 21.986 -13.262 -25.170 1.00 22.96 164 GLU B O 1
ATOM 2840 N N . GLU B 1 168 ? 21.678 -15.505 -25.125 1.00 21.14 165 GLU B N 1
ATOM 2841 C CA . GLU B 1 168 ? 20.218 -15.476 -25.076 1.00 21.80 165 GLU B CA 1
ATOM 2842 C C . GLU B 1 168 ? 19.778 -14.606 -23.903 1.00 23.01 165 GLU B C 1
ATOM 2843 O O . GLU B 1 168 ? 20.380 -14.661 -22.833 1.00 22.62 165 GLU B O 1
ATOM 2849 N N . GLY B 1 169 ? 18.754 -13.787 -24.120 1.00 23.62 166 GLY B N 1
ATOM 2850 C CA . GLY B 1 169 ? 18.251 -12.879 -23.087 1.00 25.42 166 GLY B CA 1
ATOM 2851 C C . GLY B 1 169 ? 18.872 -11.491 -23.118 1.00 27.01 166 GLY B C 1
ATOM 2852 O O . GLY B 1 169 ? 19.953 -11.299 -23.674 1.00 27.59 166 GLY B O 1
ATOM 2853 N N . THR B 1 184 ? 41.049 -11.458 -20.685 1.00 32.86 181 THR B N 1
ATOM 2854 C CA . THR B 1 184 ? 41.726 -11.893 -19.463 1.00 33.13 181 THR B CA 1
ATOM 2855 C C . THR B 1 184 ? 42.114 -13.383 -19.497 1.00 31.41 181 THR B C 1
ATOM 2856 O O . THR B 1 184 ? 43.225 -13.751 -19.095 1.00 32.10 181 THR B O 1
ATOM 2860 N N . ARG B 1 185 ? 41.211 -14.227 -19.996 1.00 29.06 182 ARG B N 1
ATOM 2861 C CA . ARG B 1 185 ? 41.410 -15.678 -19.968 1.00 26.78 182 ARG B CA 1
ATOM 2862 C C . ARG B 1 185 ? 42.317 -16.166 -21.095 1.00 25.27 182 ARG B C 1
ATOM 2863 O O . ARG B 1 185 ? 42.338 -15.580 -22.179 1.00 25.29 182 ARG B O 1
ATOM 2871 N N . GLU B 1 186 ? 43.069 -17.231 -20.819 1.00 23.00 183 GLU B N 1
ATOM 2872 C CA . GLU B 1 186 ? 43.901 -17.879 -21.827 1.00 20.86 183 GLU B CA 1
ATOM 2873 C C . GLU B 1 186 ? 43.125 -19.042 -22.446 1.00 18.99 183 GLU B C 1
ATOM 2874 O O . GLU B 1 186 ? 42.723 -19.975 -21.742 1.00 18.25 183 GLU B O 1
ATOM 2880 N N . PHE B 1 187 ? 42.910 -18.972 -23.757 1.00 17.52 184 PHE B N 1
ATOM 2881 C CA . PHE B 1 187 ? 42.229 -20.043 -24.491 1.00 16.17 184 PHE B CA 1
ATOM 2882 C C . PHE B 1 187 ? 42.551 -19.961 -25.975 1.00 15.80 184 PHE B C 1
ATOM 2883 O O . PHE B 1 187 ? 43.091 -18.953 -26.451 1.00 16.33 184 PHE B O 1
ATOM 2891 N N . GLN B 1 188 ? 42.215 -21.022 -26.704 1.00 15.05 185 GLN B N 1
ATOM 2892 C CA . GLN B 1 188 ? 42.577 -21.107 -28.117 1.00 15.62 185 GLN B CA 1
ATOM 2893 C C . GLN B 1 188 ? 41.625 -20.330 -29.001 1.00 15.63 185 GLN B C 1
ATOM 2894 O O . GLN B 1 188 ? 40.410 -20.372 -28.801 1.00 15.21 185 GLN B O 1
ATOM 2900 N N . LEU B 1 189 ? 42.193 -19.638 -29.985 1.00 17.02 186 LEU B N 1
ATOM 2901 C CA . LEU B 1 189 ? 41.406 -18.867 -30.936 1.00 18.76 186 LEU B CA 1
ATOM 2902 C C . LEU B 1 189 ? 41.966 -19.124 -32.326 1.00 18.44 186 LEU B C 1
ATOM 2903 O O . LEU B 1 189 ? 43.007 -18.576 -32.697 1.00 19.59 186 LEU B O 1
ATOM 2908 N N . SER B 1 190 ? 41.270 -19.988 -33.067 1.00 17.65 187 SER B N 1
ATOM 2909 C CA . SER B 1 190 ? 41.702 -20.417 -34.397 1.00 18.01 187 SER B CA 1
ATOM 2910 C C . SER B 1 190 ? 40.568 -21.147 -35.107 1.00 16.67 187 SER B C 1
ATOM 2911 O O . SER B 1 190 ? 39.569 -21.522 -34.483 1.00 16.33 187 SER B O 1
ATOM 2914 N N . ASP B 1 191 ? 40.723 -21.363 -36.410 1.00 16.40 188 ASP B N 1
ATOM 2915 C CA . ASP B 1 191 ? 39.685 -22.065 -37.163 1.00 15.05 188 ASP B CA 1
ATOM 2916 C C . ASP B 1 191 ? 39.707 -23.593 -36.925 1.00 14.16 188 ASP B C 1
ATOM 2917 O O . ASP B 1 191 ? 38.747 -24.290 -37.247 1.00 12.97 188 ASP B O 1
ATOM 2922 N N . LEU B 1 192 ? 40.804 -24.090 -36.350 1.00 14.14 189 LEU B N 1
ATOM 2923 C CA . LEU B 1 192 ? 40.868 -25.436 -35.794 1.00 13.25 189 LEU B CA 1
ATOM 2924 C C . LEU B 1 192 ? 41.564 -25.318 -34.446 1.00 14.04 189 LEU B C 1
ATOM 2925 O O . LEU B 1 192 ? 42.668 -24.747 -34.362 1.00 14.61 189 LEU B O 1
ATOM 2930 N N . ILE B 1 193 ? 40.919 -25.818 -33.395 1.00 13.06 190 ILE B N 1
ATOM 2931 C CA . ILE B 1 193 ? 41.519 -25.819 -32.059 1.00 13.98 190 ILE B CA 1
ATOM 2932 C C . ILE B 1 193 ? 41.629 -27.238 -31.515 1.00 13.62 190 ILE B C 1
ATOM 2933 O O . ILE B 1 193 ? 40.918 -28.131 -31.960 1.00 12.89 190 ILE B O 1
ATOM 2938 N N . HIS B 1 194 ? 42.537 -27.442 -30.567 1.00 13.33 191 HIS B N 1
ATOM 2939 C CA . HIS B 1 194 ? 42.641 -28.729 -29.887 1.00 14.14 191 HIS B CA 1
ATOM 2940 C C . HIS B 1 194 ? 41.511 -28.849 -28.879 1.00 13.10 191 HIS B C 1
ATOM 2941 O O . HIS B 1 194 ? 41.334 -27.975 -28.030 1.00 14.21 191 HIS B O 1
ATOM 2948 N N . TYR B 1 195 ? 40.728 -29.920 -29.004 1.00 12.27 192 TYR B N 1
ATOM 2949 C CA . TYR B 1 195 ? 39.472 -30.043 -28.252 1.00 11.54 192 TYR B CA 1
ATOM 2950 C C . TYR B 1 195 ? 39.023 -31.507 -28.254 1.00 12.23 192 TYR B C 1
ATOM 2951 O O . TYR B 1 195 ? 39.009 -32.130 -29.315 1.00 11.69 192 TYR B O 1
ATOM 2960 N N . PRO B 1 196 ? 38.661 -32.064 -27.073 1.00 12.68 193 PRO B N 1
ATOM 2961 C CA . PRO B 1 196 ? 38.223 -33.475 -27.039 1.00 13.01 193 PRO B CA 1
ATOM 2962 C C . PRO B 1 196 ? 36.908 -33.683 -27.781 1.00 13.00 193 PRO B C 1
ATOM 2963 O O . PRO B 1 196 ? 35.925 -32.982 -27.511 1.00 13.12 193 PRO B O 1
ATOM 2967 N N . ILE B 1 197 ? 36.906 -34.633 -28.712 1.00 12.19 194 ILE B N 1
ATOM 2968 C CA . ILE B 1 197 ? 35.700 -34.996 -29.455 1.00 11.70 194 ILE B CA 1
ATOM 2969 C C . ILE B 1 197 ? 35.212 -36.348 -28.932 1.00 12.26 194 ILE B C 1
ATOM 2970 O O . ILE B 1 197 ? 35.989 -37.318 -28.869 1.00 12.76 194 ILE B O 1
ATOM 2975 N N . VAL B 1 198 ? 33.944 -36.400 -28.517 1.00 11.29 195 VAL B N 1
ATOM 2976 C CA . VAL B 1 198 ? 33.384 -37.625 -27.944 1.00 11.88 195 VAL B CA 1
ATOM 2977 C C . VAL B 1 198 ? 33.136 -38.684 -29.020 1.00 11.99 195 VAL B C 1
ATOM 2978 O O . VAL B 1 198 ? 33.557 -39.829 -28.881 1.00 12.26 195 VAL B O 1
ATOM 2982 N N . ALA B 1 199 ? 32.453 -38.283 -30.081 1.00 11.27 196 ALA B N 1
ATOM 2983 C CA . ALA B 1 199 ? 32.125 -39.190 -31.183 1.00 11.81 196 ALA B CA 1
ATOM 2984 C C . ALA B 1 199 ? 31.989 -38.428 -32.495 1.00 11.47 196 ALA B C 1
ATOM 2985 O O . ALA B 1 199 ? 31.860 -37.201 -32.506 1.00 11.36 196 ALA B O 1
ATOM 2987 N N . LEU B 1 200 ? 32.049 -39.154 -33.605 1.00 11.55 197 LEU B N 1
ATOM 2988 C CA . LEU B 1 200 ? 31.640 -38.590 -34.897 1.00 11.03 197 LEU B CA 1
ATOM 2989 C C . LEU B 1 200 ? 30.693 -39.579 -35.570 1.00 11.50 197 LEU B C 1
ATOM 2990 O O . LEU B 1 200 ? 30.708 -40.773 -35.260 1.00 12.00 197 LEU B O 1
ATOM 2995 N N . GLY B 1 201 ? 29.846 -39.083 -36.465 1.00 10.48 198 GLY B N 1
ATOM 2996 C CA . GLY B 1 201 ? 28.933 -39.979 -37.176 1.00 11.17 198 GLY B CA 1
ATOM 2997 C C . GLY B 1 201 ? 28.238 -39.292 -38.319 1.00 10.90 198 GLY B C 1
ATOM 2998 O O . GLY B 1 201 ? 28.588 -38.166 -38.672 1.00 10.29 198 GLY B O 1
ATOM 2999 N N . SER B 1 202 ? 27.256 -39.994 -38.881 1.00 11.21 199 SER B N 1
ATOM 3000 C CA . SER B 1 202 ? 26.473 -39.514 -40.012 1.00 11.84 199 SER B CA 1
ATOM 3001 C C . SER B 1 202 ? 25.088 -39.021 -39.587 1.00 12.39 199 SER B C 1
ATOM 3002 O O . SER B 1 202 ? 24.514 -39.522 -38.616 1.00 12.03 199 SER B O 1
ATOM 3005 N N . CYS B 1 203 ? 24.567 -38.052 -40.347 1.00 12.27 200 CYS B N 1
ATOM 3006 C CA . CYS B 1 203 ? 23.210 -37.528 -40.156 1.00 12.86 200 CYS B CA 1
ATOM 3007 C C . CYS B 1 203 ? 22.200 -38.196 -41.076 1.00 13.76 200 CYS B C 1
ATOM 3008 O O . CYS B 1 203 ? 21.010 -37.902 -41.006 1.00 15.08 200 CYS B O 1
ATOM 3011 N N . HIS B 1 204 ? 22.678 -39.091 -41.934 1.00 14.25 201 HIS B N 1
ATOM 3012 C CA . HIS B 1 204 ? 21.809 -39.755 -42.889 1.00 15.94 201 HIS B CA 1
ATOM 3013 C C . HIS B 1 204 ? 21.442 -41.132 -42.371 1.00 16.59 201 HIS B C 1
ATOM 3014 O O . HIS B 1 204 ? 22.113 -42.134 -42.646 1.00 16.39 201 HIS B O 1
ATOM 3021 N N . LEU B 1 205 ? 20.358 -41.146 -41.601 1.00 17.38 202 LEU B N 1
ATOM 3022 C CA . LEU B 1 205 ? 19.985 -42.284 -40.774 1.00 18.42 202 LEU B CA 1
ATOM 3023 C C . LEU B 1 205 ? 18.601 -42.808 -41.135 1.00 20.46 202 LEU B C 1
ATOM 3024 O O . LEU B 1 205 ? 17.790 -42.085 -41.718 1.00 20.83 202 LEU B O 1
ATOM 3029 N N . THR B 1 206 ? 18.349 -44.068 -40.791 1.00 21.98 203 THR B N 1
ATOM 3030 C CA . THR B 1 206 ? 17.061 -44.709 -41.052 1.00 24.57 203 THR B CA 1
ATOM 3031 C C . THR B 1 206 ? 16.428 -45.176 -39.737 1.00 26.22 203 THR B C 1
ATOM 3032 O O . THR B 1 206 ? 17.108 -45.284 -38.714 1.00 25.24 203 THR B O 1
ATOM 3036 N N . ARG B 1 207 ? 15.126 -45.462 -39.771 1.00 29.06 204 ARG B N 1
ATOM 3037 C CA . ARG B 1 207 ? 14.402 -45.897 -38.572 1.00 31.48 204 ARG B CA 1
ATOM 3038 C C . ARG B 1 207 ? 13.855 -47.313 -38.703 1.00 33.30 204 ARG B C 1
ATOM 3039 O O . ARG B 1 207 ? 13.027 -47.593 -39.570 1.00 35.05 204 ARG B O 1
#

Radius of gyration: 21.55 Å; Cα contacts (8 Å, |Δi|>4): 845; chains: 2; bounding box: 55×50×57 Å

Nearest PDB structures (foldseek):
  3aq2-assembly1_A  TM=1.005E+00  e=7.043E-44  Agrobacterium vitis
  3aq2-assembly2_B  TM=9.954E-01  e=4.886E-39  Agrobacterium vitis
  3aq3-assembly2_B  TM=9.925E-01  e=1.160E-37  Agrobacterium tumefaciens
  3aq3-assembly3_C  TM=9.806E-01  e=8.261E-37  Agrobacterium tumefaciens
  3aq3-assembly1_A  TM=9.829E-01  e=1.882E-36  Agrobacterium tumefaciens

Secondary structure (DSSP, 8-state):
--GGG---EE-TT--BHHHHHHHHHHHHHHHHHHH-SEEE-SBPSSSTTSB-S-EEE-SS--EEEEE-HHHHHHHHHHTEEE--BTTTBEEEESS-TTSS-HHHHHHHHHHH--SSSSS-GGG-GGGGSEEEEE--BTTEEEEEEEEETTEEEEEEEESTT------------SSEEE----EEEES--B-/---EE-TT--BHHHHHHHHHHHHHHHHTT--SEEE-SB-SSSTTSB-S-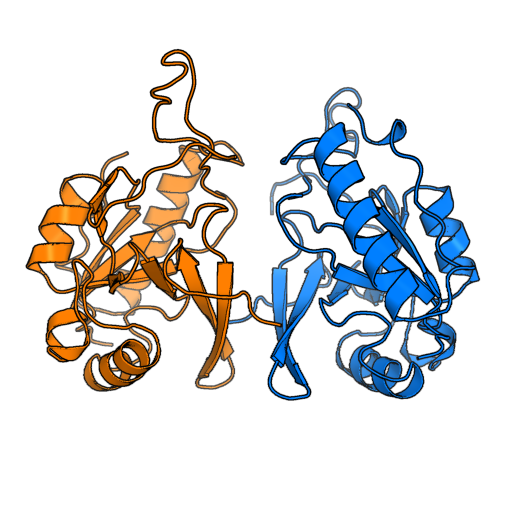EEESSS--EEEEE-HHHHHHHHHHTEEE--BTTTBEEEESS-TTTS-HHHHHHHHHHH--SSSSS-GGG-GGGGSEEEEE--BTTEEEEEEEEETTEEEEEEEESTT-----------SSEEE----EEEES--B-

Solvent-accessible surface area: 17399 Å² total; per-residue (Å²): 147,66,4,93,69,23,141,38,73,78,11,45,224,39,75,114,16,41,62,0,45,117,79,4,193,101,2,57,59,41,0,82,86,49,7,46,41,33,6,58,10,17,106,9,134,131,60,87,124,106,75,5,62,0,6,0,33,0,44,57,105,15,5,15,0,3,0,40,78,122,9,0,83,71,0,5,131,85,69,36,0,0,1,0,3,58,44,84,0,3,2,0,0,18,0,16,5,81,14,29,76,21,128,93,6,7,64,43,2,59,168,10,4,30,106,61,15,91,5,25,0,64,148,11,51,88,17,1,2,28,0,0,0,0,0,6,4,22,12,18,54,26,27,72,24,28,101,43,175,71,84,9,29,3,0,35,0,2,61,13,134,57,127,63,15,42,147,143,89,49,28,37,96,49,49,53,3,47,0,0,3,0,0,4,0,4,7,106,38,86,207,95,143,30,80,71,12,48,239,20,104,155,20,70,75,0,21,102,79,5,146,100,2,51,73,44,4,82,98,89,40,71,51,20,20,73,19,28,157,8,130,132,55,67,137,100,128,4,61,0,7,0,25,4,45,54,101,15,6,14,0,4,0,37,75,116,8,0,81,68,0,3,96,83,97,21,1,0,1,0,1,46,48,80,0,4,2,0,0,17,0,16,2,60,18,30,80,9,124,94,6,7,59,39,1,63,164,11,5,30,106,60,14,86,4,20,0,65,136,12,41,84,14,0,4,38,0,0,0,0,1,5,3,27,11,17,55,28,28,73,25,28,109,32,172,76,86,10,16,2,0,34,0,2,55,21,118,57,124,63,16,40,194,128,48,51,29,92,53,49,54,4,96,0,10,3,0,0,0,0,14,8,106,34,67,211